Protein AF-A0A418W9F6-F1 (afdb_monomer)

Mean predicted aligned error: 15.71 Å

Solvent-accessible surface area (backbone atoms only — not comparable to full-atom values): 36818 Å² total; per-residue (Å²): 113,71,81,69,65,67,25,69,65,80,54,60,49,42,61,31,41,78,66,60,40,68,50,77,38,58,25,66,63,72,88,48,34,32,33,39,36,36,37,38,26,20,37,64,89,44,77,83,64,48,40,24,48,69,79,47,67,43,47,76,74,55,77,42,75,61,84,35,93,79,38,17,27,34,33,42,26,35,30,76,63,53,77,62,62,68,42,43,39,37,42,37,42,97,62,83,36,58,51,41,34,46,42,39,40,38,29,29,48,101,57,51,28,32,65,52,74,56,58,56,76,73,39,73,83,57,53,60,51,73,47,81,49,77,71,46,59,90,46,48,41,78,44,46,59,42,43,32,67,40,66,25,42,69,54,74,55,64,36,97,64,49,43,82,72,37,73,44,77,58,94,68,26,37,25,38,23,34,33,30,65,66,85,62,77,52,78,46,63,37,43,47,49,76,39,86,42,64,17,33,41,34,41,39,37,32,42,42,72,79,67,82,56,52,84,82,38,55,29,32,41,25,45,36,42,90,69,25,47,38,40,28,31,24,40,50,64,59,75,58,74,52,87,77,40,45,38,34,36,32,38,55,36,70,69,68,70,48,99,54,98,80,71,54,41,82,57,31,64,76,35,58,65,60,72,56,41,46,33,39,29,41,35,35,25,32,43,76,23,65,47,84,54,65,89,42,61,39,38,79,22,35,30,31,48,43,94,66,54,36,51,56,51,31,50,18,48,52,48,24,38,73,76,23,79,79,48,38,39,27,40,24,33,27,67,64,67,64,54,89,84,75,44,89,48,68,77,50,50,30,73,33,36,25,21,35,36,55,74,31,34,48,33,35,65,40,73,56,65,71,81,62,58,58,73,28,36,40,44,40,78,45,46,50,88,90,24,29,28,69,32,68,50,41,92,94,58,63,76,50,18,35,29,38,74,51,44,19,76,38,70,40,84,66,33,63,32,34,31,27,62,84,74,75,90,75,74,90,82,71,80,84,66,77,74,59,99,48,36,66,91,52,41,44,71,67,18,32,44,19,49,42,51,51,22,65,77,49,64,35,43,30,39,30,41,37,72,72,91,68,67,91,81,61,59,54,84,70,37,34,48,75,44,97,89,53,48,41,48,34,79,54,31,68,45,55,38,48,50,44,42,49,46,29,69,49,43,48,85,88,39,42,34,32,34,44,39,56,42,42,7,50,24,47,27,82,91,33,45,83,47,58,54,76,55,52,50,29,14,55,51,41,43,35,59,74,34,67,67,35,45,70,44,38,67,27,37,39,35,42,43,50,68,57,48,81,68,45,49,54,66,58,37,52,53,34,41,45,69,57,38,72,88,48,43,35,21,48,32,44,64,29,53,77,46,94,44,66,86,60,67,62,28,51,67,53,52,50,53,50,53,44,48,29,40,70,72,65,40,42,24,34,31,31,46,36,59,63,50,66,77,79,61,91,85,70,78,73,37,59,69,35,30,34,28,56,54,50,49,40,50,48,28,53,62,34,70,34,66,72,43,85,62,71,64,71,71,75,86,75,84,73,83,76,79,85,78,79,81,77,80,133

Nearest PDB structures (foldseek):
  2j88-assembly1_A  TM=3.881E-01  e=7.797E-02  Apis mellifera
  6rpb-assembly4_P  TM=4.480E-01  e=1.116E+00  Homo sapiens
  4k2s-assembly3_D  TM=3.093E-01  e=7.945E-01  Chromohalobacter israelensis DSM 3043
  2yez-assembly1_B  TM=4.882E-01  e=3.878E+00  Gallus gallus
  1rhf-assembly2_B  TM=2.330E-01  e=2.710E-01  Homo sapiens

Organism: NCBI:txid2320859

Structure (mmCIF, N/CA/C/O backbone):
data_AF-A0A418W9F6-F1
#
_entry.id   AF-A0A418W9F6-F1
#
loop_
_atom_site.group_PDB
_atom_site.id
_atom_site.type_symbol
_atom_site.label_atom_id
_atom_site.label_alt_id
_atom_site.label_comp_id
_atom_site.label_asym_id
_atom_site.label_entity_id
_atom_site.label_seq_id
_atom_site.pdbx_PDB_ins_code
_atom_site.Cartn_x
_atom_site.Cartn_y
_atom_site.Cartn_z
_atom_site.occupancy
_atom_site.B_iso_or_equiv
_atom_site.auth_seq_id
_atom_site.auth_comp_id
_atom_site.auth_asym_id
_atom_site.auth_atom_id
_atom_site.pdbx_PDB_model_num
ATOM 1 N N . MET A 1 1 ? 0.146 6.531 24.154 1.00 29.77 1 MET A N 1
ATOM 2 C CA . MET A 1 1 ? -0.838 5.823 25.013 1.00 29.77 1 MET A CA 1
ATOM 3 C C . MET A 1 1 ? -1.459 6.716 26.090 1.00 29.77 1 MET A C 1
ATOM 5 O O . MET A 1 1 ? -2.548 6.411 26.549 1.00 29.77 1 MET A O 1
ATOM 9 N N . THR A 1 2 ? -0.844 7.846 26.444 1.00 24.23 2 THR A N 1
ATOM 10 C CA . THR A 1 2 ? -1.342 8.808 27.444 1.00 24.23 2 THR A CA 1
ATOM 11 C C . THR A 1 2 ? -2.612 9.565 27.021 1.00 24.23 2 THR A C 1
ATOM 13 O O . THR A 1 2 ? -3.395 9.938 27.883 1.00 24.23 2 THR A O 1
ATOM 16 N N . ALA A 1 3 ? -2.878 9.720 25.717 1.00 23.56 3 ALA A N 1
ATOM 17 C CA . ALA A 1 3 ? -4.061 10.435 25.211 1.00 23.56 3 ALA A CA 1
ATOM 18 C C . ALA A 1 3 ? -5.397 9.668 25.355 1.00 23.56 3 ALA A C 1
ATOM 20 O O . ALA A 1 3 ? -6.455 10.287 25.354 1.00 23.56 3 ALA A O 1
ATOM 21 N N . LEU A 1 4 ? -5.363 8.337 25.518 1.00 28.97 4 LEU A N 1
ATOM 22 C CA . LEU A 1 4 ? -6.550 7.523 25.841 1.00 28.97 4 LEU A CA 1
ATOM 23 C C . LEU A 1 4 ? -6.824 7.475 27.357 1.00 28.97 4 LEU A C 1
ATOM 25 O O . LEU A 1 4 ? -7.946 7.207 27.775 1.00 28.97 4 LEU A O 1
ATOM 29 N N . ALA A 1 5 ? -5.819 7.777 28.189 1.00 25.05 5 ALA A N 1
ATOM 30 C CA . ALA A 1 5 ? -5.931 7.747 29.649 1.00 25.05 5 ALA A CA 1
ATOM 31 C C . ALA A 1 5 ? -6.609 9.000 30.239 1.00 25.05 5 ALA A C 1
ATOM 33 O O . ALA A 1 5 ? -7.058 8.980 31.382 1.00 25.05 5 ALA A O 1
ATOM 34 N N . THR A 1 6 ? -6.733 10.081 29.466 1.00 29.03 6 THR A N 1
ATOM 35 C CA . THR A 1 6 ? -7.445 11.312 29.853 1.00 29.03 6 THR A CA 1
ATOM 36 C C . THR A 1 6 ? -8.960 11.242 29.643 1.00 29.03 6 THR A C 1
ATOM 38 O O . THR A 1 6 ? -9.661 12.183 30.002 1.00 29.03 6 THR A O 1
ATOM 41 N N . ALA A 1 7 ? -9.483 10.143 29.093 1.00 35.41 7 ALA A N 1
ATOM 42 C CA . ALA A 1 7 ? -10.883 10.027 28.693 1.00 35.41 7 ALA A CA 1
ATOM 43 C C . ALA A 1 7 ? -11.835 9.526 29.790 1.00 35.41 7 ALA A C 1
ATOM 45 O O . ALA A 1 7 ? -13.023 9.424 29.521 1.00 35.41 7 ALA A O 1
ATOM 46 N N . PHE A 1 8 ? -11.369 9.206 31.001 1.00 39.75 8 PHE A N 1
ATOM 47 C CA . PHE A 1 8 ? -12.240 8.703 32.067 1.00 39.75 8 PHE A CA 1
ATOM 48 C C . PHE A 1 8 ? -12.037 9.498 33.356 1.00 39.75 8 PHE A C 1
ATOM 50 O O . PHE A 1 8 ? -11.043 9.346 34.064 1.00 39.75 8 PHE A O 1
ATOM 57 N N . GLY A 1 9 ? -12.996 10.371 33.659 1.00 42.38 9 GLY A N 1
ATOM 58 C CA . GLY A 1 9 ? -13.095 11.019 34.960 1.00 42.38 9 GLY A CA 1
ATOM 59 C C . GLY A 1 9 ? -13.783 10.090 35.956 1.00 42.38 9 GLY A C 1
ATOM 60 O O . GLY A 1 9 ? -14.790 9.465 35.635 1.00 42.38 9 GLY A O 1
ATOM 61 N N . ALA A 1 10 ? -13.248 10.008 37.169 1.00 46.94 10 ALA A N 1
ATOM 62 C CA . ALA A 1 10 ? -13.934 9.396 38.294 1.00 46.94 10 ALA A CA 1
ATOM 63 C C . ALA A 1 10 ? -14.059 10.464 39.391 1.00 46.94 10 ALA A C 1
ATOM 65 O O . ALA A 1 10 ? -13.069 11.109 39.745 1.00 46.94 10 ALA A O 1
ATOM 66 N N . ALA A 1 11 ? -15.279 10.707 39.873 1.00 51.19 11 ALA A N 1
ATOM 67 C CA . ALA A 1 11 ? -15.576 11.679 40.928 1.00 51.19 11 ALA A CA 1
ATOM 68 C C . ALA A 1 11 ? -16.114 10.969 42.163 1.00 51.19 11 ALA A C 1
ATOM 70 O O . ALA A 1 11 ? -16.946 10.071 42.043 1.00 51.19 11 ALA A O 1
ATOM 71 N N . ASN A 1 12 ? -15.705 11.445 43.339 1.00 56.31 12 ASN A N 1
ATOM 72 C CA . ASN A 1 12 ? -16.391 11.145 44.586 1.00 56.31 12 ASN A CA 1
ATOM 73 C C . ASN A 1 12 ? -17.562 12.129 44.744 1.00 56.31 12 ASN A C 1
ATOM 75 O O . ASN A 1 12 ? -17.370 13.297 45.093 1.00 56.31 12 ASN A O 1
ATOM 79 N N . LEU A 1 13 ? -18.777 11.666 44.447 1.00 51.81 13 LEU A N 1
ATOM 80 C CA . LEU A 1 13 ? -19.977 12.504 44.521 1.00 51.81 13 LEU A CA 1
ATOM 81 C C . LEU A 1 13 ? -20.339 12.913 45.956 1.00 51.81 13 LEU A C 1
ATOM 83 O O . LEU A 1 13 ? -20.900 13.992 46.137 1.00 51.81 13 LEU A O 1
ATOM 87 N N . GLY A 1 14 ? -19.988 12.103 46.960 1.00 55.16 14 GLY A N 1
ATOM 88 C CA . GLY A 1 14 ? -20.190 12.442 48.371 1.00 55.16 14 GLY A CA 1
ATOM 89 C C . GLY A 1 14 ? -19.321 13.628 48.792 1.00 55.16 14 GLY A C 1
ATOM 90 O O . GLY A 1 14 ? -19.814 14.586 49.385 1.00 55.16 14 GLY A O 1
ATOM 91 N N . ALA A 1 15 ? -18.050 13.631 48.378 1.00 57.38 15 ALA A N 1
ATOM 92 C CA . ALA A 1 15 ? -17.137 14.747 48.623 1.00 57.38 15 ALA A CA 1
ATOM 93 C C . ALA A 1 15 ? -17.581 16.040 47.911 1.00 57.38 15 ALA A C 1
ATOM 95 O O . ALA A 1 15 ? -17.565 17.116 48.509 1.00 57.38 15 ALA A O 1
ATOM 96 N N . LEU A 1 16 ? -18.024 15.941 46.651 1.00 52.84 16 LEU A N 1
ATOM 97 C CA . LEU A 1 16 ? -18.545 17.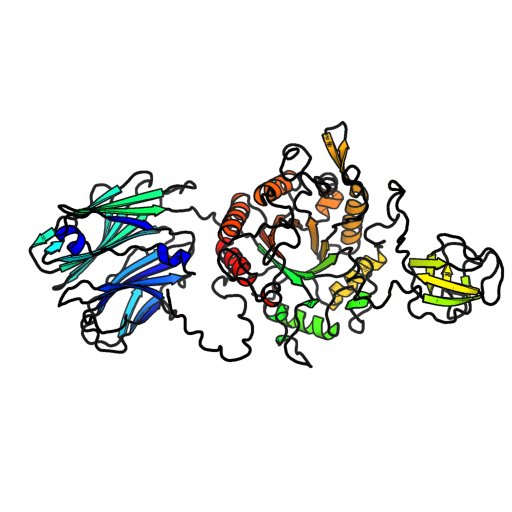092 45.901 1.00 52.84 16 LEU A CA 1
ATOM 98 C C . LEU A 1 16 ? -19.827 17.654 46.532 1.00 52.84 16 LEU A C 1
ATOM 100 O O . LEU A 1 16 ? -19.988 18.873 46.597 1.00 52.84 16 LEU A O 1
ATOM 104 N N . ALA A 1 17 ? -20.704 16.785 47.045 1.00 53.59 17 ALA A N 1
ATOM 105 C CA . ALA A 1 17 ? -21.933 17.181 47.728 1.00 53.59 17 ALA A CA 1
ATOM 106 C C . ALA A 1 17 ? -21.680 17.850 49.070 1.00 53.59 17 ALA A C 1
ATOM 108 O O . ALA A 1 17 ? -22.243 18.914 49.326 1.00 53.59 17 ALA A O 1
ATOM 109 N N . ALA A 1 18 ? -20.779 17.296 49.881 1.00 57.34 18 ALA A N 1
ATOM 110 C CA . ALA A 1 18 ? -20.352 17.924 51.126 1.00 57.34 18 ALA A CA 1
ATOM 111 C C . ALA A 1 18 ? -19.755 19.327 50.894 1.00 57.34 18 ALA A C 1
ATOM 113 O O . ALA A 1 18 ? -19.902 20.209 51.738 1.00 57.34 18 ALA A O 1
ATOM 114 N N . ALA A 1 19 ? -19.121 19.549 49.738 1.00 56.03 19 ALA A N 1
ATOM 115 C CA . ALA A 1 19 ? -18.530 20.829 49.357 1.00 56.03 19 ALA A CA 1
ATOM 116 C C . ALA A 1 19 ? -19.486 21.789 48.614 1.00 56.03 19 ALA A C 1
ATOM 118 O O . ALA A 1 19 ? -19.098 22.926 48.344 1.00 56.03 19 ALA A O 1
ATOM 119 N N . GLY A 1 20 ? -20.702 21.361 48.246 1.00 56.22 20 GLY A N 1
ATOM 120 C CA . GLY A 1 20 ? -21.621 22.150 47.409 1.00 56.22 20 GLY A CA 1
ATOM 121 C C . GLY A 1 20 ? -21.077 22.448 46.003 1.00 56.22 20 GLY A C 1
ATOM 122 O O . GLY A 1 20 ? -21.372 23.497 45.430 1.00 56.22 20 GLY A O 1
ATOM 123 N N . GLN A 1 21 ? -20.235 21.565 45.460 1.00 52.59 21 GLN A N 1
ATOM 124 C CA . GLN A 1 21 ? -19.536 21.758 44.188 1.00 52.59 21 GLN A CA 1
ATOM 125 C C . GLN A 1 21 ? -20.202 20.982 43.045 1.00 52.59 21 GLN A C 1
ATOM 127 O O . GLN A 1 21 ? -20.741 19.896 43.233 1.00 52.59 21 GLN A O 1
ATOM 132 N N . SER A 1 22 ? -20.129 21.529 41.830 1.00 52.00 22 SER A N 1
ATOM 133 C CA . SER A 1 22 ? -20.480 20.825 40.586 1.00 52.00 22 SER A CA 1
ATOM 134 C C . SER A 1 22 ? -19.210 20.504 39.803 1.00 52.00 22 SER A C 1
ATOM 136 O O . SER A 1 22 ? -18.254 21.279 39.843 1.00 52.00 22 SER A O 1
ATOM 138 N N . ALA A 1 23 ? -19.197 19.386 39.078 1.00 49.28 23 ALA A N 1
ATOM 139 C CA . ALA A 1 23 ? -18.062 18.996 38.243 1.00 49.28 23 ALA A CA 1
ATOM 140 C C . ALA A 1 23 ? -18.530 18.551 36.851 1.00 49.28 23 ALA A C 1
ATOM 142 O O . ALA A 1 23 ? -19.554 17.886 36.702 1.00 49.28 23 ALA A O 1
ATOM 143 N N . ALA A 1 24 ? -17.769 18.926 35.826 1.00 46.75 24 ALA A N 1
ATOM 144 C CA . ALA A 1 24 ? -17.961 18.457 34.461 1.00 46.75 24 ALA A CA 1
ATOM 145 C C . ALA A 1 24 ? -16.839 17.478 34.105 1.00 46.75 24 ALA A C 1
ATOM 147 O O . ALA A 1 24 ? -15.672 17.721 34.417 1.00 46.75 24 ALA A O 1
ATOM 148 N N . MET A 1 25 ? -17.199 16.372 33.466 1.00 47.66 25 MET A N 1
ATOM 149 C CA . MET A 1 25 ? -16.279 15.350 32.984 1.00 47.66 25 MET A CA 1
ATOM 150 C C . MET A 1 25 ? -16.563 15.095 31.512 1.00 47.66 25 MET A C 1
ATOM 152 O O . MET A 1 25 ? -17.717 14.927 31.126 1.00 47.66 25 MET A O 1
ATOM 156 N N . SER A 1 26 ? -15.519 15.055 30.694 1.00 41.88 26 SER A N 1
ATOM 157 C CA . SER A 1 26 ? -15.637 14.717 29.277 1.00 41.88 26 SER A CA 1
ATOM 158 C C . SER A 1 26 ? -14.932 13.396 29.011 1.00 41.88 26 SER A C 1
ATOM 160 O O . SER A 1 26 ? -13.804 13.191 29.457 1.00 41.88 26 SER A O 1
ATOM 162 N N . PHE A 1 27 ? -15.608 12.522 28.274 1.00 44.09 27 PHE A N 1
ATOM 163 C CA . PHE A 1 27 ? -15.149 11.207 27.872 1.00 44.09 27 PHE A CA 1
ATOM 164 C C . PHE A 1 27 ? -14.957 11.202 26.361 1.00 44.09 27 PHE A C 1
ATOM 166 O O . PHE A 1 27 ? -15.886 11.480 25.599 1.00 44.09 27 PHE A O 1
ATOM 173 N N . ASN A 1 28 ? -13.740 10.879 25.928 1.00 42.12 28 ASN A N 1
ATOM 174 C CA . ASN A 1 28 ? -13.439 10.694 24.519 1.00 42.12 28 ASN A CA 1
ATOM 175 C C . ASN A 1 28 ? -13.372 9.194 24.205 1.00 42.12 28 ASN A C 1
ATOM 177 O O . ASN A 1 28 ? -12.332 8.564 24.387 1.00 42.12 28 ASN A O 1
ATOM 181 N N . VAL A 1 29 ? -14.491 8.611 23.774 1.00 43.75 29 VAL A N 1
ATOM 182 C CA . VAL A 1 29 ? -14.624 7.173 23.465 1.00 43.75 29 VAL A CA 1
ATOM 183 C C . VAL A 1 29 ? -14.347 6.890 21.984 1.00 43.75 29 VAL A C 1
ATOM 185 O O . VAL A 1 29 ? -15.068 6.149 21.324 1.00 43.75 29 VAL A O 1
ATOM 188 N N . LEU A 1 30 ? -13.284 7.480 21.427 1.00 41.34 30 LEU A N 1
ATOM 189 C CA . LEU A 1 30 ? -12.899 7.248 20.031 1.00 41.34 30 LEU A CA 1
ATOM 190 C C . LEU A 1 30 ? -12.540 5.774 19.789 1.00 41.34 30 LEU A C 1
ATOM 192 O O . LEU A 1 30 ? -11.477 5.309 20.193 1.00 41.34 30 LEU A O 1
ATOM 196 N N . GLY A 1 31 ? -13.415 5.066 19.071 1.00 43.25 31 GLY A N 1
ATOM 197 C CA . GLY A 1 31 ? -13.079 3.968 18.154 1.00 43.25 31 GLY A CA 1
ATOM 198 C C . GLY A 1 31 ? -12.369 2.720 18.692 1.00 43.25 31 GLY A C 1
ATOM 199 O O . GLY A 1 31 ? -11.925 1.915 17.880 1.00 43.25 31 GLY A O 1
ATOM 200 N N . GLY A 1 32 ? -12.226 2.531 20.002 1.00 42.72 32 GLY A N 1
ATOM 201 C CA . GLY A 1 32 ? -11.612 1.327 20.563 1.00 42.72 32 GLY A CA 1
ATOM 202 C C . GLY A 1 32 ? -12.640 0.251 20.900 1.00 42.72 32 GLY A C 1
ATOM 203 O O . GLY A 1 32 ? -13.628 0.539 21.556 1.00 42.72 32 GLY A O 1
ATOM 204 N N . ASN A 1 33 ? -12.388 -1.009 20.554 1.00 51.72 33 ASN A N 1
ATOM 205 C CA . ASN A 1 33 ? -13.020 -2.112 21.276 1.00 51.72 33 ASN A CA 1
ATOM 206 C C . ASN A 1 33 ? -12.543 -2.014 22.743 1.00 51.72 33 ASN A C 1
ATOM 208 O O . ASN A 1 33 ? -11.357 -2.194 22.979 1.00 51.72 33 ASN A O 1
ATOM 212 N N . LEU A 1 34 ? -13.370 -1.643 23.722 1.00 56.84 34 LEU A N 1
ATOM 213 C CA . LEU A 1 34 ? -12.924 -1.333 25.092 1.00 56.84 34 LEU A CA 1
ATOM 214 C C . LEU A 1 34 ? -13.806 -2.035 26.119 1.00 56.84 34 LEU A C 1
ATOM 216 O O . LEU A 1 34 ? -14.977 -1.708 26.234 1.00 56.84 34 LEU A O 1
ATOM 220 N N . LEU A 1 35 ? -13.244 -2.936 26.919 1.00 65.50 35 LEU A N 1
ATOM 221 C CA . LEU A 1 35 ? -13.859 -3.394 28.163 1.00 65.50 35 LEU A CA 1
ATOM 222 C C . LEU A 1 35 ? -13.458 -2.440 29.291 1.00 65.50 35 LEU A C 1
ATOM 224 O O . LEU A 1 35 ? -12.270 -2.214 29.463 1.00 65.50 35 LEU A O 1
ATOM 228 N N . ALA A 1 36 ? -14.403 -1.933 30.078 1.00 67.44 36 ALA A N 1
ATOM 229 C CA . ALA A 1 36 ? -14.178 -1.146 31.285 1.00 67.44 36 ALA A CA 1
ATOM 230 C C . ALA A 1 36 ? -14.817 -1.833 32.502 1.00 67.44 36 ALA A C 1
ATOM 232 O O . ALA A 1 36 ? -15.965 -2.272 32.442 1.00 67.44 36 ALA A O 1
ATOM 233 N N . VAL A 1 37 ? -14.080 -1.925 33.608 1.00 70.75 37 VAL A N 1
ATOM 234 C CA . VAL A 1 37 ? -14.492 -2.598 34.844 1.00 70.75 37 VAL A CA 1
ATOM 235 C C . VAL A 1 37 ? -14.245 -1.686 36.039 1.00 70.75 37 VAL A C 1
ATOM 237 O O . VAL A 1 37 ? -13.107 -1.310 36.303 1.00 70.75 37 VAL A O 1
ATOM 240 N N . ALA A 1 38 ? -15.295 -1.352 36.786 1.00 71.94 38 ALA A N 1
ATOM 241 C CA . ALA A 1 38 ? -15.176 -0.622 38.047 1.00 71.94 38 ALA A CA 1
ATOM 242 C C . ALA A 1 38 ? -15.011 -1.602 39.218 1.00 71.94 38 ALA A C 1
ATOM 244 O O . ALA A 1 38 ? -15.832 -2.511 39.384 1.00 71.94 38 ALA A O 1
ATOM 245 N N . ILE A 1 39 ? -13.972 -1.413 40.034 1.00 72.56 39 ILE A N 1
ATOM 246 C CA . ILE A 1 39 ? -13.670 -2.263 41.194 1.00 72.56 39 ILE A CA 1
ATOM 247 C C . ILE A 1 39 ? -13.426 -1.426 42.443 1.00 72.56 39 ILE A C 1
ATOM 249 O O . ILE A 1 39 ? -12.618 -0.505 42.406 1.00 72.56 39 ILE A O 1
ATOM 253 N N . GLY A 1 40 ? -14.078 -1.786 43.548 1.00 73.06 40 GLY A N 1
ATOM 254 C CA . GLY A 1 40 ? -13.830 -1.241 44.888 1.00 73.06 40 GLY A CA 1
ATOM 255 C C . GLY A 1 40 ? -13.190 -2.271 45.823 1.00 73.06 40 GLY A C 1
ATOM 256 O O . GLY A 1 40 ? -13.464 -3.468 45.693 1.00 73.06 40 GLY A O 1
ATOM 257 N N . TRP A 1 41 ? -12.351 -1.818 46.757 1.00 75.69 41 TRP A N 1
ATOM 258 C CA . TRP A 1 41 ? -11.792 -2.626 47.844 1.00 75.69 41 TRP A CA 1
ATOM 259 C C . TRP A 1 41 ? -11.547 -1.813 49.122 1.00 75.69 41 TRP A C 1
ATOM 261 O O . TRP A 1 41 ? -11.540 -0.585 49.100 1.00 75.69 41 TRP A O 1
ATOM 271 N N . THR A 1 42 ? -11.375 -2.492 50.257 1.00 72.19 42 THR A N 1
ATOM 272 C CA . THR A 1 42 ? -11.447 -1.830 51.573 1.00 72.19 42 THR A CA 1
ATOM 273 C C . THR A 1 42 ? -10.124 -1.354 52.116 1.00 72.19 42 THR A C 1
ATOM 275 O O . THR A 1 42 ? -10.057 -0.323 52.774 1.00 72.19 42 THR A O 1
ATOM 278 N N . THR A 1 43 ? -9.061 -2.103 51.859 1.00 74.19 43 THR A N 1
ATOM 279 C CA . THR A 1 43 ? -7.751 -1.793 52.424 1.00 74.19 43 THR A CA 1
ATOM 280 C C . THR A 1 43 ? -7.066 -0.722 51.578 1.00 74.19 43 THR A C 1
ATOM 282 O O . THR A 1 43 ? -6.582 -1.028 50.488 1.00 74.19 43 THR A O 1
ATOM 285 N N . ALA A 1 44 ? -6.994 0.513 52.083 1.00 69.44 44 ALA A N 1
ATOM 286 C CA . ALA A 1 44 ? -6.363 1.628 51.370 1.00 69.44 44 ALA A CA 1
ATOM 287 C C . ALA A 1 44 ? -4.884 1.386 51.024 1.00 69.44 44 ALA A C 1
ATOM 289 O O . ALA A 1 44 ? -4.419 1.787 49.960 1.00 69.44 44 ALA A O 1
ATOM 290 N N . ASP A 1 45 ? -4.178 0.635 51.872 1.00 72.44 45 ASP A N 1
ATOM 291 C CA . ASP A 1 45 ? -2.764 0.295 51.679 1.00 72.44 45 ASP A CA 1
ATOM 292 C C . ASP A 1 45 ? -2.532 -0.884 50.714 1.00 72.44 45 ASP A C 1
ATOM 294 O O . ASP A 1 45 ? -1.388 -1.204 50.379 1.00 72.44 45 ASP A O 1
ATOM 298 N N . ALA A 1 46 ? -3.593 -1.572 50.272 1.00 71.75 46 ALA A N 1
ATOM 299 C CA . ALA A 1 46 ? -3.465 -2.686 49.340 1.00 71.75 46 ALA A CA 1
ATOM 300 C C . ALA A 1 46 ? -3.403 -2.183 47.885 1.00 71.75 46 ALA A C 1
ATOM 302 O O . ALA A 1 46 ? -4.153 -1.273 47.514 1.00 71.75 46 ALA A O 1
ATOM 303 N N . PRO A 1 47 ? -2.544 -2.777 47.031 1.00 78.69 47 PRO A N 1
ATOM 304 C CA . PRO A 1 47 ? -2.518 -2.447 45.609 1.00 78.69 47 PRO A CA 1
ATOM 305 C C . PRO A 1 47 ? -3.870 -2.768 44.948 1.00 78.69 47 PRO A C 1
ATOM 307 O O . PRO A 1 47 ? -4.644 -3.550 45.487 1.00 78.69 47 PRO A O 1
ATOM 310 N N . PRO A 1 48 ? -4.177 -2.223 43.760 1.00 80.81 48 PRO A N 1
ATOM 311 C CA . PRO A 1 48 ? -5.379 -2.623 43.040 1.00 80.81 48 PRO A CA 1
ATOM 312 C C . PRO A 1 48 ? -5.379 -4.136 42.757 1.00 80.81 48 PRO A C 1
ATOM 314 O O . PRO A 1 48 ? -4.339 -4.677 42.350 1.00 80.81 48 PRO A O 1
ATOM 317 N N . PRO A 1 49 ? -6.522 -4.827 42.918 1.00 81.62 49 PRO A N 1
ATOM 318 C CA . PRO A 1 49 ? -6.625 -6.233 42.554 1.00 81.62 49 PRO A CA 1
ATOM 319 C C . PRO A 1 49 ? -6.354 -6.413 41.056 1.00 81.62 49 PRO A C 1
ATOM 321 O O . PRO A 1 49 ? -6.727 -5.580 40.235 1.00 81.62 49 PRO A O 1
ATOM 324 N N . GLN A 1 50 ? -5.694 -7.508 40.692 1.00 84.25 50 GLN A N 1
ATOM 325 C CA . GLN A 1 50 ? -5.431 -7.855 39.299 1.00 84.25 50 GLN A CA 1
ATOM 326 C C . GLN A 1 50 ? -6.719 -8.350 38.650 1.00 84.25 50 GLN A C 1
ATOM 328 O O . GLN A 1 50 ? -7.420 -9.181 39.226 1.00 84.25 50 GLN A O 1
ATOM 333 N N . VAL A 1 51 ? -7.016 -7.873 37.445 1.00 82.94 51 VAL A N 1
ATOM 334 C CA . VAL A 1 51 ? -8.225 -8.257 36.713 1.00 82.94 51 VAL A CA 1
ATOM 335 C C . VAL A 1 51 ? -7.833 -8.755 35.341 1.00 82.94 51 VAL A C 1
ATOM 337 O O . VAL A 1 51 ? -6.999 -8.140 34.681 1.00 82.94 51 VAL A O 1
ATOM 340 N N . SER A 1 52 ? -8.441 -9.845 34.894 1.00 80.38 52 SER A N 1
ATOM 341 C CA . SER A 1 52 ? -8.295 -10.337 33.529 1.00 80.38 52 SER A CA 1
ATOM 342 C C . SER A 1 52 ? -9.633 -10.741 32.924 1.00 80.38 52 SER A C 1
ATOM 344 O O . SER A 1 52 ? -10.568 -11.095 33.637 1.00 80.38 52 SER A O 1
ATOM 346 N N . TYR A 1 53 ? -9.730 -10.686 31.600 1.00 77.12 53 TYR A N 1
ATOM 347 C CA . TYR A 1 53 ? -10.899 -11.094 30.826 1.00 77.12 53 TYR A CA 1
ATOM 348 C C . TYR A 1 53 ? -10.456 -12.054 29.726 1.00 77.12 53 TYR A C 1
ATOM 350 O O . TYR A 1 53 ? -9.593 -11.713 28.918 1.00 77.12 53 TYR A O 1
ATOM 358 N N . GLY A 1 54 ? -10.970 -13.286 29.743 1.00 72.69 54 GLY A N 1
ATOM 359 C CA . GLY A 1 54 ? -10.479 -14.339 28.841 1.00 72.69 54 GLY A CA 1
ATOM 360 C C . GLY A 1 54 ? -8.972 -14.612 28.998 1.00 72.69 54 GLY A C 1
ATOM 361 O O . GLY A 1 54 ? -8.306 -15.002 28.046 1.00 72.69 54 GLY A O 1
ATOM 362 N N . GLY A 1 55 ? -8.412 -14.344 30.185 1.00 78.81 55 GLY A N 1
ATOM 363 C CA . GLY A 1 55 ? -6.976 -14.444 30.474 1.00 78.81 55 GLY A CA 1
ATOM 364 C C . GLY A 1 55 ? -6.148 -13.194 30.140 1.00 78.81 55 GLY A C 1
ATOM 365 O O . GLY A 1 55 ? -5.019 -13.091 30.617 1.00 78.81 55 GLY A O 1
ATOM 366 N N . ALA A 1 56 ? -6.688 -12.218 29.403 1.00 73.62 56 ALA A N 1
ATOM 367 C CA . ALA A 1 56 ? -5.991 -10.967 29.098 1.00 73.62 56 ALA A CA 1
ATOM 368 C C . ALA A 1 56 ? -6.101 -9.969 30.270 1.00 73.62 56 ALA A C 1
ATOM 370 O O . ALA A 1 56 ? -7.220 -9.699 30.712 1.00 73.62 56 ALA A O 1
ATOM 371 N N . PRO A 1 57 ? -4.990 -9.416 30.794 1.00 82.81 57 PRO A N 1
ATOM 372 C CA . PRO A 1 57 ? -5.022 -8.496 31.930 1.00 82.81 57 PRO A CA 1
ATOM 373 C C . PRO A 1 57 ? -5.605 -7.124 31.554 1.00 82.81 57 PRO A C 1
ATOM 375 O O . PRO A 1 57 ? -5.310 -6.584 30.488 1.00 82.81 57 PRO A O 1
ATOM 378 N N . LEU A 1 58 ? -6.401 -6.542 32.452 1.00 81.88 58 LEU A N 1
ATOM 379 C CA . LEU A 1 58 ? -6.897 -5.170 32.350 1.00 81.88 58 LEU A CA 1
ATOM 380 C C . LEU A 1 58 ? -5.890 -4.193 32.976 1.00 81.88 58 LEU A C 1
ATOM 382 O O . LEU A 1 58 ? -5.203 -4.509 33.946 1.00 81.88 58 LEU A O 1
ATOM 386 N N . SER A 1 59 ? -5.841 -2.975 32.441 1.00 77.31 59 SER A N 1
ATOM 387 C CA . SER A 1 59 ? -5.025 -1.868 32.944 1.00 77.31 59 SER A CA 1
ATOM 388 C C . SER A 1 59 ? -5.850 -0.955 33.846 1.00 77.31 59 SER A C 1
ATOM 390 O O . SER A 1 59 ? -6.913 -0.492 33.442 1.00 77.31 59 SER A O 1
ATOM 392 N N . ALA A 1 60 ? -5.368 -0.662 35.053 1.00 75.31 60 ALA A N 1
ATOM 393 C CA . ALA A 1 60 ? -5.990 0.332 35.925 1.00 75.31 60 ALA A CA 1
ATOM 394 C C . ALA A 1 60 ? -5.748 1.750 35.383 1.00 75.31 60 ALA A C 1
ATOM 396 O O . ALA A 1 60 ? -4.621 2.091 35.028 1.00 75.31 60 ALA A O 1
ATOM 397 N N . LEU A 1 61 ? -6.791 2.578 35.336 1.00 64.94 61 LEU A N 1
ATOM 398 C CA . LEU A 1 61 ? -6.690 3.968 34.891 1.00 64.94 61 LEU A CA 1
ATOM 399 C C . LEU A 1 61 ? -6.260 4.886 36.040 1.00 64.94 61 LEU A C 1
ATOM 401 O O . LEU A 1 61 ? -5.226 5.545 35.973 1.00 64.94 61 LEU A O 1
ATOM 405 N N . ARG A 1 62 ? -7.063 4.916 37.109 1.00 68.12 62 ARG A N 1
ATOM 406 C CA . ARG A 1 62 ? -6.807 5.696 38.321 1.00 68.12 62 ARG A CA 1
ATOM 407 C C . ARG A 1 62 ? -7.557 5.088 39.494 1.00 68.12 62 ARG A C 1
ATOM 409 O O . ARG A 1 62 ? -8.757 4.842 39.393 1.00 68.12 62 ARG A O 1
ATOM 416 N N . SER A 1 63 ? -6.853 4.909 40.607 1.00 72.94 63 SER A N 1
ATOM 417 C CA . SER A 1 63 ? -7.481 4.568 41.879 1.00 72.94 63 SER A CA 1
ATOM 418 C C . SER A 1 63 ? -7.881 5.840 42.631 1.00 72.94 63 SER A C 1
ATOM 420 O O . SER A 1 63 ? -7.142 6.826 42.648 1.00 72.94 63 SER A O 1
ATOM 422 N N . LEU A 1 64 ? -9.065 5.822 43.219 1.00 69.25 64 LEU A N 1
ATOM 423 C CA . LEU A 1 64 ? -9.648 6.851 44.055 1.00 69.25 64 LEU A CA 1
ATOM 424 C C . LEU A 1 64 ? -9.704 6.334 45.485 1.00 69.25 64 LEU A C 1
ATOM 426 O O . LEU A 1 64 ? -10.252 5.260 45.710 1.00 69.25 64 LEU A O 1
ATOM 430 N N . ASP A 1 65 ? -9.192 7.124 46.419 1.00 72.38 65 ASP A N 1
ATOM 431 C CA . ASP A 1 65 ? -9.487 6.953 47.836 1.00 72.38 65 ASP A CA 1
ATOM 432 C C . ASP A 1 65 ? -10.902 7.484 48.097 1.00 72.38 65 ASP A C 1
ATOM 434 O O . ASP A 1 65 ? -11.232 8.618 47.723 1.00 72.38 65 ASP A O 1
ATOM 438 N N . LEU A 1 66 ? -11.768 6.641 48.656 1.00 66.62 66 LEU A N 1
ATOM 439 C CA . LEU A 1 66 ? -13.150 7.021 48.956 1.00 66.62 66 LEU A CA 1
ATOM 440 C C . LEU A 1 66 ? -13.305 7.584 50.375 1.00 66.62 66 LEU A C 1
ATOM 442 O O . LEU A 1 66 ? -14.375 8.112 50.684 1.00 66.62 66 LEU A O 1
ATOM 446 N N . GLY A 1 67 ? -12.256 7.514 51.203 1.00 61.50 67 GLY A N 1
ATOM 447 C CA . GLY A 1 67 ? -12.227 8.008 52.580 1.00 61.50 67 GLY A CA 1
ATOM 448 C C . GLY A 1 67 ? -13.146 7.247 53.536 1.00 61.50 67 GLY A C 1
ATOM 449 O O . GLY A 1 67 ? -13.424 7.735 54.629 1.00 61.50 67 GLY A O 1
ATOM 450 N N . ASP A 1 68 ? -13.645 6.086 53.116 1.00 63.56 68 ASP A N 1
ATOM 451 C CA . ASP A 1 68 ? -14.623 5.289 53.842 1.00 63.56 68 ASP A CA 1
ATOM 452 C C . ASP A 1 68 ? -13.924 4.128 54.563 1.00 63.56 68 ASP A C 1
ATOM 454 O O . ASP A 1 68 ? -13.138 3.390 53.965 1.00 63.56 68 ASP A O 1
ATOM 458 N N . GLN A 1 69 ? -14.207 3.973 55.858 1.00 57.69 69 GLN A N 1
ATOM 459 C CA . GLN A 1 69 ? -13.634 2.925 56.712 1.00 57.69 69 GLN A CA 1
ATOM 460 C C . GLN A 1 69 ? -13.983 1.503 56.244 1.00 57.69 69 GLN A C 1
ATOM 462 O O . GLN A 1 69 ? -13.226 0.569 56.512 1.00 57.69 69 GLN A O 1
ATOM 467 N N . ASP A 1 70 ? -15.088 1.352 55.516 1.00 53.84 70 ASP A N 1
ATOM 468 C CA . ASP A 1 70 ? -15.533 0.092 54.946 1.00 53.84 70 ASP A CA 1
ATOM 469 C C . ASP A 1 70 ? -15.092 -0.078 53.491 1.00 53.84 70 ASP A C 1
ATOM 471 O O . ASP A 1 70 ? -15.110 -1.206 53.024 1.00 53.84 70 ASP A O 1
ATOM 475 N N . PHE A 1 71 ? -14.665 0.969 52.769 1.00 60.00 71 PHE A N 1
ATOM 476 C CA . PHE A 1 71 ? -14.227 0.887 51.365 1.00 60.00 71 PHE A CA 1
ATOM 477 C C . PHE A 1 71 ? -13.145 1.931 51.042 1.00 60.00 71 PHE A C 1
ATOM 479 O O . PHE A 1 71 ? -13.417 2.932 50.389 1.00 60.00 71 PHE A O 1
ATOM 486 N N . GLY A 1 72 ? -11.904 1.693 51.478 1.00 66.69 72 GLY A N 1
ATOM 487 C CA . GLY A 1 72 ? -10.790 2.627 51.311 1.00 66.69 72 GLY A CA 1
ATOM 488 C C . GLY A 1 72 ? -10.465 3.033 49.866 1.00 66.69 72 GLY A C 1
ATOM 489 O O . GLY A 1 72 ? -10.020 4.154 49.667 1.00 66.69 72 GLY A O 1
ATOM 490 N N . MET A 1 73 ? -10.681 2.191 48.840 1.00 75.50 73 MET A N 1
ATOM 491 C CA . MET A 1 73 ? -10.256 2.496 47.459 1.00 75.50 73 MET A CA 1
ATOM 492 C C . MET A 1 73 ? -11.215 1.981 46.374 1.00 75.50 73 MET A C 1
ATOM 494 O O . MET A 1 73 ? -11.835 0.930 46.506 1.00 75.50 73 MET A O 1
ATOM 498 N N . ALA A 1 74 ? -11.274 2.670 45.232 1.00 74.12 74 ALA A N 1
ATOM 499 C CA . ALA A 1 74 ? -11.912 2.184 44.006 1.00 74.12 74 ALA A CA 1
ATOM 500 C C . ALA A 1 74 ? -11.102 2.529 42.756 1.00 74.12 74 ALA A C 1
ATOM 502 O O . ALA A 1 74 ? -10.361 3.499 42.745 1.00 74.12 74 ALA A O 1
ATOM 503 N N . THR A 1 75 ? -11.231 1.766 41.675 1.00 75.44 75 THR A N 1
ATOM 504 C CA . THR A 1 75 ? -10.527 2.008 40.410 1.00 75.44 75 THR A CA 1
ATOM 505 C C . THR A 1 75 ? -11.396 1.627 39.218 1.00 75.44 75 THR A C 1
ATOM 507 O O . THR A 1 75 ? -12.244 0.738 39.313 1.00 75.44 75 THR A O 1
ATOM 510 N N . VAL A 1 76 ? -11.175 2.289 38.084 1.00 73.56 76 VAL A N 1
ATOM 511 C CA . VAL A 1 76 ? -11.698 1.853 36.783 1.00 73.56 76 VAL A CA 1
ATOM 512 C C . VAL A 1 76 ? -10.550 1.211 36.021 1.00 73.56 76 VAL A C 1
ATOM 514 O O . VAL A 1 76 ? -9.500 1.826 35.831 1.00 73.56 76 VAL A O 1
ATOM 517 N N . MET A 1 77 ? -10.744 -0.030 35.598 1.00 77.81 77 MET A N 1
ATOM 518 C CA . MET A 1 77 ? -9.799 -0.787 34.788 1.00 77.81 77 MET A CA 1
ATOM 519 C C . MET A 1 77 ? -10.321 -0.958 33.372 1.00 77.81 77 MET A C 1
ATOM 521 O O . MET A 1 77 ? -11.531 -0.969 33.172 1.00 77.81 77 MET A O 1
ATOM 525 N N . PHE A 1 78 ? -9.433 -1.131 32.397 1.00 73.06 78 PHE A N 1
ATOM 526 C CA . PHE A 1 78 ? -9.832 -1.316 31.010 1.00 73.06 78 PHE A CA 1
ATOM 527 C C . PHE A 1 78 ? -8.988 -2.331 30.233 1.00 73.06 78 PHE A C 1
ATOM 529 O O . PHE A 1 78 ? -7.818 -2.546 30.535 1.00 73.06 78 PHE A O 1
ATOM 536 N N . LEU A 1 79 ? -9.578 -2.942 29.206 1.00 66.69 79 LEU A N 1
ATOM 537 C CA . LEU A 1 79 ? -8.910 -3.799 28.226 1.00 66.69 79 LEU A CA 1
ATOM 538 C C . LEU A 1 79 ? -9.300 -3.339 26.821 1.00 66.69 79 LEU A C 1
ATOM 540 O O . LEU A 1 79 ? -10.480 -3.305 26.484 1.00 66.69 79 LEU A O 1
ATOM 544 N N . ASN A 1 80 ? -8.299 -3.010 26.008 1.00 62.53 80 ASN A N 1
ATOM 545 C CA . ASN A 1 80 ? -8.490 -2.737 24.587 1.00 62.53 80 ASN A CA 1
ATOM 546 C C . ASN A 1 80 ? -8.618 -4.060 23.818 1.00 62.53 80 ASN A C 1
ATOM 548 O O . ASN A 1 80 ? -7.910 -5.015 24.123 1.00 62.53 80 ASN A O 1
ATOM 552 N N . ALA A 1 81 ? -9.489 -4.091 22.814 1.00 62.25 81 ALA A N 1
ATOM 553 C CA . ALA A 1 81 ? -9.840 -5.253 22.007 1.00 62.25 81 ALA A CA 1
ATOM 554 C C . ALA A 1 81 ? -10.137 -6.513 22.844 1.00 62.25 81 ALA A C 1
ATOM 556 O O . ALA A 1 81 ? -9.467 -7.533 22.676 1.00 62.25 81 ALA A O 1
ATOM 557 N N . PRO A 1 82 ? -11.120 -6.465 23.767 1.00 63.78 82 PRO A N 1
ATOM 558 C CA . PRO A 1 82 ? -11.519 -7.652 24.513 1.00 63.78 82 PRO A CA 1
ATOM 559 C C . PRO A 1 82 ? -11.943 -8.777 23.559 1.00 63.78 82 PRO A C 1
ATOM 561 O O . PRO A 1 82 ? -12.598 -8.538 22.546 1.00 63.78 82 PRO A O 1
ATOM 564 N N . ALA A 1 83 ? -11.582 -10.017 23.897 1.00 57.88 83 ALA A N 1
ATOM 565 C CA . ALA A 1 83 ? -11.948 -11.181 23.098 1.00 57.88 83 ALA A CA 1
ATOM 566 C C . ALA A 1 83 ? -13.479 -11.316 22.970 1.00 57.88 83 ALA A C 1
ATOM 568 O O . ALA A 1 83 ? -14.213 -11.199 23.955 1.00 57.88 83 ALA A O 1
ATOM 569 N N . GLY A 1 84 ? -13.962 -11.604 21.760 1.00 54.28 84 GLY A N 1
ATOM 570 C CA . GLY A 1 84 ? -15.380 -11.867 21.521 1.00 54.28 84 GLY A CA 1
ATOM 571 C C . GLY A 1 84 ? -15.889 -13.140 22.220 1.00 54.28 84 GLY A C 1
ATOM 572 O O . GLY A 1 84 ? -15.119 -13.985 22.685 1.00 54.28 84 GLY A O 1
ATOM 573 N N . GLY A 1 85 ? -17.215 -13.300 22.251 1.00 54.16 85 GLY A N 1
ATOM 574 C CA . GLY A 1 85 ? -17.889 -14.474 22.820 1.00 54.16 85 GLY A CA 1
ATOM 575 C C . GLY A 1 85 ? -18.064 -14.438 24.343 1.00 54.16 85 GLY A C 1
ATOM 576 O O . GLY A 1 85 ? -17.809 -13.428 24.991 1.00 54.16 85 GLY A O 1
ATOM 577 N N . ALA A 1 86 ? -18.561 -15.542 24.910 1.00 58.50 86 ALA A N 1
ATOM 578 C CA . ALA A 1 86 ? -18.685 -15.693 26.358 1.00 58.50 86 ALA A CA 1
ATOM 579 C C . ALA A 1 86 ? -17.294 -15.882 26.973 1.00 58.50 86 ALA A C 1
ATOM 581 O O . ALA A 1 86 ? -16.573 -16.807 26.606 1.00 58.50 86 ALA A O 1
ATOM 582 N N . GLN A 1 87 ? -16.936 -15.010 27.908 1.00 67.00 87 GLN A N 1
ATOM 583 C CA . GLN A 1 87 ? -15.642 -15.026 28.581 1.00 67.00 87 GLN A CA 1
ATOM 584 C C . GLN A 1 87 ? -15.832 -14.883 30.092 1.00 67.00 87 GLN A C 1
ATOM 586 O O . GLN A 1 87 ? -16.892 -14.481 30.585 1.00 67.00 87 GLN A O 1
ATOM 591 N N . THR A 1 88 ? -14.765 -15.193 30.822 1.00 71.44 88 THR A N 1
ATOM 592 C CA . THR A 1 88 ? -14.710 -15.060 32.277 1.00 71.44 88 THR A CA 1
ATOM 593 C C . THR A 1 88 ? -13.898 -13.832 32.650 1.00 71.44 88 THR A C 1
ATOM 595 O O . THR A 1 88 ? -12.761 -13.678 32.195 1.00 71.44 88 THR A O 1
ATOM 598 N N . LEU A 1 89 ? -14.470 -12.987 33.506 1.00 73.19 89 LEU A N 1
ATOM 599 C CA . LEU A 1 89 ? -13.726 -11.964 34.227 1.00 73.19 89 LEU A CA 1
ATOM 600 C C . LEU A 1 89 ? -13.153 -12.591 35.499 1.00 73.19 89 LEU A C 1
ATOM 602 O O . LEU A 1 89 ? -13.911 -13.095 36.327 1.00 73.19 89 LEU A O 1
ATOM 606 N N . THR A 1 90 ? -11.838 -12.551 35.662 1.00 78.19 90 THR A N 1
ATOM 607 C CA . THR A 1 90 ? -11.141 -13.075 36.838 1.00 78.19 90 THR A CA 1
ATOM 608 C C . THR A 1 90 ? -10.542 -11.921 37.617 1.00 78.19 90 THR A C 1
ATOM 610 O O . THR A 1 90 ? -9.819 -11.105 37.052 1.00 78.19 90 THR A O 1
ATOM 613 N N . VAL A 1 91 ? -10.817 -11.869 38.916 1.00 78.62 91 VAL A N 1
ATOM 614 C CA . VAL A 1 91 ? -10.220 -10.910 39.847 1.00 78.62 91 VAL A CA 1
ATOM 615 C C . VAL A 1 91 ? -9.334 -11.673 40.814 1.00 78.62 91 VAL A C 1
ATOM 617 O O . VAL A 1 91 ? -9.753 -12.687 41.366 1.00 78.62 91 VAL A O 1
ATOM 620 N N . THR A 1 92 ? -8.097 -11.225 41.000 1.00 79.69 92 THR A N 1
ATOM 621 C CA . THR A 1 92 ? -7.106 -11.863 41.871 1.00 79.69 92 THR A CA 1
ATOM 622 C C . THR A 1 92 ? -6.439 -10.821 42.757 1.00 79.69 92 THR A C 1
ATOM 624 O O . THR A 1 92 ? -6.003 -9.772 42.289 1.00 79.69 92 THR A O 1
ATOM 627 N N . ALA A 1 93 ? -6.326 -11.123 44.043 1.00 75.31 93 ALA A N 1
ATOM 628 C CA . ALA A 1 93 ? -5.697 -10.270 45.038 1.00 75.31 93 ALA A CA 1
ATOM 629 C C . ALA A 1 93 ? -4.462 -10.961 45.625 1.00 75.31 93 ALA A C 1
ATOM 631 O O . ALA A 1 93 ? -4.520 -12.112 46.053 1.00 75.31 93 ALA A O 1
ATOM 632 N N . THR A 1 94 ? -3.338 -10.246 45.669 1.00 71.25 94 THR A N 1
ATOM 633 C CA . THR A 1 94 ? -2.052 -10.751 46.190 1.00 71.25 94 THR A CA 1
ATOM 634 C C . THR A 1 94 ? -1.864 -10.516 47.693 1.00 71.25 94 THR A C 1
ATOM 636 O O . THR A 1 94 ? -0.888 -10.984 48.271 1.00 71.25 94 THR A O 1
ATOM 639 N N . ALA A 1 95 ? -2.795 -9.804 48.331 1.00 70.56 95 ALA A N 1
ATOM 640 C CA . ALA A 1 95 ? -2.784 -9.441 49.747 1.00 70.56 95 ALA A CA 1
ATOM 641 C C . ALA A 1 95 ? -4.216 -9.452 50.312 1.00 70.56 95 ALA A C 1
ATOM 643 O O . ALA A 1 95 ? -5.180 -9.680 49.579 1.00 70.56 95 ALA A O 1
ATOM 644 N N . HIS A 1 96 ? -4.389 -9.185 51.606 1.00 69.69 96 HIS A N 1
ATOM 645 C CA . HIS A 1 96 ? -5.722 -9.015 52.182 1.00 69.69 96 HIS A CA 1
ATOM 646 C C . HIS A 1 96 ? -6.309 -7.651 51.781 1.00 69.69 96 HIS A C 1
ATOM 648 O O . HIS A 1 96 ? -5.908 -6.613 52.300 1.00 69.69 96 HIS A O 1
ATOM 654 N N . HIS A 1 97 ? -7.260 -7.658 50.847 1.00 59.34 97 HIS A N 1
ATOM 655 C CA . HIS A 1 97 ? -7.946 -6.451 50.358 1.00 59.34 97 HIS A CA 1
ATOM 656 C C . HIS A 1 97 ? -9.304 -6.227 51.055 1.00 59.34 97 HIS A C 1
ATOM 658 O O . HIS A 1 97 ? -10.094 -5.406 50.594 1.00 59.34 97 HIS A O 1
ATOM 664 N N . GLY A 1 98 ? -9.584 -7.000 52.117 1.00 69.44 98 GLY A N 1
ATOM 665 C CA . GLY A 1 98 ? -10.889 -7.093 52.774 1.00 69.44 98 GLY A CA 1
ATOM 666 C C . GLY A 1 98 ? -12.002 -7.471 51.796 1.00 69.44 98 GLY A C 1
ATOM 667 O O . GLY A 1 98 ? -11.944 -8.545 51.194 1.00 69.44 98 GLY A O 1
ATOM 668 N N . TYR A 1 99 ? -13.015 -6.617 51.650 1.00 64.31 99 TYR A N 1
ATOM 669 C CA . TYR A 1 99 ? -14.103 -6.808 50.685 1.00 64.31 99 TYR A CA 1
ATOM 670 C C . TYR A 1 99 ? -13.690 -6.318 49.290 1.00 64.31 99 TYR A C 1
ATOM 672 O O . TYR A 1 99 ? -13.488 -5.125 49.102 1.00 64.31 99 TYR A O 1
ATOM 680 N N . ILE A 1 100 ? -13.627 -7.206 48.290 1.00 61.22 100 ILE A N 1
ATOM 681 C CA . ILE A 1 100 ? -13.470 -6.812 46.876 1.00 61.22 100 ILE A CA 1
ATOM 682 C C . ILE A 1 100 ? -14.840 -6.837 46.192 1.00 61.22 100 ILE A C 1
ATOM 684 O O . ILE A 1 100 ? -15.566 -7.834 46.279 1.00 61.22 100 ILE A O 1
ATOM 688 N N . ARG A 1 101 ? -15.181 -5.756 45.481 1.00 65.94 101 ARG A N 1
ATOM 689 C CA . ARG A 1 101 ? -16.437 -5.610 44.731 1.00 65.94 101 ARG A CA 1
ATOM 690 C C . ARG A 1 101 ? -16.170 -5.289 43.264 1.00 65.94 101 ARG A C 1
ATOM 692 O O . ARG A 1 101 ? -15.546 -4.277 42.963 1.00 65.94 101 ARG A O 1
ATOM 699 N N . VAL A 1 102 ? -16.706 -6.107 42.356 1.00 62.19 102 VAL A N 1
ATOM 700 C CA . VAL A 1 102 ? -16.779 -5.797 40.917 1.00 62.19 102 VAL A CA 1
ATOM 701 C C . VAL A 1 102 ? -18.138 -5.178 40.643 1.00 62.19 102 VAL A C 1
ATOM 703 O O . VAL A 1 102 ? -19.157 -5.869 40.694 1.00 62.19 102 VAL A O 1
ATOM 706 N N . ALA A 1 103 ? -18.153 -3.872 40.407 1.00 55.84 103 ALA A N 1
ATOM 707 C CA . ALA A 1 103 ? -19.369 -3.084 40.503 1.00 55.84 103 ALA A CA 1
ATOM 708 C C . ALA A 1 103 ? -20.040 -2.802 39.152 1.00 55.84 103 ALA A C 1
ATOM 710 O O . ALA A 1 103 ? -21.254 -2.645 39.099 1.00 55.84 103 ALA A O 1
ATOM 711 N N . ALA A 1 104 ? -19.281 -2.766 38.056 1.00 56.22 104 ALA A N 1
ATOM 712 C CA . ALA A 1 104 ? -19.841 -2.662 36.713 1.00 56.22 104 ALA A CA 1
ATOM 713 C C . ALA A 1 104 ? -18.824 -3.111 35.659 1.00 56.22 104 ALA A C 1
ATOM 715 O O . ALA A 1 104 ? -17.626 -2.889 35.819 1.00 56.22 104 ALA A O 1
ATOM 716 N N . VAL A 1 105 ? -19.320 -3.711 34.578 1.00 55.09 105 VAL A N 1
ATOM 717 C CA . VAL A 1 105 ? -18.545 -4.174 33.419 1.00 55.09 105 VAL A CA 1
ATOM 718 C C . VAL A 1 105 ? -19.217 -3.600 32.178 1.00 55.09 105 VAL A C 1
ATOM 720 O O . VAL A 1 105 ? -20.373 -3.928 31.952 1.00 55.09 105 VAL A O 1
ATOM 723 N N . ALA A 1 106 ? -18.550 -2.776 31.377 1.00 53.38 106 ALA A N 1
ATOM 724 C CA . ALA A 1 106 ? -19.088 -2.261 30.113 1.00 53.38 106 ALA A CA 1
ATOM 725 C C . ALA A 1 106 ? -18.130 -2.593 28.965 1.00 53.38 106 ALA A C 1
ATOM 727 O O . ALA A 1 106 ? -16.932 -2.392 29.128 1.00 53.38 106 ALA A O 1
ATOM 728 N N . LEU A 1 107 ? -18.620 -3.082 27.821 1.00 50.19 107 LEU A N 1
ATOM 729 C CA . LEU A 1 107 ? -17.809 -3.210 26.602 1.00 50.19 107 LEU A CA 1
ATOM 730 C C . LEU A 1 107 ? -18.268 -2.206 25.540 1.00 50.19 107 LEU A C 1
ATOM 732 O O . LEU A 1 107 ? -19.461 -1.998 25.352 1.00 50.19 107 LEU A O 1
ATOM 736 N N . PHE A 1 108 ? -17.314 -1.652 24.803 1.00 48.84 108 PHE A N 1
ATOM 737 C CA . PHE A 1 108 ? -17.488 -0.739 23.677 1.00 48.84 108 PHE A CA 1
ATOM 738 C C . PHE A 1 108 ? -16.831 -1.336 22.418 1.00 48.84 108 PHE A C 1
ATOM 740 O O . PHE A 1 108 ? -15.870 -2.086 22.553 1.00 48.84 108 PHE A O 1
ATOM 747 N N . GLY A 1 109 ? -17.331 -0.993 21.223 1.00 43.88 109 GLY A N 1
ATOM 748 C CA . GLY A 1 109 ? -16.690 -1.235 19.920 1.00 43.88 109 GLY A CA 1
ATOM 749 C C . GLY A 1 109 ? -17.149 -2.470 19.117 1.00 43.88 109 GLY A C 1
ATOM 750 O O . GLY A 1 109 ? -17.727 -3.427 19.639 1.00 43.88 109 GLY A O 1
ATOM 751 N N . VAL A 1 110 ? -16.939 -2.400 17.798 1.00 40.94 110 VAL A N 1
ATOM 752 C CA . VAL A 1 110 ? -17.342 -3.370 16.766 1.00 40.94 110 VAL A CA 1
ATOM 753 C C . VAL A 1 110 ? -16.560 -4.688 16.857 1.00 40.94 110 VAL A C 1
ATOM 755 O O . VAL A 1 110 ? -15.653 -4.942 16.084 1.00 40.94 110 VAL A O 1
ATOM 758 N N . SER A 1 111 ? -16.917 -5.529 17.827 1.00 36.03 111 SER A N 1
ATOM 759 C CA . SER A 1 111 ? -16.989 -6.999 17.727 1.00 36.03 111 SER A CA 1
ATOM 760 C C . SER A 1 111 ? -17.243 -7.570 19.128 1.00 36.03 111 SER A C 1
ATOM 762 O O . SER A 1 111 ? -16.321 -7.712 19.926 1.00 36.03 111 SER A O 1
ATOM 764 N N . GLY A 1 112 ? -18.489 -7.932 19.440 1.00 36.88 112 GLY A N 1
ATOM 765 C CA . GLY A 1 112 ? -18.816 -8.643 20.682 1.00 36.88 112 GLY A CA 1
ATOM 766 C C . GLY A 1 112 ? -19.012 -7.735 21.903 1.00 36.88 112 GLY A C 1
ATOM 767 O O . GLY A 1 112 ? -18.086 -7.337 22.588 1.00 36.88 112 GLY A O 1
ATOM 768 N N . ALA A 1 113 ? -20.273 -7.464 22.210 1.00 43.59 113 ALA A N 1
ATOM 769 C CA . ALA A 1 113 ? -20.722 -6.634 23.322 1.00 43.59 113 ALA A CA 1
ATOM 770 C C . ALA A 1 113 ? -20.740 -7.159 24.769 1.00 43.59 113 ALA A C 1
ATOM 772 O O . ALA A 1 113 ? -20.951 -8.319 25.078 1.00 43.59 113 ALA A O 1
ATOM 773 N N . LEU A 1 114 ? -20.846 -6.198 25.666 1.00 36.91 114 LEU A N 1
ATOM 774 C CA . LEU A 1 114 ? -21.600 -6.275 26.904 1.00 36.91 114 LEU A CA 1
ATOM 775 C C . LEU A 1 114 ? -22.296 -4.922 27.014 1.00 36.91 114 LEU A C 1
ATOM 777 O O . LEU A 1 114 ? -21.622 -3.907 27.163 1.00 36.91 114 LEU A O 1
ATOM 781 N N . GLY A 1 115 ? -23.631 -4.920 27.020 1.00 41.47 115 GLY A N 1
ATOM 782 C CA . GLY A 1 115 ? -24.309 -3.945 27.879 1.00 41.47 115 GLY A CA 1
ATOM 783 C C . GLY A 1 115 ? -23.863 -4.215 29.314 1.00 41.47 115 GLY A C 1
ATOM 784 O O . GLY A 1 115 ? -23.428 -5.333 29.608 1.00 41.47 115 GLY A O 1
ATOM 785 N N . ALA A 1 116 ? -23.910 -3.247 30.221 1.00 41.78 116 ALA A N 1
ATOM 786 C CA . ALA A 1 116 ? -23.433 -3.545 31.565 1.00 41.78 116 ALA A CA 1
ATOM 787 C C . ALA A 1 116 ? -24.374 -4.558 32.252 1.00 41.78 116 ALA A C 1
ATOM 789 O O . ALA A 1 116 ? -25.543 -4.280 32.508 1.00 41.78 116 ALA A O 1
ATOM 790 N N . ARG A 1 117 ? -23.903 -5.808 32.417 1.00 49.22 117 ARG A N 1
ATOM 791 C CA . ARG A 1 117 ? -24.775 -6.980 32.672 1.00 49.22 117 ARG A CA 1
ATOM 792 C C . ARG A 1 117 ? -24.495 -7.738 33.965 1.00 49.22 117 ARG A C 1
ATOM 794 O O . ARG A 1 117 ? -25.271 -8.633 34.284 1.00 49.22 117 ARG A O 1
ATOM 801 N N . ALA A 1 118 ? -23.439 -7.418 34.712 1.00 49.00 118 ALA A N 1
ATOM 802 C CA . ALA A 1 118 ? -23.147 -8.139 35.948 1.00 49.00 118 ALA A CA 1
ATOM 803 C C . ALA A 1 118 ? -22.548 -7.238 37.029 1.00 49.00 118 ALA A C 1
ATOM 805 O O . ALA A 1 118 ? -21.530 -6.581 36.814 1.00 49.00 118 ALA A O 1
ATOM 806 N N . VAL A 1 119 ? -23.172 -7.284 38.204 1.00 53.22 119 VAL A N 1
ATOM 807 C CA . VAL A 1 119 ? -22.572 -6.916 39.486 1.00 53.22 119 VAL A CA 1
ATOM 808 C C . VAL A 1 119 ? -22.269 -8.241 40.188 1.00 53.22 119 VAL A C 1
ATOM 810 O O . VAL A 1 119 ? -23.154 -9.090 40.309 1.00 53.22 119 VAL A O 1
ATOM 813 N N . SER A 1 120 ? -21.017 -8.470 40.582 1.00 54.53 120 SER A N 1
ATOM 814 C CA . SER A 1 120 ? -20.648 -9.685 41.325 1.00 54.53 120 SER A CA 1
ATOM 815 C C . SER A 1 120 ? -21.112 -9.584 42.780 1.00 54.53 120 SER A C 1
ATOM 817 O O . SER A 1 120 ? -21.038 -8.489 43.341 1.00 54.53 120 SER A O 1
ATOM 819 N N . PRO A 1 121 ? -21.477 -10.697 43.448 1.00 51.78 121 PRO A N 1
ATOM 820 C CA . PRO A 1 121 ? -21.527 -10.717 44.906 1.00 51.78 121 PRO A CA 1
ATOM 821 C C . PRO A 1 121 ? -20.150 -10.371 45.493 1.00 51.78 121 PRO A C 1
ATOM 823 O O . PRO A 1 121 ? -19.111 -10.657 44.887 1.00 51.78 121 PRO A O 1
ATOM 826 N N . ILE A 1 122 ? -20.163 -9.752 46.676 1.00 52.12 122 ILE A N 1
ATOM 827 C CA . ILE A 1 122 ? -18.975 -9.426 47.469 1.00 52.12 122 ILE A CA 1
ATOM 828 C C . ILE A 1 122 ? -18.114 -10.673 47.667 1.00 52.12 122 ILE A C 1
ATOM 830 O O . ILE A 1 122 ? -18.592 -11.712 48.128 1.00 52.12 122 ILE A O 1
ATOM 834 N N . ILE A 1 123 ? -16.820 -10.544 47.396 1.00 58.03 123 ILE A N 1
ATOM 835 C CA . ILE A 1 123 ? -15.851 -11.611 47.624 1.00 58.03 123 ILE A CA 1
ATOM 836 C C . ILE A 1 123 ? -15.219 -11.367 48.993 1.00 58.03 123 ILE A C 1
ATOM 838 O O . ILE A 1 123 ? -14.308 -10.550 49.128 1.00 58.03 123 ILE A O 1
ATOM 842 N N . HIS A 1 124 ? -15.727 -12.038 50.027 1.00 53.88 124 HIS A N 1
ATOM 843 C CA . HIS A 1 124 ? -15.170 -11.926 51.374 1.00 53.88 124 HIS A CA 1
ATOM 844 C C . HIS A 1 124 ? -14.063 -12.960 51.591 1.00 53.88 124 HIS A C 1
ATOM 846 O O . HIS A 1 124 ? -14.310 -14.164 51.547 1.00 53.88 124 HIS A O 1
ATOM 852 N N . GLY A 1 125 ? -12.835 -12.496 51.828 1.00 55.53 125 GLY A N 1
ATOM 853 C CA . GLY A 1 125 ? -11.713 -13.358 52.215 1.00 55.53 125 GLY A CA 1
ATOM 854 C C . GLY A 1 125 ? -11.194 -14.315 51.133 1.00 55.53 125 GLY A C 1
ATOM 855 O O . GLY A 1 125 ? -10.292 -15.098 51.424 1.00 55.53 125 GLY A O 1
ATOM 856 N N . ALA A 1 126 ? -11.710 -14.264 49.900 1.00 54.50 126 ALA A N 1
ATOM 857 C CA . ALA A 1 126 ? -11.170 -15.054 48.797 1.00 54.50 126 ALA A CA 1
ATOM 858 C C . ALA A 1 126 ? -10.050 -14.289 48.079 1.00 54.50 126 ALA A C 1
ATOM 860 O O . ALA A 1 126 ? -10.156 -13.095 47.807 1.00 54.50 126 ALA A O 1
ATOM 861 N N . THR A 1 127 ? -8.974 -14.995 47.744 1.00 59.50 127 THR A N 1
ATOM 862 C CA . THR A 1 127 ? -7.842 -14.456 46.974 1.00 59.50 127 THR A CA 1
ATOM 863 C C . THR A 1 127 ? -8.128 -14.386 45.474 1.00 59.50 127 THR A C 1
ATOM 865 O O . THR A 1 127 ? -7.386 -13.730 44.742 1.00 59.50 127 THR A O 1
ATOM 868 N N . ALA A 1 128 ? -9.203 -15.033 45.010 1.00 60.78 128 ALA A N 1
ATOM 869 C CA . ALA A 1 128 ? -9.651 -14.985 43.627 1.00 60.78 128 ALA A CA 1
ATOM 870 C C . ALA A 1 128 ? -11.171 -15.158 43.504 1.00 60.78 128 ALA A C 1
ATOM 872 O O . ALA A 1 128 ? -11.794 -15.860 44.302 1.00 60.78 128 ALA A O 1
ATOM 873 N N . ALA A 1 129 ? -11.747 -14.559 42.463 1.00 65.44 129 ALA A N 1
ATOM 874 C CA . ALA A 1 129 ? -13.124 -14.788 42.048 1.00 65.44 129 ALA A CA 1
ATOM 875 C C . ALA A 1 129 ? -13.273 -14.688 40.533 1.00 65.44 129 ALA A C 1
ATOM 877 O O . ALA A 1 129 ? -12.501 -14.001 39.860 1.00 65.44 129 ALA A O 1
ATOM 878 N N . SER A 1 130 ? -14.304 -15.348 40.014 1.00 61.53 130 SER A N 1
ATOM 879 C CA . SER A 1 130 ? -14.602 -15.388 38.590 1.00 61.53 130 SER A CA 1
ATOM 880 C C . SER A 1 130 ? -16.074 -15.085 38.343 1.00 61.53 130 SER A C 1
ATOM 882 O O . SER A 1 130 ? -16.947 -15.658 38.994 1.00 61.53 130 SER A O 1
ATOM 884 N N . VAL A 1 131 ? -16.342 -14.205 37.381 1.00 63.00 131 VAL A N 1
ATOM 885 C CA . VAL A 1 131 ? -17.691 -13.813 36.959 1.00 63.00 131 VAL A CA 1
ATOM 886 C C . VAL A 1 131 ? -17.866 -14.199 35.495 1.00 63.00 131 VAL A C 1
ATOM 888 O O . VAL A 1 131 ? -17.086 -13.780 34.639 1.00 63.00 131 VAL A O 1
ATOM 891 N N . SER A 1 132 ? -18.886 -15.008 35.205 1.00 60.50 132 SER A N 1
ATOM 892 C CA . SER A 1 132 ? -19.250 -15.362 33.829 1.00 60.50 132 SER A CA 1
ATOM 893 C C . SER A 1 132 ? -20.048 -14.229 33.192 1.00 60.50 132 SER A C 1
ATOM 895 O O . SER A 1 132 ? -21.014 -13.746 33.783 1.00 60.50 132 SER A O 1
ATOM 897 N N . LEU A 1 133 ? -19.690 -13.849 31.967 1.00 55.66 133 LEU A N 1
ATOM 898 C CA . LEU A 1 133 ? -20.333 -12.766 31.223 1.00 55.66 133 LEU A CA 1
ATOM 899 C C . LEU A 1 133 ? -20.997 -13.344 29.956 1.00 55.66 133 LEU A C 1
ATOM 901 O O . LEU A 1 133 ? -20.322 -13.544 28.944 1.00 55.66 133 LEU A O 1
ATOM 905 N N . PRO A 1 134 ? -22.297 -13.712 30.001 1.00 43.94 134 PRO A N 1
ATOM 906 C CA . PRO A 1 134 ? -22.955 -14.394 28.889 1.00 43.94 134 PRO A CA 1
ATOM 907 C C . PRO A 1 134 ? -23.361 -13.435 27.758 1.00 43.94 134 PRO A C 1
ATOM 909 O O . PRO A 1 134 ? -23.972 -12.405 28.018 1.00 43.94 134 PRO A O 1
ATOM 912 N N . GLY A 1 135 ? -23.123 -13.857 26.506 1.00 41.16 135 GLY A N 1
ATOM 913 C CA . GLY A 1 135 ? -23.827 -13.418 25.289 1.00 41.16 135 GLY A CA 1
ATOM 914 C C . GLY A 1 135 ? -23.692 -11.939 24.899 1.00 41.16 135 GLY A C 1
ATOM 915 O O . GLY A 1 135 ? -24.296 -11.054 25.500 1.00 41.16 135 GLY A O 1
ATOM 916 N N . THR A 1 136 ? -22.991 -11.678 23.798 1.00 40.03 136 THR A N 1
ATOM 917 C CA . THR A 1 136 ? -22.546 -10.340 23.411 1.00 40.03 136 THR A CA 1
ATOM 918 C C . THR A 1 136 ? -23.368 -9.784 22.210 1.00 40.03 136 THR A C 1
ATOM 920 O O . THR A 1 136 ? -23.439 -10.425 21.165 1.00 40.03 136 THR A O 1
ATOM 923 N N . ARG A 1 137 ? -24.079 -8.636 22.333 1.00 38.97 137 ARG A N 1
ATOM 924 C CA . ARG A 1 137 ? -24.924 -7.996 21.272 1.00 38.97 137 ARG A CA 1
ATOM 925 C C . ARG A 1 137 ? -24.560 -6.547 20.877 1.00 38.97 137 ARG A C 1
ATOM 927 O O . ARG A 1 137 ? -24.509 -5.665 21.718 1.00 38.97 137 ARG A O 1
ATOM 934 N N . LEU A 1 138 ? -24.467 -6.318 19.569 1.00 40.47 138 LEU A N 1
ATOM 935 C CA . LEU A 1 138 ? -23.692 -5.331 18.792 1.00 40.47 138 LEU A CA 1
ATOM 936 C C . LEU A 1 138 ? -23.790 -3.800 19.030 1.00 40.47 138 LEU A C 1
ATOM 938 O O . LEU A 1 138 ? -23.309 -3.081 18.158 1.00 40.47 138 LEU A O 1
ATOM 942 N N . THR A 1 139 ? -24.396 -3.239 20.085 1.00 43.66 139 THR A N 1
ATOM 943 C CA . THR A 1 139 ? -24.929 -1.873 19.889 1.00 43.66 139 THR A CA 1
ATOM 944 C C . THR A 1 139 ? -25.053 -0.888 21.069 1.00 43.66 139 THR A C 1
ATOM 946 O O . THR A 1 139 ? -26.036 -0.143 21.149 1.00 43.66 139 THR A O 1
ATOM 949 N N . SER A 1 140 ? -24.057 -0.782 21.951 1.00 44.88 140 SER A N 1
ATOM 950 C CA . SER A 1 140 ? -24.104 0.232 23.015 1.00 44.88 140 SER A CA 1
ATOM 951 C C . SER A 1 140 ? -22.772 0.885 23.375 1.00 44.88 140 SER A C 1
ATOM 953 O O . SER A 1 140 ? -21.697 0.390 23.037 1.00 44.88 140 SER A O 1
ATOM 955 N N . ALA A 1 141 ? -22.855 2.052 24.021 1.00 48.25 141 ALA A N 1
ATOM 956 C CA . ALA A 1 141 ? -21.695 2.828 24.442 1.00 48.25 141 ALA A CA 1
ATOM 957 C C . ALA A 1 141 ? -21.828 3.315 25.892 1.00 48.25 141 ALA A C 1
ATOM 959 O O . ALA A 1 141 ? -22.895 3.772 26.305 1.00 48.25 141 ALA A O 1
ATOM 960 N N . LEU A 1 142 ? -20.735 3.217 26.654 1.00 52.31 142 LEU A N 1
ATOM 961 C CA . LEU A 1 142 ? -20.653 3.687 28.035 1.00 52.31 142 LEU A CA 1
ATOM 962 C C . LEU A 1 142 ? -20.343 5.190 28.065 1.00 52.31 142 LEU A C 1
ATOM 964 O O . LEU A 1 142 ? -19.297 5.621 27.587 1.00 52.31 142 LEU A O 1
ATOM 968 N N . ALA A 1 143 ? -21.230 5.972 28.671 1.00 51.66 143 ALA A N 1
ATOM 969 C CA . ALA A 1 143 ? -21.131 7.422 28.770 1.00 51.66 143 ALA A CA 1
ATOM 970 C C . ALA A 1 143 ? -20.506 7.919 30.087 1.00 51.66 143 ALA A C 1
ATOM 972 O O . ALA A 1 143 ? -19.891 8.981 30.085 1.00 51.66 143 ALA A O 1
ATOM 973 N N . ALA A 1 144 ? -20.660 7.198 31.207 1.00 54.56 144 ALA A N 1
ATOM 974 C CA . ALA A 1 144 ? -20.097 7.602 32.502 1.00 54.56 144 ALA A CA 1
ATOM 975 C C . ALA A 1 144 ? -20.057 6.461 33.530 1.00 54.56 144 ALA A C 1
ATOM 977 O O . ALA A 1 144 ? -20.889 5.554 33.475 1.00 54.56 144 ALA A O 1
ATOM 978 N N . PHE A 1 145 ? -19.156 6.597 34.514 1.00 57.09 145 PHE A N 1
ATOM 979 C CA . PHE A 1 145 ? -19.233 5.936 35.819 1.00 57.09 145 PHE A CA 1
ATOM 980 C C . PHE A 1 145 ? -19.382 6.986 36.922 1.00 57.09 145 PHE A C 1
ATOM 982 O O . PHE A 1 145 ? -18.576 7.912 37.006 1.00 57.09 145 PHE A O 1
ATOM 989 N N . ALA A 1 146 ? -20.367 6.819 37.800 1.00 56.97 146 ALA A N 1
ATOM 990 C CA . ALA A 1 146 ? -20.401 7.529 39.075 1.00 56.97 146 ALA A CA 1
ATOM 991 C C . ALA A 1 146 ? -20.125 6.565 40.218 1.00 56.97 146 ALA A C 1
ATOM 993 O O . ALA A 1 146 ? -20.663 5.463 40.216 1.00 56.97 146 ALA A O 1
ATOM 994 N N . LEU A 1 147 ? -19.311 7.006 41.176 1.00 56.44 147 LEU A N 1
ATOM 995 C CA . LEU A 1 147 ? -19.018 6.294 42.411 1.00 56.44 147 LEU A CA 1
ATOM 996 C C . LEU A 1 147 ? -19.394 7.198 43.574 1.00 56.44 147 LEU A C 1
ATOM 998 O O . LEU A 1 147 ? -19.146 8.409 43.548 1.00 56.44 147 LEU A O 1
ATOM 1002 N N . SER A 1 148 ? -20.011 6.626 44.595 1.00 55.19 148 SER A N 1
ATOM 1003 C CA . SER A 1 148 ? -20.515 7.437 45.688 1.00 55.19 148 SER A CA 1
ATOM 1004 C C . SER A 1 148 ? -20.494 6.647 46.986 1.00 55.19 148 SER A C 1
ATOM 1006 O O . SER A 1 148 ? -21.189 5.638 47.059 1.00 55.19 148 SER A O 1
ATOM 1008 N N . SER A 1 149 ? -19.708 7.078 47.974 1.00 54.31 149 SER A N 1
ATOM 1009 C CA . SER A 1 149 ? -19.808 6.616 49.362 1.00 54.31 149 SER A CA 1
ATOM 1010 C C . SER A 1 149 ? -20.825 7.500 50.081 1.00 54.31 149 SER A C 1
ATOM 1012 O O . SER A 1 149 ? -20.659 8.719 50.138 1.00 54.31 149 SER A O 1
ATOM 1014 N N . TRP A 1 150 ? -21.922 6.912 50.554 1.00 53.97 150 TRP A N 1
ATOM 1015 C CA . TRP A 1 150 ? -22.909 7.625 51.361 1.00 53.97 150 TRP A CA 1
ATOM 1016 C C . TRP A 1 150 ? -23.344 6.778 52.539 1.00 53.97 150 TRP A C 1
ATOM 1018 O O . TRP A 1 150 ? -23.514 5.567 52.427 1.00 53.97 150 TRP A O 1
ATOM 1028 N N . ASP A 1 151 ? -23.744 7.465 53.599 1.00 50.44 151 ASP A N 1
ATOM 1029 C CA . ASP A 1 151 ? -24.651 6.929 54.603 1.00 50.44 151 ASP A CA 1
ATOM 1030 C C . ASP A 1 151 ? -26.111 6.845 54.071 1.00 50.44 151 ASP A C 1
ATOM 1032 O O . ASP A 1 151 ? -27.044 7.065 54.846 1.00 50.44 151 ASP A O 1
ATOM 1036 N N . ALA A 1 152 ? -26.353 6.595 52.761 1.00 47.88 152 ALA A N 1
ATOM 1037 C CA . ALA A 1 152 ? -27.709 6.503 52.156 1.00 47.88 152 ALA A CA 1
ATOM 1038 C C . ALA A 1 152 ? -28.002 5.268 51.242 1.00 47.88 152 ALA A C 1
ATOM 1040 O O . ALA A 1 152 ? -27.285 5.047 50.272 1.00 47.88 152 ALA A O 1
ATOM 1041 N N . THR A 1 153 ? -29.111 4.527 51.458 1.00 46.00 153 THR A N 1
ATOM 1042 C CA . THR A 1 153 ? -29.687 3.556 50.501 1.00 46.00 153 THR A CA 1
ATOM 1043 C C . THR A 1 153 ? -30.243 4.337 49.319 1.00 46.00 153 THR A C 1
ATOM 1045 O O . THR A 1 153 ? -31.131 5.182 49.471 1.00 46.00 153 THR A O 1
ATOM 1048 N N . VAL A 1 154 ? -29.727 4.099 48.118 1.00 46.78 154 VAL A N 1
ATOM 1049 C CA . VAL A 1 154 ? -30.086 4.920 46.960 1.00 46.78 154 VAL A CA 1
ATOM 1050 C C . VAL A 1 154 ? -31.278 4.307 46.231 1.00 46.78 154 VAL A C 1
ATOM 1052 O O . VAL A 1 154 ? -31.139 3.321 45.513 1.00 46.78 154 VAL A O 1
ATOM 1055 N N . THR A 1 155 ? -32.459 4.921 46.356 1.00 49.81 155 THR A N 1
ATOM 1056 C CA . THR A 1 155 ? -33.575 4.599 45.456 1.00 49.81 155 THR A CA 1
ATOM 1057 C C . THR A 1 155 ? -33.383 5.390 44.168 1.00 49.81 155 THR A C 1
ATOM 1059 O O . THR A 1 155 ? -33.627 6.595 44.102 1.00 49.81 155 THR A O 1
ATOM 1062 N N . MET A 1 156 ? -32.900 4.724 43.124 1.00 52.72 156 MET A N 1
ATOM 1063 C CA . MET A 1 156 ? -32.662 5.370 41.837 1.00 52.72 156 MET A CA 1
ATOM 1064 C C . MET A 1 156 ? -33.955 5.424 41.020 1.00 52.72 156 MET A C 1
ATOM 1066 O O . MET A 1 156 ? -34.402 4.411 40.490 1.00 52.72 156 MET A O 1
ATOM 1070 N N . ALA A 1 157 ? -34.550 6.612 40.905 1.00 56.03 157 ALA A N 1
ATOM 1071 C CA . ALA A 1 157 ? -35.683 6.864 40.020 1.00 56.03 157 ALA A CA 1
ATOM 1072 C C . ALA A 1 157 ? -35.179 7.542 38.732 1.00 56.03 157 ALA A C 1
ATOM 1074 O O . ALA A 1 157 ? -34.937 8.750 38.746 1.00 56.03 157 ALA A O 1
ATOM 1075 N N . PRO A 1 158 ? -34.982 6.804 37.624 1.00 59.91 158 PRO A N 1
ATOM 1076 C CA . PRO A 1 158 ? -34.561 7.416 36.372 1.00 59.91 158 PRO A CA 1
ATOM 1077 C C . PRO A 1 158 ? -35.575 8.470 35.904 1.00 59.91 158 PRO A C 1
ATOM 1079 O O . PRO A 1 158 ? -36.787 8.284 36.016 1.00 59.91 158 PRO A O 1
ATOM 1082 N N . SER A 1 159 ? -35.080 9.579 35.354 1.00 61.03 159 SER A N 1
ATOM 1083 C CA . SER A 1 159 ? -35.906 10.536 34.610 1.00 61.03 159 SER A CA 1
ATOM 1084 C C . SER A 1 159 ? -36.472 9.882 33.335 1.00 61.03 159 SER A C 1
ATOM 1086 O O . SER A 1 159 ? -36.047 8.795 32.929 1.00 61.03 159 SER A O 1
ATOM 1088 N N . SER A 1 160 ? -37.429 10.536 32.663 1.00 60.94 160 SER A N 1
ATOM 1089 C CA . SER A 1 160 ? -38.014 10.000 31.427 1.00 60.94 160 SER A CA 1
ATOM 1090 C C . SER A 1 160 ? -36.938 9.729 30.364 1.00 60.94 160 SER A C 1
ATOM 1092 O O . SER A 1 160 ? -36.249 10.654 29.938 1.00 60.94 160 SER A O 1
ATOM 1094 N N . GLY A 1 161 ? -36.832 8.476 29.912 1.00 64.81 161 GLY A N 1
ATOM 1095 C CA . GLY A 1 161 ? -35.928 8.047 28.837 1.00 64.81 161 GLY A CA 1
ATOM 1096 C C . GLY A 1 161 ? -34.789 7.122 29.277 1.00 64.81 161 GLY A C 1
ATOM 1097 O O . GLY A 1 161 ? -34.241 6.417 28.431 1.00 64.81 161 GLY A O 1
ATOM 1098 N N . TRP A 1 162 ? -34.467 7.061 30.576 1.00 69.12 162 TRP A N 1
ATOM 1099 C CA . TRP A 1 162 ? -33.511 6.092 31.126 1.00 69.12 162 TRP A CA 1
ATOM 1100 C C . TRP A 1 162 ? -34.218 4.817 31.613 1.00 69.12 162 TRP A C 1
ATOM 1102 O O . TRP A 1 162 ? -35.263 4.872 32.255 1.00 69.12 162 TRP A O 1
ATOM 1112 N N . THR A 1 163 ? -33.623 3.658 31.340 1.00 70.31 163 THR A N 1
ATOM 1113 C CA . THR A 1 163 ? -34.104 2.326 31.731 1.00 70.31 163 THR A CA 1
ATOM 1114 C C . THR A 1 163 ? -33.048 1.630 32.584 1.00 70.31 163 THR A C 1
ATOM 1116 O O . THR A 1 163 ? -31.923 1.445 32.119 1.00 70.31 163 THR A O 1
ATOM 1119 N N . LEU A 1 164 ? -33.400 1.212 33.806 1.00 71.69 164 LEU A N 1
ATOM 1120 C CA . LEU A 1 164 ? -32.554 0.354 34.646 1.00 71.69 164 LEU A CA 1
ATOM 1121 C C . LEU A 1 164 ? -32.406 -1.028 33.981 1.00 71.69 164 LEU A C 1
ATOM 1123 O O . LEU A 1 164 ? -33.404 -1.696 33.711 1.00 71.69 164 LEU A O 1
ATOM 1127 N N . ARG A 1 165 ? -31.172 -1.452 33.699 1.00 66.06 165 ARG A N 1
ATOM 1128 C CA . ARG A 1 165 ? -30.854 -2.718 33.013 1.00 66.06 165 ARG A CA 1
ATOM 1129 C C . ARG A 1 165 ? -30.377 -3.816 33.942 1.00 66.06 165 ARG A C 1
ATOM 1131 O O . ARG A 1 165 ? -30.660 -4.983 33.682 1.00 66.06 165 ARG A O 1
ATOM 1138 N N . ALA A 1 166 ? -29.665 -3.444 34.994 1.00 61.44 166 ALA A N 1
ATOM 1139 C CA . ALA A 1 166 ? -29.182 -4.358 36.012 1.00 61.44 166 ALA A CA 1
ATOM 1140 C C . ALA A 1 166 ? -29.038 -3.602 37.330 1.00 61.44 166 ALA A C 1
ATOM 1142 O O . ALA A 1 166 ? -28.640 -2.436 37.327 1.00 61.44 166 ALA A O 1
ATOM 1143 N N . SER A 1 167 ? -29.326 -4.278 38.436 1.00 64.25 167 SER A N 1
ATOM 1144 C CA . SER A 1 167 ? -28.921 -3.836 39.763 1.00 64.25 167 SER A CA 1
ATOM 1145 C C . SER A 1 167 ? -28.501 -5.030 40.614 1.00 64.25 167 SER A C 1
ATOM 1147 O O . SER A 1 167 ? -28.958 -6.154 40.390 1.00 64.25 167 SER A O 1
ATOM 1149 N N . ALA A 1 168 ? -27.628 -4.791 41.585 1.00 58.91 168 ALA A N 1
ATOM 1150 C CA . ALA A 1 168 ? -27.443 -5.690 42.713 1.00 58.91 168 ALA A CA 1
ATOM 1151 C C . ALA A 1 168 ? -27.324 -4.876 43.996 1.00 58.91 168 ALA A C 1
ATOM 1153 O O . ALA A 1 168 ? -26.611 -3.873 44.029 1.00 58.91 168 ALA A O 1
ATOM 1154 N N . ASP A 1 169 ? -28.014 -5.358 45.023 1.00 58.31 169 ASP A N 1
ATOM 1155 C CA . ASP A 1 169 ? -28.104 -4.748 46.342 1.00 58.31 169 ASP A CA 1
ATOM 1156 C C . ASP A 1 169 ? -27.642 -5.746 47.404 1.00 58.31 169 ASP A C 1
ATOM 1158 O O . ASP A 1 169 ? -28.018 -6.922 47.373 1.00 58.31 169 ASP A O 1
ATOM 1162 N N . ASP A 1 170 ? -26.864 -5.271 48.373 1.00 55.94 170 ASP A N 1
ATOM 1163 C CA . ASP A 1 170 ? -26.550 -5.995 49.601 1.00 55.94 170 ASP A CA 1
ATOM 1164 C C . ASP A 1 170 ? -26.434 -5.055 50.812 1.00 55.94 170 ASP A C 1
ATOM 1166 O O . ASP A 1 170 ? -26.616 -3.840 50.718 1.00 55.94 170 ASP A O 1
ATOM 1170 N N . THR A 1 171 ? -26.126 -5.630 51.979 1.00 54.25 171 THR A N 1
ATOM 1171 C CA . THR A 1 171 ? -25.994 -4.918 53.261 1.00 54.25 171 THR A CA 1
ATOM 1172 C C . THR A 1 171 ? -24.903 -3.843 53.298 1.00 54.25 171 THR A C 1
ATOM 1174 O O . THR A 1 171 ? -24.833 -3.134 54.292 1.00 54.25 171 THR A O 1
ATOM 1177 N N . GLY A 1 172 ? -24.057 -3.712 52.270 1.00 52.41 172 GLY A N 1
ATOM 1178 C CA . GLY A 1 172 ? -23.011 -2.686 52.198 1.00 52.41 172 GLY A CA 1
ATOM 1179 C C . GLY A 1 172 ? -22.970 -1.891 50.887 1.00 52.41 172 GLY A C 1
ATOM 1180 O O . GLY A 1 172 ? -21.997 -1.173 50.662 1.00 52.41 172 GLY A O 1
ATOM 1181 N N . GLY A 1 173 ? -23.959 -2.017 49.991 1.00 56.38 173 GLY A N 1
ATOM 1182 C CA . GLY A 1 173 ? -24.009 -1.196 48.778 1.00 56.38 173 GLY A CA 1
ATOM 1183 C C . GLY A 1 173 ? -24.972 -1.657 47.686 1.00 56.38 173 GLY A C 1
ATOM 1184 O O . GLY A 1 173 ? -25.467 -2.781 47.701 1.00 56.38 173 GLY A O 1
ATOM 1185 N N . THR A 1 174 ? -25.177 -0.764 46.721 1.00 58.78 174 THR A N 1
ATOM 1186 C CA . THR A 1 174 ? -25.948 -0.954 45.489 1.00 58.78 174 THR A CA 1
ATOM 1187 C C . THR A 1 174 ? -25.027 -0.729 44.289 1.00 58.78 174 THR A C 1
ATOM 1189 O O . THR A 1 174 ? -24.163 0.145 44.296 1.00 58.78 174 THR A O 1
ATOM 1192 N N . ALA A 1 175 ? -25.198 -1.473 43.207 1.00 61.28 175 ALA A N 1
ATOM 1193 C CA . ALA A 1 175 ? -24.652 -1.086 41.909 1.00 61.28 175 ALA A CA 1
ATOM 1194 C C . ALA A 1 175 ? -25.734 -1.218 40.849 1.00 61.28 175 ALA A C 1
ATOM 1196 O O . ALA A 1 175 ? -26.462 -2.207 40.840 1.00 61.28 175 ALA A O 1
ATOM 1197 N N . SER A 1 176 ? -25.828 -0.221 39.972 1.00 64.75 176 SER A N 1
ATOM 1198 C CA . SER A 1 176 ? -26.925 -0.055 39.025 1.00 64.75 176 SER A CA 1
ATOM 1199 C C . SER A 1 176 ? -26.419 0.358 37.645 1.00 64.75 176 SER A C 1
ATOM 1201 O O . SER A 1 176 ? -25.530 1.194 37.480 1.00 64.75 176 SER A O 1
ATOM 1203 N N . VAL A 1 177 ? -27.034 -0.203 36.614 1.00 64.44 177 VAL A N 1
ATOM 1204 C CA . VAL A 1 177 ? -26.755 0.122 35.214 1.00 64.44 177 VAL A CA 1
ATOM 1205 C C . VAL A 1 177 ? -27.999 0.734 34.602 1.00 64.44 177 VAL A C 1
ATOM 1207 O O . VAL A 1 177 ? -29.054 0.099 34.600 1.00 64.44 177 VAL A O 1
ATOM 1210 N N . PHE A 1 178 ? -27.870 1.923 34.022 1.00 66.81 178 PHE A N 1
ATOM 1211 C CA . PHE A 1 178 ? -28.943 2.587 33.289 1.00 66.81 178 PHE A CA 1
ATOM 1212 C C . PHE A 1 178 ? -28.591 2.695 31.820 1.00 66.81 178 PHE A C 1
ATOM 1214 O O . PHE A 1 178 ? -27.447 2.933 31.456 1.00 66.81 178 PHE A O 1
ATOM 1221 N N . SER A 1 179 ? -29.610 2.586 30.982 1.00 65.69 179 SER A N 1
ATOM 1222 C CA . SER A 1 179 ? -29.499 2.756 29.538 1.00 65.69 179 SER A CA 1
ATOM 1223 C C . SER A 1 179 ? -30.468 3.816 29.031 1.00 65.69 179 SER A C 1
ATOM 1225 O O . SER A 1 179 ? -31.579 3.927 29.544 1.00 65.69 179 SER A O 1
ATOM 1227 N N . TYR A 1 180 ? -30.071 4.578 28.025 1.00 62.94 180 TYR A N 1
ATOM 1228 C CA . TYR A 1 180 ? -30.873 5.580 27.344 1.00 62.94 180 TYR A CA 1
ATOM 1229 C C . TYR A 1 180 ? -31.063 5.159 25.888 1.00 62.94 180 TYR A C 1
ATOM 1231 O O . TYR A 1 180 ? -30.091 4.965 25.162 1.00 62.94 180 TYR A O 1
ATOM 1239 N N . GLY A 1 181 ? -32.318 5.012 25.464 1.00 56.88 181 GLY A N 1
ATOM 1240 C CA . GLY A 1 181 ? -32.673 4.594 24.100 1.00 56.88 181 GLY A CA 1
ATOM 1241 C C . GLY A 1 181 ? -33.072 5.736 23.157 1.00 56.88 181 GLY A C 1
ATOM 1242 O O . GLY A 1 181 ? -33.558 5.468 22.062 1.00 56.88 181 GLY A O 1
ATOM 1243 N N . GLY A 1 182 ? -32.954 7.000 23.581 1.00 58.50 182 GLY A N 1
ATOM 1244 C CA . GLY A 1 182 ? -33.349 8.164 22.776 1.00 58.50 182 GLY A CA 1
ATOM 1245 C C . GLY A 1 182 ? -32.229 8.718 21.883 1.00 58.50 182 GLY A C 1
ATOM 1246 O O . GLY A 1 182 ? -31.069 8.327 21.990 1.00 58.50 182 GLY A O 1
ATOM 1247 N N . LEU A 1 183 ? -32.566 9.682 21.017 1.00 53.34 183 LEU A N 1
ATOM 1248 C CA . LEU A 1 183 ? -31.582 10.403 20.199 1.00 53.34 183 LEU A CA 1
ATOM 1249 C C . LEU A 1 183 ? -30.658 11.255 21.089 1.00 53.34 183 LEU A C 1
ATOM 1251 O O . LEU A 1 183 ? -31.132 12.049 21.904 1.00 53.34 183 LEU A O 1
ATOM 1255 N N . LEU A 1 184 ? -29.343 11.108 20.923 1.00 49.16 184 LEU A N 1
ATOM 1256 C CA . LEU A 1 184 ? -28.332 11.934 21.579 1.00 49.16 184 LEU A CA 1
ATOM 1257 C C . LEU A 1 184 ? -28.151 13.213 20.756 1.00 49.16 184 LEU A C 1
ATOM 1259 O O . LEU A 1 184 ? -27.520 13.201 19.710 1.00 49.16 184 LEU A O 1
ATOM 1263 N N . GLY A 1 185 ? -28.758 14.309 21.199 1.00 44.12 185 GLY A N 1
ATOM 1264 C CA . GLY A 1 185 ? -28.569 15.649 20.620 1.00 44.12 185 GLY A CA 1
ATOM 1265 C C . GLY A 1 185 ? -28.765 16.780 21.636 1.00 44.12 185 GLY A C 1
ATOM 1266 O O . GLY A 1 185 ? -28.730 17.954 21.283 1.00 44.12 185 GLY A O 1
ATOM 1267 N N . SER A 1 186 ? -28.988 16.426 22.904 1.00 49.88 186 SER A N 1
ATOM 1268 C CA . SER A 1 186 ? -29.247 17.325 24.028 1.00 49.88 186 SER A CA 1
ATOM 1269 C C . SER A 1 186 ? -28.740 16.691 25.324 1.00 49.88 186 SER A C 1
ATOM 1271 O O . SER A 1 186 ? -28.629 15.468 25.402 1.00 49.88 186 SER A O 1
ATOM 1273 N N . THR A 1 187 ? -28.490 17.499 26.358 1.00 52.31 187 THR A N 1
ATOM 1274 C CA . THR A 1 187 ? -28.191 16.999 27.707 1.00 52.31 187 THR A CA 1
ATOM 1275 C C . THR A 1 187 ? -29.349 16.152 28.233 1.00 52.31 187 THR A C 1
ATOM 1277 O O . THR A 1 187 ? -30.453 16.665 28.409 1.00 52.31 187 THR A O 1
ATOM 1280 N N . VAL A 1 188 ? -29.106 14.873 28.522 1.00 53.34 188 VAL A N 1
ATOM 1281 C CA . VAL A 1 188 ? -30.086 13.986 29.163 1.00 53.34 188 VAL A CA 1
ATOM 1282 C C . VAL A 1 188 ? -29.723 13.854 30.641 1.00 53.34 188 VAL A C 1
ATOM 1284 O O . VAL A 1 188 ? -28.705 13.262 30.992 1.00 53.34 188 VAL A O 1
ATOM 1287 N N . GLY A 1 189 ? -30.527 14.438 31.528 1.00 55.03 189 GLY A N 1
ATOM 1288 C CA . GLY A 1 189 ? -30.300 14.351 32.974 1.00 55.03 189 GLY A CA 1
ATOM 1289 C C . GLY A 1 189 ? -30.806 13.029 33.556 1.00 55.03 189 GLY A C 1
ATOM 1290 O O . GLY A 1 189 ? -31.908 12.620 33.224 1.00 55.03 189 GLY A O 1
ATOM 1291 N N . LEU A 1 190 ? -30.045 12.390 34.437 1.00 55.19 190 LEU A N 1
ATOM 1292 C CA . LEU A 1 190 ? -30.433 11.334 35.366 1.00 55.19 190 LEU A CA 1
ATOM 1293 C C . LEU A 1 190 ? -30.497 11.959 36.765 1.00 55.19 190 LEU A C 1
ATOM 1295 O O . LEU A 1 190 ? -29.490 12.448 37.273 1.00 55.19 190 LEU A O 1
ATOM 1299 N N . THR A 1 191 ? -31.663 11.948 37.405 1.00 56.97 191 THR A N 1
ATOM 1300 C CA . THR A 1 191 ? -31.787 12.398 38.797 1.00 56.97 191 THR A CA 1
ATOM 1301 C C . THR A 1 191 ? -31.686 11.202 39.730 1.00 56.97 191 THR A C 1
ATOM 1303 O O . THR A 1 191 ? -32.331 10.183 39.508 1.00 56.97 191 THR A O 1
ATOM 1306 N N . VAL A 1 192 ? -30.882 11.326 40.782 1.00 52.44 192 VAL A N 1
ATOM 1307 C CA . VAL A 1 192 ? -30.713 10.282 41.796 1.00 52.44 192 VAL A CA 1
ATOM 1308 C C . VAL A 1 192 ? -31.163 10.843 43.143 1.00 52.44 192 VAL A C 1
ATOM 1310 O O . VAL A 1 192 ? -30.707 11.906 43.562 1.00 52.44 192 VAL A O 1
ATOM 1313 N N . THR A 1 193 ? -32.094 10.160 43.814 1.00 52.69 193 THR A N 1
ATOM 1314 C CA . THR A 1 193 ? -32.641 10.593 45.110 1.00 52.69 193 THR A CA 1
ATOM 1315 C C . THR A 1 193 ? -32.179 9.638 46.216 1.00 52.69 193 THR A C 1
ATOM 1317 O O . THR A 1 193 ? -32.589 8.478 46.228 1.00 52.69 193 THR A O 1
ATOM 1320 N N . PRO A 1 194 ? -31.319 10.081 47.149 1.00 47.69 194 PRO A N 1
ATOM 1321 C CA . PRO A 1 194 ? -30.894 9.240 48.266 1.00 47.69 194 PRO A CA 1
ATOM 1322 C C . PRO A 1 194 ? -32.017 9.062 49.308 1.00 47.69 194 PRO A C 1
ATOM 1324 O O . PRO A 1 194 ? -32.799 9.983 49.549 1.00 47.69 194 PRO A O 1
ATOM 1327 N N . SER A 1 195 ? -32.071 7.898 49.964 1.00 44.94 195 SER A N 1
ATOM 1328 C CA . SER A 1 195 ? -32.821 7.643 51.210 1.00 44.94 195 SER A CA 1
ATOM 1329 C C . SER A 1 195 ? -31.846 7.168 52.305 1.00 44.94 195 SER A C 1
ATOM 1331 O O . SER A 1 195 ? -30.782 6.678 51.974 1.00 44.94 195 SER A O 1
ATOM 1333 N N . ALA A 1 196 ? -32.112 7.368 53.597 1.00 39.97 196 ALA A N 1
ATOM 1334 C CA . ALA A 1 196 ? -31.099 7.199 54.663 1.00 39.97 196 ALA A CA 1
ATOM 1335 C C . ALA A 1 196 ? -30.619 5.733 54.913 1.00 39.97 196 ALA A C 1
ATOM 1337 O O . ALA A 1 196 ? -31.458 4.838 54.937 1.00 39.97 196 ALA A O 1
ATOM 1338 N N . GLY A 1 197 ? -29.309 5.512 55.176 1.00 46.56 197 GLY A N 1
ATOM 1339 C CA . GLY A 1 197 ? -28.617 4.246 55.575 1.00 46.56 197 GLY A CA 1
ATOM 1340 C C . GLY A 1 197 ? -27.294 3.949 54.811 1.00 46.56 197 GLY A C 1
ATOM 1341 O O . GLY A 1 197 ? -27.227 4.277 53.660 1.00 46.56 197 GLY A O 1
ATOM 1342 N N . THR A 1 198 ? -26.227 3.323 55.323 1.00 42.88 198 THR A N 1
ATOM 1343 C CA . THR A 1 198 ? -24.899 3.175 54.633 1.00 42.88 198 THR A CA 1
ATOM 1344 C C . THR A 1 198 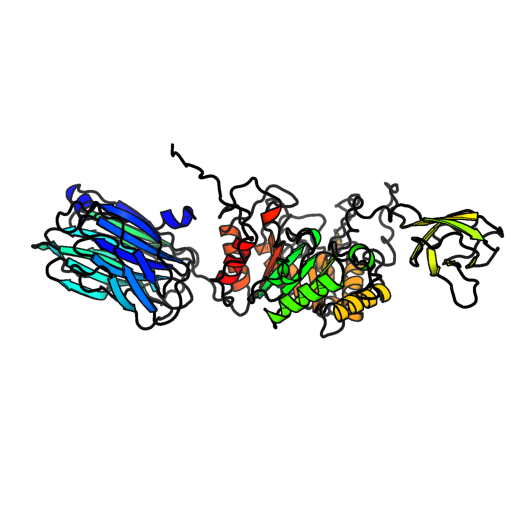? -24.851 2.368 53.319 1.00 42.88 198 THR A C 1
ATOM 1346 O O . THR A 1 198 ? -24.914 1.142 53.358 1.00 42.88 198 THR A O 1
ATOM 1349 N N . HIS A 1 199 ? -24.657 3.013 52.149 1.00 49.84 199 HIS A N 1
ATOM 1350 C CA . HIS A 1 199 ? -24.492 2.320 50.856 1.00 49.84 199 HIS A CA 1
ATOM 1351 C C . HIS A 1 199 ? -23.598 3.037 49.817 1.00 49.84 199 HIS A C 1
ATOM 1353 O O . HIS A 1 199 ? -23.588 4.259 49.661 1.00 49.84 199 HIS A O 1
ATOM 1359 N N . TYR A 1 200 ? -22.897 2.223 49.020 1.00 48.97 200 TYR A N 1
ATOM 1360 C CA . TYR A 1 200 ? -22.218 2.629 47.787 1.00 48.97 200 TYR A CA 1
ATOM 1361 C C . TYR A 1 200 ? -23.171 2.611 46.580 1.00 48.97 200 TYR A C 1
ATOM 1363 O O . TYR A 1 200 ? -24.143 1.860 46.580 1.00 48.97 200 TYR A O 1
ATOM 1371 N N . SER A 1 201 ? -22.908 3.412 45.543 1.00 52.91 201 SER A N 1
ATOM 1372 C CA . SER A 1 201 ? -23.621 3.339 44.258 1.00 52.91 201 SER A CA 1
ATOM 1373 C C . SER A 1 201 ? -22.673 3.475 43.076 1.00 52.91 201 SER A C 1
ATOM 1375 O O . SER A 1 201 ? -21.950 4.467 42.975 1.00 52.91 201 SER A O 1
ATOM 1377 N N . VAL A 1 202 ? -22.714 2.492 42.171 1.00 53.69 202 VAL A N 1
ATOM 1378 C CA . VAL A 1 202 ? -22.114 2.595 40.832 1.00 53.69 202 VAL A CA 1
ATOM 1379 C C . VAL A 1 202 ? -23.203 2.825 39.818 1.00 53.69 202 VAL A C 1
ATOM 1381 O O . VAL A 1 202 ? -24.154 2.055 39.780 1.00 53.69 202 VAL A O 1
ATOM 1384 N N . ILE A 1 203 ? -23.060 3.875 39.014 1.00 56.78 203 ILE A N 1
ATOM 1385 C CA . ILE A 1 203 ? -23.983 4.192 37.922 1.00 56.78 203 ILE A CA 1
ATOM 1386 C C . ILE A 1 203 ? -23.203 4.098 36.625 1.00 56.78 203 ILE A C 1
ATOM 1388 O O . ILE A 1 203 ? -22.329 4.929 36.384 1.00 56.78 203 ILE A O 1
ATOM 1392 N N . ALA A 1 204 ? -23.526 3.106 35.801 1.00 56.94 204 ALA A N 1
ATOM 1393 C CA . ALA A 1 204 ? -23.117 3.085 34.402 1.00 56.94 204 ALA A CA 1
ATOM 1394 C C . ALA A 1 204 ? -24.228 3.701 33.547 1.00 56.94 204 ALA A C 1
ATOM 1396 O O . ALA A 1 204 ? -25.395 3.339 33.704 1.00 56.94 204 ALA A O 1
ATOM 1397 N N . LEU A 1 205 ? -23.863 4.624 32.660 1.00 56.69 205 LEU A N 1
ATOM 1398 C CA . LEU A 1 205 ? -24.778 5.220 31.688 1.00 56.69 205 LEU A CA 1
ATOM 1399 C C . LEU A 1 205 ? -24.512 4.611 30.312 1.00 56.69 205 LEU A C 1
ATOM 1401 O O . LEU A 1 205 ? -23.420 4.767 29.781 1.00 56.69 205 LEU A O 1
ATOM 1405 N N . GLU A 1 206 ? -25.485 3.914 29.746 1.00 54.72 206 GLU A N 1
ATOM 1406 C CA . GLU A 1 206 ? -25.401 3.236 28.452 1.00 54.72 206 GLU A CA 1
ATOM 1407 C C . GLU A 1 206 ? -26.265 3.976 27.418 1.00 54.72 206 GLU A C 1
ATOM 1409 O O . GLU A 1 206 ? -27.394 4.339 27.720 1.00 54.72 206 GLU A O 1
ATOM 1414 N N . ALA A 1 207 ? -25.779 4.204 26.201 1.00 52.47 207 ALA A N 1
ATOM 1415 C CA . ALA A 1 207 ? -26.620 4.627 25.076 1.00 52.47 207 ALA A CA 1
ATOM 1416 C C . ALA A 1 207 ? -26.946 3.406 24.201 1.00 52.47 207 ALA A C 1
ATOM 1418 O O . ALA A 1 207 ? -26.024 2.738 23.733 1.00 52.47 207 ALA A O 1
ATOM 1419 N N . GLU A 1 208 ? -28.230 3.093 24.000 1.00 46.03 208 GLU A N 1
ATOM 1420 C CA . GLU A 1 208 ? -28.690 1.953 23.187 1.00 46.03 208 GLU A CA 1
ATOM 1421 C C . GLU A 1 208 ? -28.917 2.335 21.722 1.00 46.03 208 GLU A C 1
ATOM 1423 O O . GLU A 1 208 ? -29.363 3.439 21.405 1.00 46.03 208 GLU A O 1
ATOM 1428 N N . SER A 1 209 ? -28.667 1.405 20.796 1.00 41.56 209 SER A N 1
ATOM 1429 C CA . SER A 1 209 ? -28.906 1.658 19.373 1.00 41.56 209 SER A CA 1
ATOM 1430 C C . SER A 1 209 ? -30.372 1.801 18.977 1.00 41.56 209 SER A C 1
ATOM 1432 O O . SER A 1 209 ? -31.123 0.827 18.907 1.00 41.56 209 SER A O 1
ATOM 1434 N N . GLY A 1 210 ? -30.674 3.002 18.506 1.00 39.25 210 GLY A N 1
ATOM 1435 C CA . GLY A 1 210 ? -31.343 3.293 17.232 1.00 39.25 210 GLY A CA 1
ATOM 1436 C C . GLY A 1 210 ? -30.671 4.483 16.529 1.00 39.25 210 GLY A C 1
ATOM 1437 O O . GLY A 1 210 ? -31.274 5.149 15.693 1.00 39.25 210 GLY A O 1
ATOM 1438 N N . LEU A 1 211 ? -29.440 4.805 16.936 1.00 41.38 211 LEU A N 1
ATOM 1439 C CA . LEU A 1 211 ? -28.741 6.021 16.560 1.00 41.38 211 LEU A CA 1
ATOM 1440 C C . LEU A 1 211 ? -28.057 5.819 15.211 1.00 41.38 211 LEU A C 1
ATOM 1442 O O . LEU A 1 211 ? -27.000 5.198 15.125 1.00 41.38 211 LEU A O 1
ATOM 1446 N N . THR A 1 212 ? -28.616 6.420 14.166 1.00 38.56 212 THR A N 1
ATOM 1447 C CA . THR A 1 212 ? -27.790 6.941 13.077 1.00 38.56 212 THR A CA 1
ATOM 1448 C C . THR A 1 212 ? -26.894 8.004 13.711 1.00 38.56 212 THR A C 1
ATOM 1450 O O . THR A 1 212 ? -27.298 9.156 13.861 1.00 38.56 212 THR A O 1
ATOM 1453 N N . LEU A 1 213 ? -25.729 7.598 14.216 1.00 40.69 213 LEU A N 1
ATOM 1454 C CA . LEU A 1 213 ? -24.729 8.521 14.733 1.00 40.69 213 LEU A CA 1
ATOM 1455 C C . LEU A 1 213 ? -24.272 9.365 13.543 1.00 40.69 213 LEU A C 1
ATOM 1457 O O . LEU A 1 213 ? -23.543 8.894 12.677 1.00 40.69 213 LEU A O 1
ATOM 1461 N N . LEU A 1 214 ? -24.788 10.587 13.447 1.00 40.69 214 LEU A N 1
ATOM 1462 C CA . LEU A 1 214 ? -24.263 11.560 12.503 1.00 40.69 214 LEU A CA 1
ATOM 1463 C C . LEU A 1 214 ? -22.846 11.942 12.978 1.00 40.69 214 LEU A C 1
ATOM 1465 O O . LEU A 1 214 ? -22.626 12.051 14.189 1.00 40.69 214 LEU A O 1
ATOM 1469 N N . PRO A 1 215 ? -21.877 12.141 12.070 1.00 42.81 215 PRO A N 1
ATOM 1470 C CA . PRO A 1 215 ? -20.553 12.632 12.437 1.00 42.81 215 PRO A CA 1
ATOM 1471 C C . PRO A 1 215 ? -20.651 13.900 13.302 1.00 42.81 215 PRO A C 1
ATOM 1473 O O . PRO A 1 215 ? -21.421 14.807 12.986 1.00 42.81 215 PRO A O 1
ATOM 1476 N N . GLY A 1 216 ? -19.882 13.971 14.394 1.00 43.22 216 GLY A N 1
ATOM 1477 C CA . GLY A 1 216 ? -19.830 15.155 15.265 1.00 43.22 216 GLY A CA 1
ATOM 1478 C C . GLY A 1 216 ? -20.933 15.263 16.326 1.00 43.22 216 GLY A C 1
ATOM 1479 O O . GLY A 1 216 ? -21.095 16.325 16.928 1.00 43.22 216 GLY A O 1
ATOM 1480 N N . VAL A 1 217 ? -21.691 14.194 16.588 1.00 40.50 217 VAL A N 1
ATOM 1481 C CA . VAL A 1 217 ? -22.686 14.185 17.669 1.00 40.50 217 VAL A CA 1
ATOM 1482 C C . VAL A 1 217 ? -22.012 13.979 19.030 1.00 40.50 217 VAL A C 1
ATOM 1484 O O . VAL A 1 217 ? -21.521 12.902 19.370 1.00 40.50 217 VAL A O 1
ATOM 1487 N N . THR A 1 218 ? -22.045 15.030 19.846 1.00 46.44 218 THR A N 1
ATOM 1488 C CA . THR A 1 218 ? -21.667 14.987 21.261 1.00 46.44 218 THR A CA 1
ATOM 1489 C C . THR A 1 218 ? -22.905 14.693 22.110 1.00 46.44 218 THR A C 1
ATOM 1491 O O . THR A 1 218 ? -23.876 15.448 22.073 1.00 46.44 218 THR A O 1
ATOM 1494 N N . GLY A 1 219 ? -22.888 13.607 22.885 1.00 43.78 219 GLY A N 1
ATOM 1495 C CA . GLY A 1 219 ? -23.942 13.281 23.844 1.00 43.78 219 GLY A CA 1
ATOM 1496 C C . GLY A 1 219 ? -23.538 13.685 25.260 1.00 43.78 219 GLY A C 1
ATOM 1497 O O . GLY A 1 219 ? -22.555 13.180 25.789 1.00 43.78 219 GLY A O 1
ATOM 1498 N N . THR A 1 220 ? -24.299 14.557 25.920 1.00 47.44 220 THR A N 1
ATOM 1499 C CA . THR A 1 220 ? -24.083 14.863 27.344 1.00 47.44 220 THR A CA 1
ATOM 1500 C C . THR A 1 220 ? -25.122 14.144 28.196 1.00 47.44 220 THR A C 1
ATOM 1502 O O . THR A 1 220 ? -26.322 14.309 27.994 1.00 47.44 220 THR A O 1
ATOM 1505 N N . ALA A 1 221 ? -24.676 13.372 29.179 1.00 48.62 221 ALA A N 1
ATOM 1506 C CA . ALA A 1 221 ? -25.501 12.832 30.244 1.00 48.62 221 ALA A CA 1
ATOM 1507 C C . ALA A 1 221 ? -25.154 13.531 31.565 1.00 48.62 221 ALA A C 1
ATOM 1509 O O . ALA A 1 221 ? -23.995 13.586 31.957 1.00 48.62 221 ALA A O 1
ATOM 1510 N N . ALA A 1 222 ? -26.132 14.093 32.268 1.00 51.22 222 ALA A N 1
ATOM 1511 C CA . ALA A 1 222 ? -25.886 14.734 33.562 1.00 51.22 222 ALA A CA 1
ATOM 1512 C C . ALA A 1 222 ? -26.441 13.870 34.693 1.00 51.22 222 ALA A C 1
ATOM 1514 O O . ALA A 1 222 ? -27.559 13.400 34.583 1.00 51.22 222 ALA A O 1
ATOM 1515 N N . ILE A 1 223 ? -25.706 13.671 35.782 1.00 51.28 223 ILE A N 1
ATOM 1516 C CA . ILE A 1 223 ? -26.216 13.076 37.018 1.00 51.28 223 ILE A CA 1
ATOM 1517 C C . ILE A 1 223 ? -26.489 14.218 37.997 1.00 51.28 223 ILE A C 1
ATOM 1519 O O . ILE A 1 223 ? -25.569 14.929 38.399 1.00 51.28 223 ILE A O 1
ATOM 1523 N N . THR A 1 224 ? -27.748 14.407 38.384 1.00 50.69 224 THR A N 1
ATOM 1524 C CA . THR A 1 224 ? -28.155 15.429 39.358 1.00 50.69 224 THR A CA 1
ATOM 1525 C C . THR A 1 224 ? -28.532 14.771 40.683 1.00 50.69 224 THR A C 1
ATOM 1527 O O . THR A 1 224 ? -29.435 13.936 40.742 1.00 50.69 224 THR A O 1
ATOM 1530 N N . LEU A 1 225 ? -27.849 15.184 41.747 1.00 51.31 225 LEU A N 1
ATOM 1531 C CA . LEU A 1 225 ? -28.120 14.859 43.148 1.00 51.31 225 LEU A CA 1
ATOM 1532 C C . LEU A 1 225 ? -28.630 16.120 43.877 1.00 51.31 225 LEU A C 1
ATOM 1534 O O . LEU A 1 225 ? -28.416 17.234 43.387 1.00 51.31 225 LEU A O 1
ATOM 1538 N N . PRO A 1 226 ? -29.269 16.009 45.058 1.00 48.47 226 PRO A N 1
ATOM 1539 C CA . PRO A 1 226 ? -29.604 17.181 45.869 1.00 48.47 226 PRO A CA 1
ATOM 1540 C C . PRO A 1 226 ? -28.348 18.020 46.177 1.00 48.47 226 PRO A C 1
ATOM 1542 O O . PRO A 1 226 ? -27.476 17.586 46.922 1.00 48.47 226 PRO A O 1
ATOM 1545 N N . GLY A 1 227 ? -28.239 19.211 45.578 1.00 48.84 227 GLY A N 1
ATOM 1546 C CA . GLY A 1 227 ? -27.108 20.134 45.770 1.00 48.84 227 GLY A CA 1
ATOM 1547 C C . GLY A 1 227 ? -25.888 19.932 44.854 1.00 48.84 227 GLY A C 1
ATOM 1548 O O . GLY A 1 227 ? -24.968 20.741 44.930 1.00 48.84 227 GLY A O 1
ATOM 1549 N N . VAL A 1 228 ? -25.872 18.923 43.966 1.00 47.12 228 VAL A N 1
ATOM 1550 C CA . VAL A 1 228 ? -24.753 18.649 43.033 1.00 47.12 228 VAL A CA 1
ATOM 1551 C C . VAL A 1 228 ? -25.263 18.276 41.650 1.00 47.12 228 VAL A C 1
ATOM 1553 O O . VAL A 1 228 ? -26.142 17.431 41.511 1.00 47.12 228 VAL A O 1
ATOM 1556 N N . THR A 1 229 ? -24.659 18.839 40.602 1.00 53.25 229 THR A N 1
ATOM 1557 C CA . THR A 1 229 ? -24.808 18.326 39.233 1.00 53.25 229 THR A CA 1
ATOM 1558 C C . THR A 1 229 ? -23.447 17.899 38.698 1.00 53.25 229 THR A C 1
ATOM 1560 O O . THR A 1 229 ? -22.509 18.696 38.659 1.00 53.25 229 THR A O 1
ATOM 1563 N N . LEU A 1 230 ? -23.342 16.638 38.281 1.00 51.91 230 LEU A N 1
ATOM 1564 C CA . LEU A 1 230 ? -22.218 16.121 37.513 1.00 51.91 230 LEU A CA 1
ATOM 1565 C C . LEU A 1 230 ? -22.625 16.065 36.038 1.00 51.91 230 LEU A C 1
ATOM 1567 O O . LEU A 1 230 ? -23.556 15.345 35.701 1.00 51.91 230 LEU A O 1
ATOM 1571 N N . ALA A 1 231 ? -21.953 16.789 35.147 1.00 52.28 231 ALA A N 1
ATOM 1572 C CA . ALA A 1 231 ? -22.201 16.673 33.707 1.00 52.28 231 ALA A CA 1
ATOM 1573 C C . ALA A 1 231 ? -21.133 15.773 33.073 1.00 52.28 231 ALA A C 1
ATOM 1575 O O . ALA A 1 231 ? -19.968 16.155 33.024 1.00 52.28 231 ALA A O 1
ATOM 1576 N N . ALA A 1 232 ? -21.516 14.589 32.599 1.00 48.75 232 ALA A N 1
ATOM 1577 C CA . ALA A 1 232 ? -20.672 13.677 31.837 1.00 48.75 232 ALA A CA 1
ATOM 1578 C C . ALA A 1 232 ? -20.944 13.847 30.335 1.00 48.75 232 ALA A C 1
ATOM 1580 O O . ALA A 1 232 ? -22.043 13.580 29.864 1.00 48.75 232 ALA A O 1
ATOM 1581 N N . THR A 1 233 ? -19.967 14.296 29.556 1.00 47.31 233 THR A N 1
ATOM 1582 C CA . THR A 1 233 ? -20.110 14.428 28.099 1.00 47.31 233 THR A CA 1
ATOM 1583 C C . THR A 1 233 ? -19.349 13.319 27.398 1.00 47.31 233 THR A C 1
ATOM 1585 O O . THR A 1 233 ? -18.133 13.278 27.508 1.00 47.31 233 THR A O 1
ATOM 1588 N N . ALA A 1 234 ? -20.041 12.436 26.682 1.00 44.38 234 ALA A N 1
ATOM 1589 C CA . ALA A 1 234 ? -19.441 11.416 25.834 1.00 44.38 234 ALA A CA 1
ATOM 1590 C C . ALA A 1 234 ? -19.611 11.803 24.357 1.00 44.38 234 ALA A C 1
ATOM 1592 O O . ALA A 1 234 ? -20.727 11.976 23.861 1.00 44.38 234 ALA A O 1
ATOM 1593 N N . SER A 1 235 ? -18.496 11.954 23.647 1.00 45.38 235 SER A N 1
ATOM 1594 C CA . SER A 1 235 ? -18.515 12.166 22.197 1.00 45.38 235 SER A CA 1
ATOM 1595 C C . SER A 1 235 ? -18.437 10.820 21.491 1.00 45.38 235 SER A C 1
ATOM 1597 O O . SER A 1 235 ? -17.508 10.051 21.737 1.00 45.38 235 SER A O 1
ATOM 1599 N N . PHE A 1 236 ? -19.405 10.538 20.619 1.00 45.91 236 PHE A N 1
ATOM 1600 C CA . PHE A 1 236 ? -19.450 9.297 19.851 1.00 45.91 236 PHE A CA 1
ATOM 1601 C C . PHE A 1 236 ? -19.125 9.601 18.392 1.00 45.91 236 PHE A C 1
ATOM 1603 O O . PHE A 1 236 ? -19.733 10.478 17.783 1.00 45.91 236 PHE A O 1
ATOM 1610 N N . GLU A 1 237 ? -18.190 8.852 17.818 1.00 47.94 237 GLU A N 1
ATOM 1611 C CA . GLU A 1 237 ? -17.945 8.870 16.380 1.00 47.94 237 GLU A CA 1
ATOM 1612 C C . GLU A 1 237 ? -18.501 7.575 15.786 1.00 47.94 237 GLU A C 1
ATOM 1614 O O . GLU A 1 237 ? -18.152 6.478 16.232 1.00 47.94 237 GLU A O 1
ATOM 1619 N N . SER A 1 238 ? -19.396 7.686 14.801 1.00 48.00 238 SER A N 1
ATOM 1620 C CA . SER A 1 238 ? -19.808 6.532 14.004 1.00 48.00 238 SER A CA 1
ATOM 1621 C C . SER A 1 238 ? -18.584 5.973 13.290 1.00 48.00 238 SER A C 1
ATOM 1623 O O . SER A 1 238 ? -17.987 6.676 12.476 1.00 48.00 238 SER A O 1
ATOM 1625 N N . VAL A 1 239 ? -18.228 4.718 13.556 1.00 57.31 239 VAL A N 1
ATOM 1626 C CA . VAL A 1 239 ? -17.221 4.024 12.752 1.00 57.31 239 VAL A CA 1
ATOM 1627 C C . VAL A 1 239 ? -17.939 3.418 11.546 1.00 57.31 239 VAL A C 1
ATOM 1629 O O . VAL A 1 239 ? -18.851 2.609 11.742 1.00 57.31 239 VAL A O 1
ATOM 1632 N N . PRO A 1 240 ? -17.589 3.816 10.313 1.00 65.38 240 PRO A N 1
ATOM 1633 C CA . PRO A 1 240 ? -18.131 3.198 9.109 1.00 65.38 240 PRO A CA 1
ATOM 1634 C C . PRO A 1 240 ? -17.879 1.684 9.125 1.00 65.38 240 PRO A C 1
ATOM 1636 O O . PRO A 1 240 ? -16.816 1.244 9.555 1.00 65.38 240 PRO A O 1
ATOM 1639 N N . THR A 1 241 ? -18.845 0.878 8.680 1.00 71.81 241 THR A N 1
ATOM 1640 C CA . THR A 1 241 ? -18.690 -0.584 8.637 1.00 71.81 241 THR A CA 1
ATOM 1641 C C . THR A 1 241 ? -17.897 -1.000 7.394 1.00 71.81 241 THR A C 1
ATOM 1643 O O . THR A 1 241 ? -18.351 -0.699 6.287 1.00 71.81 241 THR A O 1
ATOM 1646 N N . PRO A 1 242 ? -16.759 -1.701 7.542 1.00 81.00 242 PRO A N 1
ATOM 1647 C CA . PRO A 1 242 ? -15.996 -2.225 6.413 1.00 81.00 242 PRO A CA 1
ATOM 1648 C C . PRO A 1 242 ? -16.802 -3.219 5.572 1.00 81.00 242 PRO A C 1
ATOM 1650 O O . PRO A 1 242 ? -17.660 -3.946 6.069 1.00 81.00 242 PRO A O 1
ATOM 1653 N N . SER A 1 243 ? -16.509 -3.259 4.278 1.00 82.88 243 SER A N 1
ATOM 1654 C CA . SER A 1 243 ? -17.184 -4.070 3.262 1.00 82.88 243 SER A CA 1
ATOM 1655 C C . SER A 1 243 ? -16.213 -4.952 2.466 1.00 82.88 243 SER A C 1
ATOM 1657 O O . SER A 1 243 ? -16.477 -5.295 1.315 1.00 82.88 243 SER A O 1
ATOM 1659 N N . GLY A 1 244 ? -15.101 -5.354 3.090 1.00 89.56 244 GLY A N 1
ATOM 1660 C CA . GLY A 1 244 ? -14.081 -6.212 2.477 1.00 89.56 244 GLY A CA 1
ATOM 1661 C C . GLY A 1 244 ? -12.826 -5.473 2.018 1.00 89.56 244 GLY A C 1
ATOM 1662 O O . GLY A 1 244 ? -12.097 -6.003 1.180 1.00 89.56 244 GLY A O 1
ATOM 1663 N N . GLN A 1 245 ? -12.578 -4.275 2.561 1.00 96.06 245 GLN A N 1
ATOM 1664 C CA . GLN A 1 245 ? -11.336 -3.536 2.354 1.00 96.06 245 GLN A CA 1
ATOM 1665 C C . GLN A 1 245 ? -10.108 -4.369 2.728 1.00 96.06 245 GLN A C 1
ATOM 1667 O O . GLN A 1 245 ? -10.176 -5.284 3.547 1.00 96.06 245 GLN A O 1
ATOM 1672 N N . LYS A 1 246 ? -8.971 -4.023 2.129 1.00 96.44 246 LYS A N 1
ATOM 1673 C CA . LYS A 1 246 ? -7.734 -4.802 2.185 1.00 96.44 246 LYS A CA 1
ATOM 1674 C C . LYS A 1 246 ? -6.552 -3.959 2.649 1.00 96.44 246 LYS A C 1
ATOM 1676 O O . LYS A 1 246 ? -6.569 -2.732 2.551 1.00 96.44 246 LYS A O 1
ATOM 1681 N N . LEU A 1 247 ? -5.520 -4.633 3.152 1.00 96.81 247 LEU A N 1
ATOM 1682 C CA . LEU A 1 247 ? -4.259 -4.012 3.546 1.00 96.81 247 LEU A CA 1
ATOM 1683 C C . LEU A 1 247 ? -3.111 -4.586 2.721 1.00 96.81 247 LEU A C 1
ATOM 1685 O O . LEU A 1 247 ? -2.872 -5.797 2.734 1.00 96.81 247 LEU A O 1
ATOM 1689 N N . HIS A 1 248 ? -2.388 -3.694 2.053 1.00 97.94 248 HIS A N 1
ATOM 1690 C CA . HIS A 1 248 ? -1.148 -3.992 1.350 1.00 97.94 248 HIS A CA 1
ATOM 1691 C C . HIS A 1 248 ? 0.050 -3.363 2.075 1.00 97.94 248 HIS A C 1
ATOM 1693 O O . HIS A 1 248 ? -0.087 -2.340 2.746 1.00 97.94 248 HIS A O 1
ATOM 1699 N N . LEU A 1 249 ? 1.238 -3.944 1.940 1.00 96.50 249 LEU A N 1
ATOM 1700 C CA . LEU A 1 249 ? 2.465 -3.418 2.545 1.00 96.50 249 LEU A CA 1
ATOM 1701 C C . LEU A 1 249 ? 3.573 -3.294 1.508 1.00 96.50 249 LEU A C 1
ATOM 1703 O O . LEU A 1 249 ? 3.789 -4.221 0.735 1.00 96.50 249 LEU A O 1
ATOM 1707 N N . TYR A 1 250 ? 4.328 -2.205 1.561 1.00 96.69 250 TYR A N 1
ATOM 1708 C CA . TYR A 1 250 ? 5.621 -2.118 0.892 1.00 96.69 250 TYR A CA 1
ATOM 1709 C C . TYR A 1 250 ? 6.722 -2.646 1.797 1.00 96.69 250 TYR A C 1
ATOM 1711 O O . TYR A 1 250 ? 6.733 -2.393 3.009 1.00 96.69 250 TYR A O 1
ATOM 1719 N N . TRP A 1 251 ? 7.643 -3.371 1.177 1.00 95.81 251 TRP A N 1
ATOM 1720 C CA . TRP A 1 251 ? 8.768 -4.023 1.814 1.00 95.81 251 TRP A CA 1
ATOM 1721 C C . TRP A 1 251 ? 10.070 -3.629 1.114 1.00 95.81 251 TRP A C 1
ATOM 1723 O O . TRP A 1 251 ? 10.442 -4.192 0.085 1.00 95.81 251 TRP A O 1
ATOM 1733 N N . GLU A 1 252 ? 10.771 -2.661 1.692 1.00 92.75 252 GLU A N 1
ATOM 1734 C CA . GLU A 1 252 ? 12.078 -2.168 1.261 1.00 92.75 252 GLU A CA 1
ATOM 1735 C C . GLU A 1 252 ? 13.133 -3.268 1.443 1.00 92.75 252 GLU A C 1
ATOM 1737 O O . GLU A 1 252 ? 13.638 -3.515 2.543 1.00 92.75 252 GLU A O 1
ATOM 1742 N N . SER A 1 253 ? 13.480 -3.975 0.365 1.00 92.81 253 SER A N 1
ATOM 1743 C CA . SER A 1 253 ? 14.310 -5.187 0.429 1.00 92.81 253 SER A CA 1
ATOM 1744 C C . SER A 1 253 ? 15.698 -4.943 1.032 1.00 92.81 253 SER A C 1
ATOM 1746 O O . SER A 1 253 ? 16.305 -5.860 1.583 1.00 92.81 253 SER A O 1
ATOM 1748 N N . TRP A 1 254 ? 16.199 -3.708 0.952 1.00 90.38 254 TRP A N 1
ATOM 1749 C CA . TRP A 1 254 ? 17.510 -3.306 1.468 1.00 90.38 254 TRP A CA 1
ATOM 1750 C C . TRP A 1 254 ? 17.560 -3.131 2.989 1.00 90.38 254 TRP A C 1
ATOM 1752 O O . TRP A 1 254 ? 18.664 -3.069 3.552 1.00 90.38 254 TRP A O 1
ATOM 1762 N N . MET A 1 255 ? 16.393 -3.063 3.643 1.00 88.88 255 MET A N 1
ATOM 1763 C CA . MET A 1 255 ? 16.251 -2.879 5.089 1.00 88.88 255 MET A CA 1
ATOM 1764 C C . MET A 1 255 ? 16.020 -4.186 5.860 1.00 88.88 255 MET A C 1
ATOM 1766 O O . MET A 1 255 ? 16.221 -4.213 7.074 1.00 88.88 255 MET A O 1
ATOM 1770 N N . ASP A 1 256 ? 15.630 -5.286 5.203 1.00 89.62 256 ASP A N 1
ATOM 1771 C CA . ASP A 1 256 ? 15.418 -6.575 5.884 1.00 89.62 256 ASP A CA 1
ATOM 1772 C C . ASP A 1 256 ? 16.741 -7.318 6.105 1.00 89.62 256 ASP A C 1
ATOM 1774 O O . ASP A 1 256 ? 17.097 -8.266 5.405 1.00 89.62 256 ASP A O 1
ATOM 1778 N N . VAL A 1 257 ? 17.509 -6.827 7.078 1.00 87.81 257 VAL A N 1
ATOM 1779 C CA . VAL A 1 257 ? 18.822 -7.366 7.435 1.00 87.81 257 VAL A CA 1
ATOM 1780 C C . VAL A 1 257 ? 18.728 -8.096 8.779 1.00 87.81 257 VAL A C 1
ATOM 1782 O O . VAL A 1 257 ? 18.664 -7.449 9.832 1.00 87.81 257 VAL A O 1
ATOM 1785 N N . PRO A 1 258 ? 18.727 -9.439 8.790 1.00 86.31 258 PRO A N 1
ATOM 1786 C CA . PRO A 1 258 ? 18.735 -10.209 10.024 1.00 86.31 258 PRO A CA 1
ATOM 1787 C C . PRO A 1 258 ? 20.052 -10.003 10.793 1.00 86.31 258 PRO A C 1
ATOM 1789 O O . PRO A 1 258 ? 21.115 -9.826 10.196 1.00 86.31 258 PRO A O 1
ATOM 1792 N N . PRO A 1 259 ? 20.037 -10.051 12.138 1.00 82.62 259 PRO A N 1
ATOM 1793 C CA . PRO A 1 259 ? 21.209 -9.760 12.967 1.00 82.62 259 PRO A CA 1
ATOM 1794 C C . PRO A 1 259 ? 22.217 -10.926 13.046 1.00 82.62 259 PRO A C 1
ATOM 1796 O O . PRO A 1 259 ? 22.946 -11.026 14.036 1.00 82.62 259 PRO A O 1
ATOM 1799 N N . VAL A 1 260 ? 22.254 -11.813 12.045 1.00 80.00 260 VAL A N 1
ATOM 1800 C CA . VAL A 1 260 ? 23.092 -13.021 12.000 1.00 80.00 260 VAL A CA 1
ATOM 1801 C C . VAL A 1 260 ? 23.862 -13.119 10.671 1.00 80.00 260 VAL A C 1
ATOM 1803 O O . VAL A 1 260 ? 23.342 -12.717 9.633 1.00 80.00 260 VAL A O 1
ATOM 1806 N N . PRO A 1 261 ? 25.102 -13.647 10.672 1.00 78.69 261 PRO A N 1
ATOM 1807 C CA . PRO A 1 261 ? 25.952 -13.696 9.476 1.00 78.69 261 PRO A CA 1
ATOM 1808 C C . PRO A 1 261 ? 25.514 -14.733 8.430 1.00 78.69 261 PRO A C 1
ATOM 1810 O O . PRO A 1 261 ? 25.830 -14.571 7.256 1.00 78.69 261 PRO A O 1
ATOM 1813 N N . TYR A 1 262 ? 24.786 -15.775 8.841 1.00 86.31 262 TYR A N 1
ATOM 1814 C CA . TYR A 1 262 ? 24.249 -16.820 7.963 1.00 86.31 262 TYR A CA 1
ATOM 1815 C C . TYR A 1 262 ? 22.754 -16.982 8.241 1.00 86.31 262 TYR A C 1
ATOM 1817 O O . TYR A 1 262 ? 22.376 -17.866 9.012 1.00 86.31 262 TYR A O 1
ATOM 1825 N N . PRO A 1 263 ? 21.915 -16.081 7.713 1.00 92.12 263 PRO A N 1
ATOM 1826 C CA . PRO A 1 263 ? 20.503 -16.103 8.035 1.00 92.12 263 PRO A CA 1
ATOM 1827 C C . PRO A 1 263 ? 19.784 -17.278 7.388 1.00 92.12 263 PRO A C 1
ATOM 1829 O O . PRO A 1 263 ? 20.043 -17.648 6.243 1.00 92.12 263 PRO A O 1
ATOM 1832 N N . LEU A 1 264 ? 18.850 -17.836 8.142 1.00 95.25 264 LEU A N 1
ATOM 1833 C CA . LEU A 1 264 ? 17.830 -18.750 7.666 1.00 95.25 264 LEU A CA 1
ATOM 1834 C C . LEU A 1 264 ? 16.586 -17.954 7.238 1.00 95.25 264 LEU A C 1
ATOM 1836 O O . LEU A 1 264 ? 16.397 -16.824 7.691 1.00 95.25 264 LEU A O 1
ATOM 1840 N N . PRO A 1 265 ? 15.687 -18.545 6.432 1.00 96.19 265 PRO A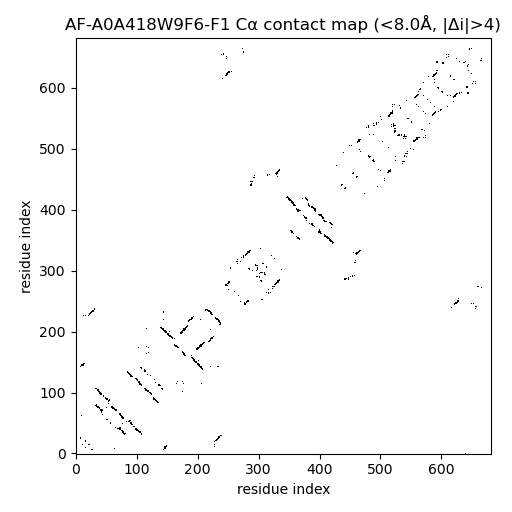 N 1
A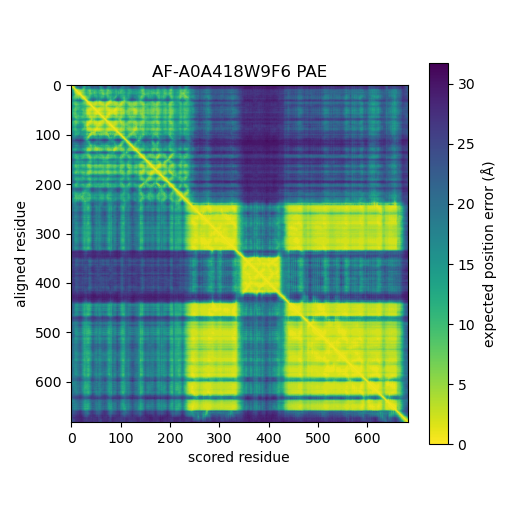TOM 1841 C CA . PRO A 1 265 ? 14.425 -17.914 6.036 1.00 96.19 265 PRO A CA 1
ATOM 1842 C C . PRO A 1 265 ? 13.624 -17.292 7.191 1.00 96.19 265 PRO A C 1
ATOM 1844 O O . PRO A 1 265 ? 13.051 -16.216 7.051 1.00 96.19 265 PRO A O 1
ATOM 1847 N N . ASP A 1 266 ? 13.608 -17.944 8.357 1.00 94.75 266 ASP A N 1
ATOM 1848 C CA . ASP A 1 266 ? 12.852 -17.474 9.524 1.00 94.75 266 ASP A CA 1
ATOM 1849 C C . ASP A 1 266 ? 13.514 -16.304 10.271 1.00 94.75 266 ASP A C 1
ATOM 1851 O O . ASP A 1 266 ? 12.878 -15.661 11.109 1.00 94.75 266 ASP A O 1
ATOM 1855 N N . ASP A 1 267 ? 14.781 -15.995 9.985 1.00 92.12 267 ASP A N 1
ATOM 1856 C CA . ASP A 1 267 ? 15.478 -14.859 10.599 1.00 92.12 267 ASP A CA 1
ATOM 1857 C C . ASP A 1 267 ? 15.019 -13.517 10.009 1.00 92.12 267 ASP A C 1
ATOM 1859 O O . ASP A 1 267 ? 15.142 -12.478 10.663 1.00 92.12 267 ASP A O 1
ATOM 1863 N N . PHE A 1 268 ? 14.459 -13.539 8.796 1.00 93.31 268 PHE A N 1
ATOM 1864 C CA . PHE A 1 268 ? 13.943 -12.365 8.099 1.00 93.31 268 PHE A CA 1
ATOM 1865 C C . PHE A 1 268 ? 12.563 -11.971 8.605 1.00 93.31 268 PHE A C 1
ATOM 1867 O O . PHE A 1 268 ? 11.684 -12.818 8.812 1.00 93.31 268 PHE A O 1
ATOM 1874 N N . ARG A 1 269 ? 12.333 -10.662 8.741 1.00 92.12 269 ARG A N 1
ATOM 1875 C CA . ARG A 1 269 ? 11.028 -10.144 9.175 1.00 92.12 269 ARG A CA 1
ATOM 1876 C C . ARG A 1 269 ? 9.974 -10.325 8.087 1.00 92.12 269 ARG A C 1
ATOM 1878 O O . ARG A 1 269 ? 8.803 -10.494 8.423 1.00 92.12 269 ARG A O 1
ATOM 1885 N N . LEU A 1 270 ? 10.395 -10.378 6.820 1.00 95.38 270 LEU A N 1
ATOM 1886 C CA . LEU A 1 270 ? 9.538 -10.663 5.672 1.00 95.38 270 LEU A CA 1
ATOM 1887 C C . LEU A 1 270 ? 8.748 -11.962 5.858 1.00 95.38 270 LEU A C 1
ATOM 1889 O O . LEU A 1 270 ? 7.557 -12.007 5.576 1.00 95.38 270 LEU A O 1
ATOM 1893 N N . SER A 1 271 ? 9.368 -13.001 6.429 1.00 95.62 271 SER A N 1
ATOM 1894 C CA . SER A 1 271 ? 8.711 -14.294 6.684 1.00 95.62 271 SER A CA 1
ATOM 1895 C C . SER A 1 271 ? 7.646 -14.263 7.792 1.00 95.62 271 SER A C 1
ATOM 1897 O O . SER A 1 271 ? 6.999 -15.280 8.059 1.00 95.62 271 SER A O 1
ATOM 1899 N N . ARG A 1 272 ? 7.489 -13.127 8.482 1.00 92.12 272 ARG A N 1
ATOM 1900 C CA . ARG A 1 272 ? 6.639 -12.950 9.671 1.00 92.12 272 ARG A CA 1
ATOM 1901 C C . ARG A 1 272 ? 5.557 -11.890 9.475 1.00 92.12 272 ARG A C 1
ATOM 1903 O O . ARG A 1 272 ? 4.974 -11.423 10.455 1.00 92.12 272 ARG A O 1
ATOM 1910 N N . ILE A 1 273 ? 5.303 -11.496 8.230 1.00 91.88 273 ILE A N 1
ATOM 1911 C CA . ILE A 1 273 ? 4.183 -10.614 7.903 1.00 91.88 273 ILE A CA 1
ATOM 1912 C C . ILE A 1 273 ? 2.870 -11.297 8.354 1.00 91.88 273 ILE A C 1
ATOM 1914 O O . ILE A 1 273 ? 2.745 -12.508 8.186 1.00 91.88 273 ILE A O 1
ATOM 1918 N N . PRO A 1 274 ? 1.913 -10.585 8.973 1.00 88.31 274 PRO A N 1
ATOM 1919 C CA . PRO A 1 274 ? 0.673 -11.169 9.483 1.00 88.31 274 PRO A CA 1
ATOM 1920 C C . PRO A 1 274 ? -0.272 -11.652 8.384 1.00 88.31 274 PRO A C 1
ATOM 1922 O O . PRO A 1 274 ? -0.301 -11.093 7.289 1.00 88.31 274 PRO A O 1
ATOM 1925 N N . ALA A 1 275 ? -1.124 -12.620 8.724 1.00 89.19 275 ALA A N 1
ATOM 1926 C CA . ALA A 1 275 ? -2.088 -13.220 7.802 1.00 89.19 275 ALA A CA 1
ATOM 1927 C C . ALA A 1 275 ? -3.166 -12.250 7.288 1.00 89.19 275 ALA A C 1
ATOM 1929 O O . ALA A 1 275 ? -3.755 -12.498 6.238 1.00 89.19 275 ALA A O 1
ATOM 1930 N N . TYR A 1 276 ? -3.426 -11.149 8.002 1.00 88.44 276 TYR A N 1
ATOM 1931 C CA . TYR A 1 276 ? -4.379 -10.125 7.566 1.00 88.44 276 TYR A CA 1
ATOM 1932 C C . TYR A 1 276 ? -3.867 -9.238 6.427 1.00 88.44 276 TYR A C 1
ATOM 1934 O O . TYR A 1 276 ? -4.645 -8.490 5.836 1.00 88.44 276 TYR A O 1
ATOM 1942 N N . VAL A 1 277 ? -2.568 -9.286 6.131 1.00 94.44 277 VAL A N 1
ATOM 1943 C CA . VAL A 1 277 ? -1.989 -8.581 4.988 1.00 94.44 277 VAL A CA 1
ATOM 1944 C C . VAL A 1 277 ? -2.282 -9.396 3.736 1.00 94.44 277 VAL A C 1
ATOM 1946 O O . VAL A 1 277 ? -1.840 -10.536 3.608 1.00 94.44 277 VAL A O 1
ATOM 1949 N N . GLU A 1 278 ? -3.026 -8.808 2.803 1.00 96.69 278 GLU A N 1
ATOM 1950 C CA . GLU A 1 278 ? -3.374 -9.483 1.552 1.00 96.69 278 GLU A CA 1
ATOM 1951 C C . GLU A 1 278 ? -2.200 -9.477 0.574 1.00 96.69 278 GLU A C 1
ATOM 1953 O O . GLU A 1 278 ? -1.949 -10.484 -0.089 1.00 96.69 278 GLU A O 1
ATOM 1958 N N . GLN A 1 279 ? -1.467 -8.362 0.504 1.00 98.19 279 GLN A N 1
ATOM 1959 C CA . GLN A 1 279 ? -0.405 -8.158 -0.473 1.00 98.19 279 GLN A CA 1
ATOM 1960 C C . GLN A 1 279 ? 0.849 -7.540 0.146 1.00 98.19 279 GLN A C 1
ATOM 1962 O O . GLN A 1 279 ? 0.767 -6.633 0.973 1.00 98.19 279 GLN A O 1
ATOM 1967 N N . VAL A 1 280 ? 2.016 -7.987 -0.311 1.00 98.12 280 VAL A N 1
ATOM 1968 C CA . VAL A 1 280 ? 3.328 -7.422 0.024 1.00 98.12 280 VAL A CA 1
ATOM 1969 C C . VAL A 1 280 ? 4.056 -7.077 -1.264 1.00 98.12 280 VAL A C 1
ATOM 1971 O O . VAL A 1 280 ? 4.185 -7.930 -2.136 1.00 98.12 280 VAL A O 1
ATOM 1974 N N . VAL A 1 281 ? 4.537 -5.846 -1.382 1.00 98.50 281 VAL A N 1
ATOM 1975 C CA . VAL A 1 281 ? 5.287 -5.339 -2.533 1.00 98.50 281 VAL A CA 1
ATOM 1976 C C . VAL A 1 281 ? 6.768 -5.311 -2.175 1.00 98.50 281 VAL A C 1
ATOM 1978 O O . VAL A 1 281 ? 7.173 -4.592 -1.268 1.00 98.50 281 VAL A O 1
ATOM 1981 N N . LEU A 1 282 ? 7.574 -6.122 -2.857 1.00 98.00 282 LEU A N 1
ATOM 1982 C CA . LEU A 1 282 ? 9.027 -6.129 -2.722 1.00 98.00 282 LEU A CA 1
ATOM 1983 C C . LEU A 1 282 ? 9.601 -4.936 -3.488 1.00 98.00 282 LEU A C 1
ATOM 1985 O O . LEU A 1 282 ? 9.501 -4.880 -4.714 1.00 98.00 282 LEU A O 1
ATOM 1989 N N . SER A 1 283 ? 10.209 -4.011 -2.760 1.00 94.31 283 SER A N 1
ATOM 1990 C CA . SER A 1 283 ? 10.732 -2.753 -3.283 1.00 94.31 283 SER A CA 1
ATOM 1991 C C . SER A 1 283 ? 12.259 -2.782 -3.341 1.00 94.31 283 SER A C 1
ATOM 1993 O O . SER A 1 283 ? 12.892 -3.083 -2.329 1.00 94.31 283 SER A O 1
ATOM 1995 N N . PHE A 1 284 ? 12.910 -2.476 -4.467 1.00 92.25 284 PHE A N 1
ATOM 1996 C CA . PHE A 1 284 ? 12.357 -2.324 -5.824 1.00 92.25 284 PHE A CA 1
ATOM 1997 C C . PHE A 1 284 ? 13.225 -3.060 -6.839 1.00 92.25 284 PHE A C 1
ATOM 1999 O O . PHE A 1 284 ? 14.440 -3.091 -6.690 1.00 92.25 284 PHE A O 1
ATOM 2006 N N . GLY A 1 285 ? 12.609 -3.629 -7.873 1.00 92.69 285 GLY A N 1
ATOM 2007 C CA . GLY A 1 285 ? 13.284 -4.008 -9.112 1.00 92.69 285 GLY A CA 1
ATOM 2008 C C . GLY A 1 285 ? 13.396 -2.832 -10.091 1.00 92.69 285 GLY A C 1
ATOM 2009 O O . GLY A 1 285 ? 12.786 -1.784 -9.890 1.00 92.69 285 GLY A O 1
ATOM 2010 N N . VAL A 1 286 ? 14.148 -3.030 -11.175 1.00 89.69 286 VAL A N 1
ATOM 2011 C CA . VAL A 1 286 ? 14.336 -2.061 -12.266 1.00 89.69 286 VAL A CA 1
ATOM 2012 C C . VAL A 1 286 ? 13.631 -2.499 -13.553 1.00 89.69 286 VAL A C 1
ATOM 2014 O O . VAL A 1 286 ? 13.411 -3.696 -13.759 1.00 89.69 286 VAL A O 1
ATOM 2017 N N . PRO A 1 287 ? 13.347 -1.575 -14.492 1.00 88.25 287 PRO A N 1
ATOM 2018 C CA . PRO A 1 287 ? 12.664 -1.907 -15.741 1.00 88.25 287 PRO A CA 1
ATOM 2019 C C . PRO A 1 287 ? 13.489 -2.792 -16.682 1.00 88.25 287 PRO A C 1
ATOM 2021 O O . PRO A 1 287 ? 12.935 -3.522 -17.501 1.00 88.25 287 PRO A O 1
ATOM 2024 N N . LEU A 1 288 ? 14.820 -2.728 -16.584 1.00 87.81 288 LEU A N 1
ATOM 2025 C CA . LEU A 1 288 ? 15.770 -3.434 -17.450 1.00 87.81 288 LEU A CA 1
ATOM 2026 C C . LEU A 1 288 ? 16.193 -4.780 -16.849 1.00 87.81 288 LEU A C 1
ATOM 2028 O O . LEU A 1 288 ? 17.376 -5.054 -16.657 1.00 87.81 288 LEU A O 1
ATOM 2032 N N . CYS A 1 289 ? 15.204 -5.609 -16.520 1.00 90.44 289 CYS A N 1
ATOM 2033 C CA . CYS A 1 289 ? 15.421 -6.944 -15.970 1.00 90.44 289 CYS A CA 1
ATOM 2034 C C . CYS A 1 289 ? 16.240 -7.822 -16.936 1.00 90.44 289 CYS A C 1
ATOM 2036 O O . CYS A 1 289 ? 15.914 -7.922 -18.121 1.00 90.44 289 CYS A O 1
ATOM 2038 N N . THR A 1 290 ? 17.256 -8.511 -16.407 1.00 93.25 290 THR A N 1
ATOM 2039 C CA . THR A 1 290 ? 18.097 -9.495 -17.121 1.00 93.25 290 THR A CA 1
ATOM 2040 C C . THR A 1 290 ? 18.212 -10.866 -16.430 1.00 93.25 290 THR A C 1
ATOM 2042 O O . THR A 1 290 ? 18.912 -11.737 -16.940 1.00 93.25 290 THR A O 1
ATOM 2045 N N . TYR A 1 291 ? 17.495 -11.079 -15.323 1.00 96.00 291 TYR A N 1
ATOM 2046 C CA . TYR A 1 291 ? 17.349 -12.342 -14.588 1.00 96.00 291 TYR A CA 1
ATOM 2047 C C . TYR A 1 291 ? 17.105 -13.579 -15.472 1.00 96.00 291 TYR A C 1
ATOM 2049 O O . TYR A 1 291 ? 16.218 -13.596 -16.326 1.00 96.00 291 TYR A O 1
ATOM 2057 N N . GLN A 1 292 ? 17.883 -14.629 -15.213 1.00 95.25 292 GLN A N 1
ATOM 2058 C CA . GLN A 1 292 ? 17.874 -15.932 -15.880 1.00 95.25 292 GLN A CA 1
ATOM 2059 C C . GLN A 1 292 ? 17.593 -17.100 -14.919 1.00 95.25 292 GLN A C 1
ATOM 2061 O O . GLN A 1 292 ? 17.377 -18.220 -15.384 1.00 95.25 292 GLN A O 1
ATOM 2066 N N . GLY A 1 293 ? 17.600 -16.880 -13.597 1.00 95.56 293 GLY A N 1
ATOM 2067 C CA . GLY A 1 293 ? 17.217 -17.900 -12.617 1.00 95.56 293 GLY A CA 1
ATOM 2068 C C . GLY A 1 293 ? 17.837 -17.728 -11.228 1.00 95.56 293 GLY A C 1
ATOM 2069 O O . GLY A 1 293 ? 18.566 -16.783 -10.944 1.00 95.56 293 GLY A O 1
ATOM 2070 N N . LEU A 1 294 ? 17.565 -18.674 -10.322 1.00 96.50 294 LEU A N 1
ATOM 2071 C CA . LEU A 1 294 ? 17.944 -18.600 -8.895 1.00 96.50 294 LEU A CA 1
ATOM 2072 C C . LEU A 1 294 ? 19.462 -18.587 -8.613 1.00 96.50 294 LEU A C 1
ATOM 2074 O O . LEU A 1 294 ? 19.870 -18.392 -7.466 1.00 96.50 294 LEU A O 1
ATOM 2078 N N . GLY A 1 295 ? 20.295 -18.807 -9.633 1.00 93.94 295 GLY A N 1
ATOM 2079 C CA . GLY A 1 295 ? 21.748 -18.650 -9.547 1.00 93.94 295 GLY A CA 1
ATOM 2080 C C . GLY A 1 295 ? 22.230 -17.204 -9.703 1.00 93.94 295 GLY A C 1
ATOM 2081 O O . GLY A 1 295 ? 23.400 -16.936 -9.436 1.00 93.94 295 GLY A O 1
ATOM 2082 N N . ASP A 1 296 ? 21.353 -16.292 -10.121 1.00 90.81 296 ASP A N 1
ATOM 2083 C CA . ASP A 1 296 ? 21.718 -14.920 -10.443 1.00 90.81 296 ASP A CA 1
ATOM 2084 C C . ASP A 1 296 ? 21.887 -14.036 -9.208 1.00 90.81 296 ASP A C 1
ATOM 2086 O O . ASP A 1 296 ? 21.285 -14.231 -8.146 1.00 90.81 296 ASP A O 1
ATOM 2090 N N . ASP A 1 297 ? 22.666 -12.976 -9.400 1.00 88.81 297 ASP A N 1
ATOM 2091 C CA . ASP A 1 297 ? 22.679 -11.831 -8.508 1.00 88.81 297 ASP A CA 1
ATOM 2092 C C . ASP A 1 297 ? 21.454 -10.950 -8.787 1.00 88.81 297 ASP A C 1
ATOM 2094 O O . ASP A 1 297 ? 21.440 -10.132 -9.713 1.00 88.81 297 ASP A O 1
ATOM 2098 N N . ILE A 1 298 ? 20.397 -11.130 -7.995 1.00 93.75 298 ILE A N 1
ATOM 2099 C CA . ILE A 1 298 ? 19.128 -10.411 -8.175 1.00 93.75 298 ILE A CA 1
ATOM 2100 C C . ILE A 1 298 ? 19.246 -8.901 -7.946 1.00 93.75 298 ILE A C 1
ATOM 2102 O O . ILE A 1 298 ? 18.448 -8.156 -8.518 1.00 93.75 298 ILE A O 1
ATOM 2106 N N . LYS A 1 299 ? 20.268 -8.422 -7.218 1.00 88.12 299 LYS A N 1
ATOM 2107 C CA . LYS A 1 299 ? 20.518 -6.979 -7.089 1.00 88.12 299 LYS A CA 1
ATOM 2108 C C . LYS A 1 299 ? 20.857 -6.359 -8.437 1.00 88.12 299 LYS A C 1
ATOM 2110 O O . LYS A 1 299 ? 20.353 -5.287 -8.749 1.00 88.12 299 LYS A O 1
ATOM 2115 N N . HIS A 1 300 ? 21.657 -7.038 -9.252 1.00 84.94 300 HIS A N 1
ATOM 2116 C CA . HIS A 1 300 ? 22.073 -6.521 -10.558 1.00 84.94 300 HIS A CA 1
ATOM 2117 C C . HIS A 1 300 ? 21.144 -6.945 -11.699 1.00 84.94 300 HIS A C 1
ATOM 2119 O O . HIS A 1 300 ? 20.964 -6.192 -12.650 1.00 84.94 300 HIS A O 1
ATOM 2125 N N . THR A 1 301 ? 20.548 -8.135 -11.614 1.00 89.19 301 THR A N 1
ATOM 2126 C CA . THR A 1 301 ? 19.733 -8.697 -12.705 1.00 89.19 301 THR A CA 1
ATOM 2127 C C . THR A 1 301 ? 18.256 -8.322 -12.620 1.00 89.19 301 THR A C 1
ATOM 2129 O O . THR A 1 301 ? 17.605 -8.186 -13.653 1.00 89.19 301 THR A O 1
ATOM 2132 N N . VAL A 1 302 ? 17.718 -8.125 -11.414 1.00 93.00 302 VAL A N 1
ATOM 2133 C CA . VAL A 1 302 ? 16.331 -7.679 -11.184 1.00 93.00 302 VAL A CA 1
ATOM 2134 C C . VAL A 1 302 ? 16.299 -6.228 -10.714 1.00 93.00 302 VAL A C 1
ATOM 2136 O O . VAL A 1 302 ? 15.295 -5.558 -10.913 1.00 93.00 302 VAL A O 1
ATOM 2139 N N . GLY A 1 303 ? 17.374 -5.732 -10.093 1.00 89.31 303 GLY A N 1
ATOM 2140 C CA . GLY A 1 303 ? 17.421 -4.420 -9.435 1.00 89.31 303 GLY A CA 1
ATOM 2141 C C . GLY A 1 303 ? 17.051 -4.461 -7.953 1.00 89.31 303 GLY A C 1
ATOM 2142 O O . GLY A 1 303 ? 17.284 -3.491 -7.239 1.00 89.31 303 GLY A O 1
ATOM 2143 N N . LEU A 1 304 ? 16.521 -5.595 -7.479 1.00 92.94 304 LEU A N 1
ATOM 2144 C CA . LEU A 1 304 ? 16.067 -5.763 -6.105 1.00 92.94 304 LEU A CA 1
ATOM 2145 C C . LEU A 1 304 ? 17.263 -5.740 -5.158 1.00 92.94 304 LEU A C 1
ATOM 2147 O O . LEU A 1 304 ? 18.027 -6.701 -5.125 1.00 92.94 304 LEU A O 1
ATOM 2151 N N . ASN A 1 305 ? 17.415 -4.664 -4.376 1.00 90.06 305 ASN A N 1
ATOM 2152 C CA . ASN A 1 305 ? 18.535 -4.445 -3.449 1.00 90.06 305 ASN A CA 1
ATOM 2153 C C . ASN A 1 305 ? 18.460 -5.365 -2.211 1.00 90.06 305 ASN A C 1
ATOM 2155 O O . ASN A 1 305 ? 18.448 -4.927 -1.062 1.00 90.06 305 ASN A O 1
ATOM 2159 N N . TRP A 1 306 ? 18.335 -6.663 -2.453 1.00 91.62 306 TRP A N 1
ATOM 2160 C CA . TRP A 1 306 ? 18.384 -7.750 -1.498 1.00 91.62 306 TRP A CA 1
ATOM 2161 C C . TRP A 1 306 ? 19.837 -8.203 -1.344 1.00 91.62 306 TRP A C 1
ATOM 2163 O O . TRP A 1 306 ? 20.547 -8.406 -2.325 1.00 91.62 306 TRP A O 1
ATOM 2173 N N . ARG A 1 307 ? 20.303 -8.350 -0.101 1.00 88.38 307 ARG A N 1
ATOM 2174 C CA . ARG A 1 307 ? 21.736 -8.550 0.198 1.00 88.38 307 ARG A CA 1
ATOM 2175 C C . ARG A 1 307 ? 22.213 -10.000 0.098 1.00 88.38 307 ARG A C 1
ATOM 2177 O O . ARG A 1 307 ? 23.397 -10.258 0.299 1.00 88.38 307 ARG A O 1
ATOM 2184 N N . TYR A 1 308 ? 21.304 -10.940 -0.139 1.00 92.62 308 TYR A N 1
ATOM 2185 C CA . TYR A 1 308 ? 21.585 -12.373 -0.084 1.00 92.62 308 TYR A CA 1
ATOM 2186 C C . TYR A 1 308 ? 21.263 -13.056 -1.418 1.00 92.62 308 TYR A C 1
ATOM 2188 O O . TYR A 1 308 ? 20.874 -12.407 -2.384 1.00 92.62 308 TYR A O 1
ATOM 2196 N N . SER A 1 309 ? 21.445 -14.375 -1.495 1.00 94.06 309 SER A N 1
ATOM 2197 C CA . SER A 1 309 ? 21.169 -15.114 -2.728 1.00 94.06 309 SER A CA 1
ATOM 2198 C C . SER A 1 309 ? 19.683 -15.087 -3.100 1.00 94.06 309 SER A C 1
ATOM 2200 O O . SER A 1 309 ? 18.804 -15.000 -2.235 1.00 94.06 309 SER A O 1
ATOM 2202 N N . ALA A 1 310 ? 19.408 -15.243 -4.397 1.00 96.00 310 ALA A N 1
ATOM 2203 C CA . ALA A 1 310 ? 18.056 -15.407 -4.919 1.00 96.00 310 ALA A CA 1
ATOM 2204 C C . ALA A 1 310 ? 17.349 -16.620 -4.287 1.00 96.00 310 ALA A C 1
ATOM 2206 O O . ALA A 1 310 ? 16.185 -16.531 -3.907 1.00 96.00 310 ALA A O 1
ATOM 2207 N N . GLN A 1 311 ? 18.077 -17.726 -4.087 1.00 97.38 311 GLN A N 1
ATOM 2208 C CA . GLN A 1 311 ? 17.550 -18.904 -3.394 1.00 97.38 311 GLN A CA 1
ATOM 2209 C C . GLN A 1 311 ? 17.102 -18.588 -1.960 1.00 97.38 311 GLN A C 1
ATOM 2211 O O . GLN A 1 311 ? 16.025 -19.012 -1.557 1.00 97.38 311 GLN A O 1
ATOM 2216 N N . LEU A 1 312 ? 17.878 -17.811 -1.194 1.00 96.50 312 LEU A N 1
ATOM 2217 C CA . LEU A 1 312 ? 17.485 -17.469 0.174 1.00 96.50 312 LEU A CA 1
ATOM 2218 C C . LEU A 1 312 ? 16.259 -16.546 0.206 1.00 96.50 312 LEU A C 1
ATOM 2220 O O . LEU A 1 312 ? 15.407 -16.695 1.085 1.00 96.50 312 LEU A O 1
ATOM 2224 N N . LEU A 1 313 ? 16.142 -15.620 -0.756 1.00 97.94 313 LEU A N 1
ATOM 2225 C CA . LEU A 1 313 ? 14.914 -14.839 -0.920 1.00 97.94 313 LEU A CA 1
ATOM 2226 C C . LEU A 1 313 ? 13.734 -15.778 -1.179 1.00 97.94 313 LEU A C 1
ATOM 2228 O O . LEU A 1 313 ? 12.756 -15.728 -0.438 1.00 97.94 313 LEU A O 1
ATOM 2232 N N . LYS A 1 314 ? 13.852 -16.677 -2.162 1.00 98.50 314 LYS A N 1
ATOM 2233 C CA . LYS A 1 314 ? 12.815 -17.660 -2.488 1.00 98.50 314 LYS A CA 1
ATOM 2234 C C . 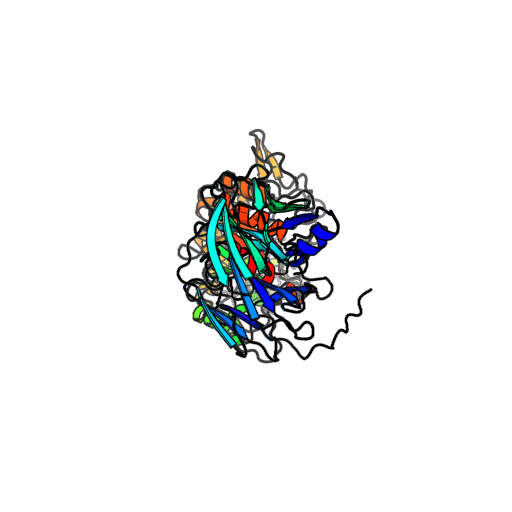LYS A 1 314 ? 12.369 -18.453 -1.260 1.00 98.50 314 LYS A C 1
ATOM 2236 O O . LYS A 1 314 ? 11.175 -18.503 -0.981 1.00 98.50 314 LYS A O 1
ATOM 2241 N N . ASP A 1 315 ? 13.310 -19.010 -0.505 1.00 98.44 315 ASP A N 1
ATOM 2242 C CA . ASP A 1 315 ? 13.008 -19.808 0.685 1.00 98.44 315 ASP A CA 1
ATOM 2243 C C . ASP A 1 315 ? 12.283 -18.971 1.762 1.00 98.44 315 ASP A C 1
ATOM 2245 O O . ASP A 1 315 ? 11.382 -19.460 2.447 1.00 98.44 315 ASP A O 1
ATOM 2249 N N . THR A 1 316 ? 12.626 -17.683 1.884 1.00 98.31 316 THR A N 1
ATOM 2250 C CA . THR A 1 316 ? 11.950 -16.718 2.773 1.00 98.31 316 THR A CA 1
ATOM 2251 C C . THR A 1 316 ? 10.511 -16.449 2.330 1.00 98.31 316 THR A C 1
ATOM 2253 O O . THR A 1 316 ? 9.597 -16.446 3.161 1.00 98.31 316 THR A O 1
ATOM 2256 N N . LEU A 1 317 ? 10.285 -16.272 1.026 1.00 98.50 317 LEU A N 1
ATOM 2257 C CA . LEU A 1 317 ? 8.953 -16.084 0.445 1.00 98.50 317 LEU A CA 1
ATOM 2258 C C . LEU A 1 317 ? 8.098 -17.359 0.544 1.00 98.50 317 LEU A C 1
ATOM 2260 O O . LEU A 1 317 ? 6.899 -17.282 0.817 1.00 98.50 317 LEU A O 1
ATOM 2264 N N . ASP A 1 318 ? 8.702 -18.535 0.363 1.00 98.44 318 ASP A N 1
ATOM 2265 C CA . ASP A 1 318 ? 8.047 -19.833 0.544 1.00 98.44 318 ASP A CA 1
ATOM 2266 C C . ASP A 1 318 ? 7.613 -20.024 2.009 1.00 98.44 318 ASP A C 1
ATOM 2268 O O . ASP A 1 318 ? 6.472 -20.420 2.270 1.00 98.44 318 ASP A O 1
ATOM 2272 N N . LEU A 1 319 ? 8.465 -19.660 2.977 1.00 98.06 319 LEU A N 1
ATOM 2273 C CA . LEU A 1 319 ? 8.105 -19.671 4.398 1.00 98.06 319 LEU A CA 1
ATOM 2274 C C . LEU A 1 319 ? 6.955 -18.699 4.703 1.00 98.06 319 LEU A C 1
ATOM 2276 O O . LEU A 1 319 ? 6.007 -19.086 5.393 1.00 98.06 319 LEU A O 1
ATOM 2280 N N . LEU A 1 320 ? 6.991 -17.478 4.158 1.00 97.31 320 LEU A N 1
ATOM 2281 C CA . LEU A 1 320 ? 5.901 -16.507 4.290 1.00 97.31 320 LEU A CA 1
ATOM 2282 C C . LEU A 1 320 ? 4.573 -17.086 3.781 1.00 97.31 320 LEU A C 1
ATOM 2284 O O . LEU A 1 320 ? 3.572 -17.063 4.497 1.00 97.31 320 LEU A O 1
ATOM 2288 N N . ARG A 1 321 ? 4.562 -17.667 2.577 1.00 97.88 321 ARG A N 1
ATOM 2289 C CA . ARG A 1 321 ? 3.359 -18.299 2.008 1.00 97.88 321 ARG A CA 1
ATOM 2290 C C . ARG A 1 321 ? 2.889 -19.508 2.810 1.00 97.88 321 ARG A C 1
ATOM 2292 O O . ARG A 1 321 ? 1.688 -19.721 2.927 1.00 97.88 321 ARG A O 1
ATOM 2299 N N . SER A 1 322 ? 3.799 -20.287 3.397 1.00 97.19 322 SER A N 1
ATOM 2300 C CA . SER A 1 322 ? 3.416 -21.422 4.252 1.00 97.19 322 SER A CA 1
ATOM 2301 C C . SER A 1 322 ? 2.660 -20.981 5.513 1.00 97.19 322 SER A C 1
ATOM 2303 O O . SER A 1 322 ? 1.775 -21.693 5.986 1.00 97.19 322 SER A O 1
ATOM 2305 N N . ARG A 1 323 ? 2.983 -19.789 6.030 1.00 93.75 323 ARG A N 1
ATOM 2306 C CA . ARG A 1 323 ? 2.309 -19.163 7.174 1.00 93.75 323 ARG A CA 1
ATOM 2307 C C . ARG A 1 323 ? 1.025 -18.454 6.756 1.00 93.75 323 ARG A C 1
ATOM 2309 O O . ARG A 1 323 ? 0.039 -18.527 7.481 1.00 93.75 323 ARG A O 1
ATOM 2316 N N . ASN A 1 324 ? 1.026 -17.850 5.566 1.00 95.38 324 ASN A N 1
ATOM 2317 C CA . ASN A 1 324 ? -0.087 -17.083 5.015 1.00 95.38 324 ASN A CA 1
ATOM 2318 C C . ASN A 1 324 ? -0.438 -17.565 3.594 1.00 95.38 324 ASN A C 1
ATOM 2320 O O . ASN A 1 324 ? -0.068 -16.910 2.617 1.00 95.38 324 ASN A O 1
ATOM 2324 N N . PRO A 1 325 ? -1.178 -18.676 3.426 1.00 94.62 325 PRO A N 1
ATOM 2325 C CA . PRO A 1 325 ? -1.427 -19.262 2.102 1.00 94.62 325 PRO A CA 1
ATOM 2326 C C . PRO A 1 325 ? -2.151 -18.346 1.101 1.00 94.62 325 PRO A C 1
ATOM 2328 O O . PRO A 1 325 ? -2.105 -18.593 -0.102 1.00 94.62 325 PRO A O 1
ATOM 2331 N N . GLY A 1 326 ? -2.839 -17.307 1.586 1.00 93.44 326 GLY A N 1
ATOM 2332 C CA . GLY A 1 326 ? -3.554 -16.333 0.758 1.00 93.44 326 GLY A CA 1
ATOM 2333 C C . GLY A 1 326 ? -2.724 -15.132 0.298 1.00 93.44 326 GLY A C 1
ATOM 2334 O O . GLY A 1 326 ? -3.192 -14.401 -0.574 1.00 93.44 326 GLY A O 1
ATOM 2335 N N . ILE A 1 327 ? -1.524 -14.923 0.854 1.00 97.25 327 ILE A N 1
ATOM 2336 C CA . ILE A 1 327 ? -0.748 -13.700 0.620 1.00 97.25 327 ILE A CA 1
ATOM 2337 C C . ILE A 1 327 ? -0.271 -13.599 -0.831 1.00 97.25 327 ILE A C 1
ATOM 2339 O O . ILE A 1 327 ? 0.193 -14.575 -1.432 1.00 97.25 327 ILE A O 1
ATOM 2343 N N . LYS A 1 328 ? -0.373 -12.400 -1.401 1.00 98.50 328 LYS A N 1
ATOM 2344 C CA . LYS A 1 328 ? 0.155 -12.052 -2.720 1.00 98.50 328 LYS A CA 1
ATOM 2345 C C . LYS A 1 328 ? 1.468 -11.311 -2.544 1.00 98.50 328 LYS A C 1
ATOM 2347 O O . LYS A 1 328 ? 1.526 -10.275 -1.897 1.00 98.50 328 LYS A O 1
ATOM 2352 N N . ILE A 1 329 ? 2.534 -11.848 -3.112 1.00 98.62 329 ILE A N 1
ATOM 2353 C CA . ILE A 1 329 ? 3.840 -11.189 -3.112 1.00 98.62 329 ILE A CA 1
ATOM 2354 C C . ILE A 1 329 ? 3.985 -10.542 -4.481 1.00 98.62 329 ILE A C 1
ATOM 2356 O O . ILE A 1 329 ? 3.748 -11.210 -5.477 1.00 98.62 329 ILE A O 1
ATOM 2360 N N . MET A 1 330 ? 4.337 -9.269 -4.541 1.00 98.62 330 MET A N 1
ATOM 2361 C CA . MET A 1 330 ? 4.459 -8.483 -5.767 1.00 98.62 330 MET A CA 1
ATOM 2362 C C . MET A 1 330 ? 5.882 -7.952 -5.892 1.00 98.62 330 MET A C 1
ATOM 2364 O O . MET A 1 330 ? 6.548 -7.750 -4.880 1.00 98.62 330 MET A O 1
ATOM 2368 N N . LEU A 1 331 ? 6.338 -7.687 -7.112 1.00 98.38 331 LEU A N 1
ATOM 2369 C CA . LEU A 1 331 ? 7.576 -6.948 -7.361 1.00 98.38 331 LEU A CA 1
ATOM 2370 C C . LEU A 1 331 ? 7.235 -5.495 -7.708 1.00 98.38 331 LEU A C 1
ATOM 2372 O O . LEU A 1 331 ? 6.613 -5.245 -8.737 1.00 98.38 331 LEU A O 1
ATOM 2376 N N . GLY A 1 332 ? 7.640 -4.542 -6.872 1.00 97.44 332 GLY A N 1
ATOM 2377 C CA . GLY A 1 332 ? 7.600 -3.125 -7.232 1.00 97.44 332 GLY A CA 1
ATOM 2378 C C . GLY A 1 332 ? 8.718 -2.830 -8.227 1.00 97.44 332 GLY A C 1
ATOM 2379 O O . GLY A 1 332 ? 9.872 -3.137 -7.935 1.00 97.44 332 GLY A O 1
ATOM 2380 N N . ILE A 1 333 ? 8.400 -2.274 -9.393 1.00 94.69 333 ILE A N 1
ATOM 2381 C CA . ILE A 1 333 ? 9.382 -1.871 -10.403 1.00 94.69 333 ILE A CA 1
ATOM 2382 C C . ILE A 1 333 ? 9.447 -0.350 -10.454 1.00 94.69 333 ILE A C 1
ATOM 2384 O O . ILE A 1 333 ? 8.474 0.293 -10.832 1.00 94.69 333 ILE A O 1
ATOM 2388 N N . ASN A 1 334 ? 10.591 0.216 -10.086 1.00 89.12 334 ASN A N 1
ATOM 2389 C CA . ASN A 1 334 ? 10.818 1.657 -10.110 1.00 89.12 334 ASN A CA 1
ATOM 2390 C C . ASN A 1 334 ? 11.845 1.982 -11.201 1.00 89.12 334 ASN A C 1
ATOM 2392 O O . ASN A 1 334 ? 12.804 1.246 -11.422 1.00 89.12 334 ASN A O 1
ATOM 2396 N N . GLN A 1 335 ? 11.635 3.084 -11.913 1.00 74.50 335 GLN A N 1
ATOM 2397 C CA . GLN A 1 335 ? 12.543 3.579 -12.956 1.00 74.50 335 GLN A CA 1
ATOM 2398 C C . GLN A 1 335 ? 13.932 4.011 -12.446 1.00 74.50 335 GLN A C 1
ATOM 2400 O O . GLN A 1 335 ? 14.850 4.182 -13.250 1.00 74.50 335 GLN A O 1
ATOM 2405 N N . THR A 1 336 ? 14.074 4.286 -11.146 1.00 60.66 336 THR A N 1
ATOM 2406 C CA . THR A 1 336 ? 15.331 4.715 -10.546 1.00 60.66 336 THR A CA 1
ATOM 2407 C C . THR A 1 336 ? 16.294 3.547 -10.619 1.00 60.66 336 THR A C 1
ATOM 2409 O O . THR A 1 336 ? 16.041 2.446 -10.132 1.00 60.66 336 THR A O 1
ATOM 2412 N N . THR A 1 337 ? 17.423 3.762 -11.285 1.00 50.03 337 THR A N 1
ATOM 2413 C CA . THR A 1 337 ? 18.531 2.830 -11.135 1.00 50.03 337 THR A CA 1
ATOM 2414 C C . THR A 1 337 ? 18.900 2.781 -9.657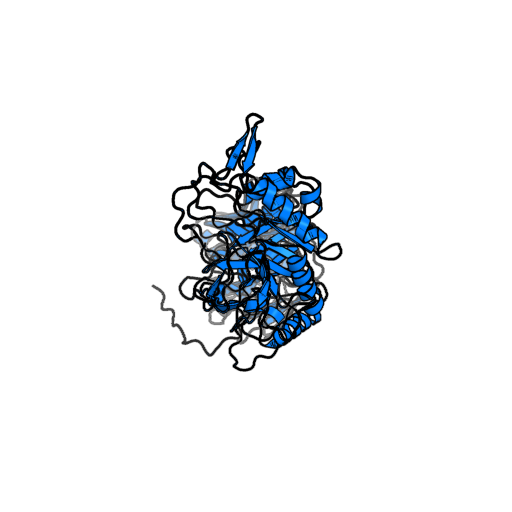 1.00 50.03 337 THR A C 1
ATOM 2416 O O . THR A 1 337 ? 18.965 3.865 -9.066 1.00 50.03 337 THR A O 1
ATOM 2419 N N . PRO A 1 338 ? 19.155 1.589 -9.073 1.00 46.25 338 PRO A N 1
ATOM 2420 C CA . PRO A 1 338 ? 19.656 1.466 -7.713 1.00 46.25 338 PRO A CA 1
ATOM 2421 C C . PRO A 1 338 ? 20.730 2.522 -7.522 1.00 46.25 338 PRO A C 1
ATOM 2423 O O . PRO A 1 338 ? 21.559 2.654 -8.425 1.00 46.25 338 PRO A O 1
ATOM 2426 N N . ASP A 1 339 ? 20.615 3.305 -6.443 1.00 43.69 339 ASP A N 1
ATOM 2427 C CA . ASP A 1 339 ? 21.442 4.466 -6.108 1.00 43.69 339 ASP A CA 1
ATOM 2428 C C . ASP A 1 339 ? 22.703 4.552 -6.968 1.00 43.69 339 ASP A C 1
ATOM 2430 O O . ASP A 1 339 ? 23.541 3.651 -6.928 1.00 43.69 339 ASP A O 1
ATOM 2434 N N . ALA A 1 340 ? 22.890 5.639 -7.718 1.00 38.34 340 ALA A N 1
ATOM 2435 C CA . ALA A 1 340 ? 24.064 5.830 -8.581 1.00 38.34 340 ALA A CA 1
ATOM 2436 C C . ALA A 1 340 ? 25.424 5.668 -7.850 1.00 38.34 340 ALA A C 1
ATOM 2438 O O . ALA A 1 340 ? 26.472 5.615 -8.492 1.00 38.34 340 ALA A O 1
ATOM 2439 N N . ASN A 1 341 ? 25.398 5.578 -6.516 1.00 39.28 341 ASN A N 1
ATOM 2440 C CA . ASN A 1 341 ? 26.526 5.321 -5.628 1.00 39.28 341 ASN A CA 1
ATOM 2441 C C . ASN A 1 341 ? 26.743 3.832 -5.267 1.00 39.28 341 ASN A C 1
ATOM 2443 O O . ASN A 1 341 ? 27.822 3.491 -4.790 1.00 39.28 341 ASN A O 1
ATOM 2447 N N . ASP A 1 342 ? 25.754 2.961 -5.475 1.00 40.75 342 ASP A N 1
ATOM 2448 C CA . ASP A 1 342 ? 25.672 1.600 -4.918 1.00 40.75 342 ASP A CA 1
ATOM 2449 C C . ASP A 1 342 ? 25.558 0.495 -5.986 1.00 40.75 342 ASP A C 1
ATOM 2451 O O . ASP A 1 342 ? 25.647 -0.697 -5.674 1.00 40.75 342 ASP A O 1
ATOM 2455 N N . ILE A 1 343 ? 25.428 0.886 -7.258 1.00 41.88 343 ILE A N 1
ATOM 2456 C CA . ILE A 1 343 ? 25.927 0.098 -8.386 1.00 41.88 343 ILE A CA 1
ATOM 2457 C C . ILE A 1 343 ? 27.384 0.525 -8.570 1.00 41.88 343 ILE A C 1
ATOM 2459 O O . ILE A 1 343 ? 27.619 1.673 -8.956 1.00 41.88 343 ILE A O 1
ATOM 2463 N N . PRO A 1 344 ? 28.383 -0.343 -8.340 1.00 37.69 344 PRO A N 1
ATOM 2464 C CA . PRO A 1 344 ? 29.736 -0.093 -8.804 1.00 37.69 344 PRO A CA 1
ATOM 2465 C C . PRO A 1 344 ? 29.700 0.067 -10.329 1.00 37.69 344 PRO A C 1
ATOM 2467 O O . PRO A 1 344 ? 29.758 -0.894 -11.082 1.00 37.69 344 PRO A O 1
ATOM 2470 N N . ALA A 1 345 ? 29.550 1.305 -10.782 1.00 40.00 345 ALA A N 1
ATOM 2471 C CA . ALA A 1 345 ? 29.840 1.746 -12.125 1.00 40.00 345 ALA A CA 1
ATOM 2472 C C . ALA A 1 345 ? 29.184 0.944 -13.278 1.00 40.00 345 ALA A C 1
ATOM 2474 O O . ALA A 1 345 ? 29.876 0.525 -14.198 1.00 40.00 345 ALA A O 1
ATOM 2475 N N . LEU A 1 346 ? 27.846 0.883 -13.354 1.00 42.97 346 LEU A N 1
ATOM 2476 C CA . LEU A 1 346 ? 27.201 0.855 -14.690 1.00 42.97 346 LEU A CA 1
ATOM 2477 C C . LEU A 1 346 ? 27.380 2.196 -15.439 1.00 42.97 346 LEU A C 1
ATOM 2479 O O . LEU A 1 346 ? 27.088 2.305 -16.627 1.00 42.97 346 LEU A O 1
ATOM 2483 N N . SER A 1 347 ? 27.911 3.210 -14.747 1.00 44.59 347 SER A N 1
ATOM 2484 C CA . SER A 1 347 ? 28.474 4.437 -15.314 1.00 44.59 347 SER A CA 1
ATOM 2485 C C . SER A 1 347 ? 29.931 4.296 -15.783 1.00 44.59 347 SER A C 1
ATOM 2487 O O . SER A 1 347 ? 30.423 5.191 -16.475 1.00 44.59 347 SER A O 1
ATOM 2489 N N . ALA A 1 348 ? 30.638 3.201 -15.460 1.00 50.41 348 ALA A N 1
ATOM 2490 C CA . ALA A 1 348 ? 31.907 2.915 -16.118 1.00 50.41 348 ALA A CA 1
ATOM 2491 C C . ALA A 1 348 ? 31.576 2.342 -17.485 1.00 50.41 348 ALA A C 1
ATOM 2493 O O . ALA A 1 348 ? 31.169 1.191 -17.618 1.00 50.41 348 ALA A O 1
ATOM 2494 N N . TRP A 1 349 ? 31.766 3.167 -18.507 1.00 67.31 349 TRP A N 1
ATOM 2495 C CA . TRP A 1 349 ? 31.862 2.686 -19.869 1.00 67.31 349 TRP A CA 1
ATOM 2496 C C . TRP A 1 349 ? 32.833 1.498 -19.899 1.00 67.31 349 TRP A C 1
ATOM 2498 O O . TRP A 1 349 ? 34.021 1.653 -19.594 1.00 67.31 349 TRP A O 1
ATOM 2508 N N . ALA A 1 350 ? 32.327 0.313 -20.240 1.00 81.88 350 ALA A N 1
ATOM 2509 C CA . ALA A 1 350 ? 33.146 -0.851 -20.511 1.00 81.88 350 ALA A CA 1
ATOM 2510 C C . ALA A 1 350 ? 34.109 -0.462 -21.631 1.00 81.88 350 ALA A C 1
ATOM 2512 O O . ALA A 1 350 ? 33.684 -0.172 -22.747 1.00 81.88 350 ALA A O 1
ATOM 2513 N N . SER A 1 351 ? 35.395 -0.386 -21.301 1.00 89.56 351 SER A N 1
ATOM 2514 C CA . SER A 1 351 ? 36.448 -0.031 -22.247 1.00 89.56 351 SER A CA 1
ATOM 2515 C C . SER A 1 351 ? 37.100 -1.311 -22.745 1.00 89.56 351 SER A C 1
ATOM 2517 O O . SER A 1 351 ? 37.600 -2.114 -21.955 1.00 89.56 351 SER A O 1
ATOM 2519 N N . PHE A 1 352 ? 37.094 -1.511 -24.053 1.00 95.06 352 PHE A N 1
ATOM 2520 C CA . PHE A 1 352 ? 37.661 -2.684 -24.708 1.00 95.06 352 PHE A CA 1
ATOM 2521 C C . PHE A 1 352 ? 38.220 -2.292 -26.073 1.00 95.06 352 PHE A C 1
ATOM 2523 O O . PHE A 1 352 ? 38.117 -1.147 -26.505 1.00 95.06 352 PHE A O 1
ATOM 2530 N N . THR A 1 353 ? 38.846 -3.235 -26.765 1.00 97.44 353 THR A N 1
ATOM 2531 C CA . THR A 1 353 ? 39.182 -3.079 -28.178 1.00 97.44 353 THR A CA 1
ATOM 2532 C C . THR A 1 353 ? 38.391 -4.058 -29.019 1.00 97.44 353 THR A C 1
ATOM 2534 O O . THR A 1 353 ? 38.087 -5.144 -28.537 1.00 97.44 353 THR A O 1
ATOM 2537 N N . GLY A 1 354 ? 38.112 -3.714 -30.271 1.00 97.38 354 GLY A N 1
ATOM 2538 C CA . GLY A 1 354 ? 37.528 -4.634 -31.246 1.00 97.38 354 GLY A CA 1
ATOM 2539 C C . GLY A 1 354 ? 37.996 -4.332 -32.666 1.00 97.38 354 GLY A C 1
ATOM 2540 O O . GLY A 1 354 ? 38.481 -3.235 -32.947 1.00 97.38 354 GLY A O 1
ATOM 2541 N N . ALA A 1 355 ? 37.871 -5.307 -33.558 1.00 97.81 355 ALA A N 1
ATOM 2542 C CA . ALA A 1 355 ? 38.091 -5.155 -34.987 1.00 97.81 355 ALA A CA 1
ATOM 2543 C C . ALA A 1 355 ? 36.795 -4.685 -35.659 1.00 97.81 355 ALA A C 1
ATOM 2545 O O . ALA A 1 355 ? 35.740 -5.292 -35.489 1.00 97.81 355 ALA A O 1
ATOM 2546 N N . VAL A 1 356 ? 36.880 -3.616 -36.445 1.00 97.94 356 VAL A N 1
ATOM 2547 C CA . VAL A 1 356 ? 35.762 -3.054 -37.215 1.00 97.94 356 VAL A CA 1
ATOM 2548 C C . VAL A 1 356 ? 36.072 -3.155 -38.705 1.00 97.94 356 VAL A C 1
ATOM 2550 O O . VAL A 1 356 ? 37.216 -2.973 -39.117 1.00 97.94 356 VAL A O 1
ATOM 2553 N N . THR A 1 357 ? 35.065 -3.439 -39.529 1.00 98.12 357 THR A N 1
ATOM 2554 C CA . THR A 1 357 ? 35.206 -3.524 -40.993 1.00 98.12 357 THR A CA 1
ATOM 2555 C C . THR A 1 357 ? 34.250 -2.544 -41.657 1.00 98.12 357 THR A C 1
ATOM 2557 O O . THR A 1 357 ? 33.071 -2.520 -41.314 1.00 98.12 357 THR A O 1
ATOM 2560 N N . LEU A 1 358 ? 34.736 -1.755 -42.622 1.00 97.69 358 LEU A N 1
ATOM 2561 C CA . LEU A 1 358 ? 33.928 -0.792 -43.374 1.00 97.69 358 LEU A CA 1
ATOM 2562 C C . LEU A 1 358 ? 32.659 -1.456 -43.929 1.00 97.69 358 LEU A C 1
ATOM 2564 O O . LEU A 1 358 ? 32.741 -2.430 -44.676 1.00 97.69 358 LEU A O 1
ATOM 2568 N N . GLY A 1 359 ? 31.496 -0.902 -43.585 1.00 96.69 359 GLY A N 1
ATOM 2569 C CA . GLY A 1 359 ? 30.194 -1.404 -44.028 1.00 96.69 359 GLY A CA 1
ATOM 2570 C C . GLY A 1 359 ? 29.675 -2.624 -43.257 1.00 96.69 359 GLY A C 1
ATOM 2571 O O . GLY A 1 359 ? 28.561 -3.065 -43.529 1.00 96.69 359 GLY A O 1
ATOM 2572 N N . SER A 1 360 ? 30.424 -3.146 -42.281 1.00 97.38 360 SER A N 1
ATOM 2573 C CA . SER A 1 360 ? 29.969 -4.208 -41.377 1.00 97.38 360 SER A CA 1
ATOM 2574 C C . SER A 1 360 ? 29.319 -3.626 -40.125 1.00 97.38 360 SER A C 1
ATOM 2576 O O . SER A 1 360 ? 29.842 -2.689 -39.526 1.00 97.38 360 SER A O 1
ATOM 2578 N N . ALA A 1 361 ? 28.207 -4.221 -39.697 1.00 97.81 361 ALA A N 1
ATOM 2579 C CA . ALA A 1 361 ? 27.598 -3.967 -38.392 1.00 97.81 361 ALA A CA 1
ATOM 2580 C C . ALA A 1 361 ? 28.166 -4.872 -37.287 1.00 97.81 361 ALA A C 1
ATOM 2582 O O . ALA A 1 361 ? 27.685 -4.825 -36.164 1.00 97.81 361 ALA A O 1
ATOM 2583 N N . VAL A 1 362 ? 29.155 -5.714 -37.586 1.00 97.75 362 VAL A N 1
ATOM 2584 C CA . VAL A 1 362 ? 29.772 -6.606 -36.601 1.00 97.75 362 VAL A CA 1
ATOM 2585 C C . VAL A 1 362 ? 31.130 -6.053 -36.185 1.00 97.75 362 VAL A C 1
ATOM 2587 O O . VAL A 1 362 ? 31.987 -5.805 -37.037 1.00 97.75 362 VAL A O 1
ATOM 2590 N N . VAL A 1 363 ? 31.322 -5.887 -34.876 1.00 97.75 363 VAL A N 1
ATOM 2591 C CA . VAL A 1 363 ? 32.642 -5.738 -34.254 1.00 97.75 363 VAL A CA 1
ATOM 2592 C C . VAL A 1 363 ? 33.123 -7.124 -33.867 1.00 97.75 363 VAL A C 1
ATOM 2594 O O . VAL A 1 363 ? 32.443 -7.805 -33.110 1.00 97.75 363 VAL A O 1
ATOM 2597 N N . GLU A 1 364 ? 34.280 -7.539 -34.360 1.00 98.00 364 GLU A N 1
ATOM 2598 C CA . GLU A 1 364 ? 34.872 -8.845 -34.051 1.00 98.00 364 GLU A CA 1
ATOM 2599 C C . GLU A 1 364 ? 36.026 -8.699 -33.055 1.00 98.00 364 GLU A C 1
ATOM 2601 O O . GLU A 1 364 ? 36.533 -7.600 -32.832 1.00 98.00 364 GLU A O 1
ATOM 2606 N N . ASN A 1 365 ? 36.505 -9.813 -32.498 1.00 96.56 365 ASN A N 1
ATOM 2607 C CA . ASN A 1 365 ? 37.697 -9.854 -31.642 1.00 96.56 365 ASN A CA 1
ATOM 2608 C C . ASN A 1 365 ? 37.631 -8.871 -30.458 1.00 96.56 365 ASN A C 1
ATOM 2610 O O . ASN A 1 365 ? 38.618 -8.197 -30.143 1.00 96.56 365 ASN A O 1
ATOM 2614 N N . VAL A 1 366 ? 36.467 -8.769 -29.812 1.00 97.00 366 VAL A N 1
ATOM 2615 C CA . VAL A 1 366 ? 36.288 -7.904 -28.648 1.00 97.00 366 VAL A CA 1
ATOM 2616 C C . VAL A 1 366 ? 37.139 -8.409 -27.488 1.00 97.00 366 VAL A C 1
ATOM 2618 O O . VAL A 1 366 ? 37.014 -9.549 -27.047 1.00 97.00 366 VAL A O 1
ATOM 2621 N N . SER A 1 367 ? 38.034 -7.555 -26.989 1.00 95.94 367 SER A N 1
ATOM 2622 C CA . SER A 1 367 ? 39.055 -7.943 -26.006 1.00 95.94 367 SER A CA 1
ATOM 2623 C C . SER A 1 367 ? 38.498 -8.260 -24.617 1.00 95.94 367 SER A C 1
ATOM 2625 O O . SER A 1 367 ? 39.192 -8.872 -23.811 1.00 95.94 367 SER A O 1
ATOM 2627 N N . SER A 1 368 ? 37.285 -7.798 -24.309 1.00 93.12 368 SER A N 1
ATOM 2628 C CA . SER A 1 368 ? 36.577 -8.075 -23.061 1.00 93.12 368 SER A CA 1
ATOM 2629 C C . SER A 1 368 ? 35.080 -7.880 -23.264 1.00 93.12 368 SER A C 1
ATOM 2631 O O . SER A 1 368 ? 34.649 -6.792 -23.633 1.00 93.12 368 SER A O 1
ATOM 2633 N N . MET A 1 369 ? 34.298 -8.913 -22.958 1.00 88.69 369 MET A N 1
ATOM 2634 C CA . MET A 1 369 ? 32.830 -8.857 -22.935 1.00 88.69 369 MET A CA 1
ATOM 2635 C C . MET A 1 369 ? 32.282 -8.523 -21.537 1.00 88.69 369 MET A C 1
ATOM 2637 O O . MET A 1 369 ? 31.075 -8.410 -21.343 1.00 88.69 369 MET A O 1
ATOM 2641 N N . THR A 1 370 ? 33.162 -8.356 -20.544 1.00 82.50 370 THR A N 1
ATOM 2642 C CA . THR A 1 370 ? 32.787 -7.967 -19.181 1.00 82.50 370 THR A CA 1
ATOM 2643 C C . THR A 1 370 ? 32.049 -6.631 -19.200 1.00 82.50 370 THR A C 1
ATOM 2645 O O . THR A 1 370 ? 32.589 -5.639 -19.690 1.00 82.50 370 THR A O 1
ATOM 2648 N N . ASN A 1 371 ? 30.838 -6.607 -18.640 1.00 73.62 371 ASN A N 1
ATOM 2649 C CA . ASN A 1 371 ? 29.941 -5.444 -18.591 1.00 73.62 371 ASN A CA 1
ATOM 2650 C C . ASN A 1 371 ? 29.493 -4.918 -19.968 1.00 73.62 371 ASN A C 1
ATOM 2652 O O . ASN A 1 371 ? 29.099 -3.759 -20.084 1.00 73.62 371 ASN A O 1
ATOM 2656 N N . VAL A 1 372 ? 29.528 -5.759 -21.007 1.00 81.25 372 VAL A N 1
ATOM 2657 C CA . VAL A 1 372 ? 28.977 -5.453 -22.332 1.00 81.25 372 VAL A CA 1
ATOM 2658 C C . VAL A 1 372 ? 27.689 -6.251 -22.526 1.00 81.25 372 VAL A C 1
ATOM 2660 O O . VAL A 1 372 ? 27.695 -7.471 -22.406 1.00 81.25 372 VAL A O 1
ATOM 2663 N N . PHE A 1 373 ? 26.581 -5.579 -22.833 1.00 78.44 373 PHE A N 1
ATOM 2664 C CA . PHE A 1 373 ? 25.281 -6.208 -23.082 1.00 78.44 373 PHE A CA 1
ATOM 2665 C C . PHE A 1 373 ? 24.524 -5.511 -24.215 1.00 78.44 373 PHE A C 1
ATOM 2667 O O . PHE A 1 373 ? 24.820 -4.370 -24.580 1.00 78.44 373 PHE A O 1
ATOM 2674 N N . ALA A 1 374 ? 23.561 -6.222 -24.806 1.00 74.81 374 ALA A N 1
ATOM 2675 C CA . ALA A 1 374 ? 22.663 -5.643 -25.799 1.00 74.81 374 ALA A CA 1
ATOM 2676 C C . ALA A 1 374 ? 21.872 -4.474 -25.184 1.00 74.81 374 ALA A C 1
ATOM 2678 O O . ALA A 1 374 ? 21.493 -4.510 -24.017 1.00 74.81 374 ALA A O 1
ATOM 2679 N N . GLY A 1 375 ? 21.648 -3.424 -25.968 1.00 66.44 375 GLY A N 1
ATOM 2680 C CA . GLY A 1 375 ? 21.022 -2.173 -25.546 1.00 66.44 375 GLY A CA 1
ATOM 2681 C C . GLY A 1 375 ? 22.011 -1.073 -25.154 1.00 66.44 375 GLY A C 1
ATOM 2682 O O . GLY A 1 375 ? 21.640 0.099 -25.201 1.00 66.44 375 GLY A O 1
ATOM 2683 N N . LEU A 1 376 ? 23.272 -1.399 -24.842 1.00 79.88 376 LEU A N 1
ATOM 2684 C CA . LEU A 1 376 ? 24.282 -0.381 -24.547 1.00 79.88 376 LEU A CA 1
ATOM 2685 C C . LEU A 1 376 ? 24.551 0.505 -25.761 1.00 79.88 376 LEU A C 1
ATOM 2687 O O . LEU A 1 376 ? 24.667 0.016 -26.888 1.00 79.88 376 LEU A O 1
ATOM 2691 N N . ALA A 1 377 ? 24.736 1.802 -25.521 1.00 85.06 377 ALA A N 1
ATOM 2692 C CA . ALA A 1 377 ? 25.364 2.650 -26.516 1.00 85.06 377 ALA A CA 1
ATOM 2693 C C . ALA A 1 377 ? 26.841 2.288 -26.617 1.00 85.06 377 ALA A C 1
ATOM 2695 O O . ALA A 1 377 ? 27.491 2.022 -25.605 1.00 85.06 377 ALA A O 1
ATOM 2696 N N . ILE A 1 378 ? 27.373 2.312 -27.831 1.00 93.19 378 ILE A N 1
ATOM 2697 C CA . ILE A 1 378 ? 28.783 2.059 -28.095 1.00 93.19 378 ILE A CA 1
ATOM 2698 C C . ILE A 1 378 ? 29.371 3.234 -28.864 1.00 93.19 378 ILE A C 1
ATOM 2700 O O . ILE A 1 378 ? 28.766 3.771 -29.789 1.00 93.19 378 ILE A O 1
ATOM 2704 N N . THR A 1 379 ? 30.563 3.648 -28.458 1.00 94.44 379 THR A N 1
ATOM 2705 C CA . THR A 1 379 ? 31.313 4.738 -29.079 1.00 94.44 379 THR A CA 1
ATOM 2706 C C . THR A 1 379 ? 32.756 4.312 -29.297 1.00 94.44 379 THR A C 1
ATOM 2708 O O . THR A 1 379 ? 33.264 3.400 -28.643 1.00 94.44 379 THR A O 1
ATOM 2711 N N . GLY A 1 380 ? 33.421 4.968 -30.239 1.00 94.69 380 GLY A N 1
ATOM 2712 C CA . GLY A 1 380 ? 34.827 4.744 -30.547 1.00 94.69 380 GLY A CA 1
ATOM 2713 C C . GLY A 1 380 ? 35.130 5.044 -32.012 1.00 94.69 380 GLY A C 1
ATOM 2714 O O . GLY A 1 380 ? 34.218 5.349 -32.786 1.00 94.69 380 GLY A O 1
ATOM 2715 N N . PRO A 1 381 ? 36.407 4.991 -32.424 1.00 97.12 381 PRO A N 1
ATOM 2716 C CA . PRO A 1 381 ? 36.790 5.243 -33.802 1.00 97.12 381 PRO A CA 1
ATOM 2717 C C . PRO A 1 381 ? 36.001 4.364 -34.773 1.00 97.12 381 PRO A C 1
ATOM 2719 O O . PRO A 1 381 ? 35.920 3.148 -34.611 1.00 97.12 381 PRO A O 1
ATOM 2722 N N . HIS A 1 382 ? 35.452 5.008 -35.802 1.00 97.19 382 HIS A N 1
ATOM 2723 C CA . HIS A 1 382 ? 34.697 4.386 -36.895 1.00 97.19 382 HIS A CA 1
ATOM 2724 C C . HIS A 1 382 ? 33.317 3.832 -36.528 1.00 97.19 382 HIS A C 1
ATOM 2726 O O . HIS A 1 382 ? 32.641 3.301 -37.409 1.00 97.19 382 HIS A O 1
ATOM 2732 N N . ILE A 1 383 ? 32.864 4.011 -35.288 1.00 97.31 383 ILE A N 1
ATOM 2733 C CA . ILE A 1 383 ? 31.487 3.732 -34.883 1.00 97.31 383 ILE A CA 1
ATOM 2734 C C . ILE A 1 383 ? 30.655 5.011 -35.068 1.00 97.31 383 ILE A C 1
ATOM 2736 O O . ILE A 1 383 ? 31.036 6.041 -34.511 1.00 97.31 383 ILE A O 1
ATOM 2740 N N . PRO A 1 384 ? 29.565 4.999 -35.859 1.00 95.19 384 PRO A N 1
ATOM 2741 C CA . PRO A 1 384 ? 28.682 6.157 -35.991 1.00 95.19 384 PRO A CA 1
ATOM 2742 C C . PRO A 1 384 ? 28.106 6.625 -34.649 1.00 95.19 384 PRO A C 1
ATOM 2744 O O . PRO A 1 384 ? 27.828 5.812 -33.763 1.00 95.19 384 PRO A O 1
ATOM 2747 N N . ASP A 1 385 ? 27.850 7.925 -34.517 1.00 88.06 385 ASP A N 1
ATOM 2748 C CA . ASP A 1 385 ? 27.187 8.472 -33.333 1.00 88.06 385 ASP A CA 1
ATOM 2749 C C . ASP A 1 385 ? 25.781 7.869 -33.151 1.00 88.06 385 ASP A C 1
ATOM 2751 O O . ASP A 1 385 ? 25.044 7.628 -34.112 1.00 88.06 385 ASP A O 1
ATOM 2755 N N . GLY A 1 386 ? 25.408 7.608 -31.895 1.00 79.88 386 GLY A N 1
ATOM 2756 C CA . GLY A 1 386 ? 24.125 6.986 -31.547 1.00 79.88 386 GLY A CA 1
ATOM 2757 C C . GLY A 1 386 ? 24.038 5.483 -31.846 1.00 79.88 386 GLY A C 1
ATOM 2758 O O . GLY A 1 386 ? 22.946 4.920 -31.797 1.00 79.88 386 GLY A O 1
ATOM 2759 N N . THR A 1 387 ? 25.154 4.820 -32.164 1.00 89.69 387 THR A N 1
ATOM 2760 C CA . THR A 1 387 ? 25.181 3.362 -32.348 1.00 89.69 387 THR A CA 1
ATOM 2761 C C . THR A 1 387 ? 24.967 2.628 -31.023 1.00 89.69 387 THR A C 1
ATOM 2763 O O . THR A 1 387 ? 25.487 3.013 -29.975 1.00 89.69 387 THR A O 1
ATOM 2766 N N . THR A 1 388 ? 24.215 1.532 -31.080 1.00 86.81 388 THR A N 1
ATOM 2767 C CA . THR A 1 388 ? 23.896 0.652 -29.950 1.00 86.81 388 THR A CA 1
ATOM 2768 C C . THR A 1 388 ? 24.256 -0.794 -30.267 1.00 86.81 388 THR A C 1
ATOM 2770 O O . THR A 1 388 ? 24.307 -1.190 -31.433 1.00 86.81 388 THR A O 1
ATOM 2773 N N . ILE A 1 389 ? 24.506 -1.589 -29.229 1.00 91.31 389 ILE A N 1
ATOM 2774 C CA . ILE A 1 389 ? 24.755 -3.029 -29.339 1.00 91.31 389 ILE A CA 1
ATOM 2775 C C . ILE A 1 389 ? 23.407 -3.744 -29.444 1.00 91.31 389 ILE A C 1
ATOM 2777 O O . ILE A 1 389 ? 22.575 -3.641 -28.551 1.00 91.31 389 ILE A O 1
ATOM 2781 N N . LEU A 1 390 ? 23.176 -4.472 -30.531 1.00 79.81 390 LEU A N 1
ATOM 2782 C CA . LEU A 1 390 ? 21.966 -5.261 -30.759 1.00 79.81 390 LEU A CA 1
ATOM 2783 C C . LEU A 1 390 ? 22.076 -6.682 -30.202 1.00 79.81 390 LEU A C 1
ATOM 2785 O O . LEU A 1 390 ? 21.085 -7.226 -29.724 1.00 79.81 390 LEU A O 1
ATOM 2789 N N . ALA A 1 391 ? 23.258 -7.293 -30.284 1.00 83.12 391 ALA A N 1
ATOM 2790 C CA . ALA A 1 391 ? 23.493 -8.656 -29.813 1.00 83.12 391 ALA A CA 1
ATOM 2791 C C . ALA A 1 391 ? 24.970 -8.886 -29.475 1.00 83.12 391 ALA A C 1
ATOM 2793 O O . ALA A 1 391 ? 25.854 -8.265 -30.068 1.00 83.12 391 ALA A O 1
ATOM 2794 N N . LEU A 1 392 ? 25.214 -9.818 -28.554 1.00 92.56 392 LEU A N 1
ATOM 2795 C CA . LEU A 1 392 ? 26.524 -10.407 -28.280 1.00 92.56 392 LEU A CA 1
ATOM 2796 C C . LEU A 1 392 ? 26.606 -11.744 -29.026 1.00 92.56 392 LEU A C 1
ATOM 2798 O O . LEU A 1 392 ? 25.612 -12.469 -29.070 1.00 92.56 392 LEU A O 1
ATOM 2802 N N . ASP A 1 393 ? 27.762 -12.053 -29.604 1.00 94.50 393 ASP A 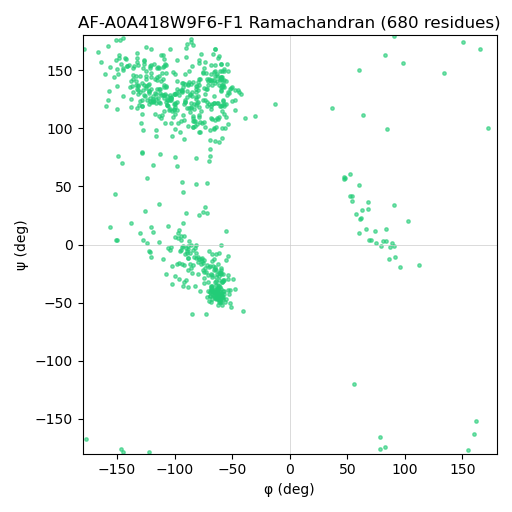N 1
ATOM 2803 C CA . ASP A 1 393 ? 28.035 -13.287 -30.349 1.00 94.50 393 ASP A CA 1
ATOM 2804 C C . ASP A 1 393 ? 26.934 -13.652 -31.363 1.00 94.50 393 ASP A C 1
ATOM 2806 O O . ASP A 1 393 ? 26.347 -14.739 -31.300 1.00 94.50 393 ASP A O 1
ATOM 2810 N N . PRO A 1 394 ? 26.609 -12.742 -32.307 1.00 92.12 394 PRO A N 1
ATOM 2811 C CA . PRO A 1 394 ? 25.555 -12.986 -33.279 1.00 92.12 394 PRO A CA 1
ATOM 2812 C C . PRO A 1 394 ? 25.842 -14.254 -34.110 1.00 92.12 394 PRO A C 1
ATOM 2814 O O . PRO A 1 394 ? 26.999 -14.527 -34.455 1.00 92.12 394 PRO A O 1
ATOM 2817 N N . PRO A 1 395 ? 24.806 -15.034 -34.481 1.00 90.50 395 PRO A N 1
ATOM 2818 C CA . PRO A 1 395 ? 24.984 -16.258 -35.255 1.00 90.50 395 PRO A CA 1
ATOM 2819 C C . PRO A 1 395 ? 25.771 -16.025 -36.549 1.00 90.50 395 PRO A C 1
ATOM 2821 O O . PRO A 1 395 ? 25.413 -15.174 -37.361 1.00 90.50 395 PRO A O 1
ATOM 2824 N N . GLY A 1 396 ? 26.817 -16.825 -36.763 1.00 93.56 396 GLY A N 1
ATOM 2825 C CA . GLY A 1 396 ? 27.675 -16.733 -37.949 1.00 93.56 396 GLY A CA 1
ATOM 2826 C C . GLY A 1 396 ? 28.882 -15.800 -37.805 1.00 93.56 396 GLY A C 1
ATOM 2827 O O . GLY A 1 396 ? 29.684 -15.736 -38.735 1.00 93.56 396 GLY A O 1
ATOM 2828 N N . SER A 1 397 ? 29.053 -15.134 -36.661 1.00 94.38 397 SER A N 1
ATOM 2829 C CA . SER A 1 397 ? 30.260 -14.369 -36.329 1.00 94.38 397 SER A CA 1
ATOM 2830 C C . SER A 1 397 ? 31.227 -15.169 -35.439 1.00 94.38 397 SER A C 1
ATOM 2832 O O . SER A 1 397 ? 30.814 -16.131 -34.784 1.00 94.38 397 SER A O 1
ATOM 2834 N N . PRO A 1 398 ? 32.523 -14.806 -35.398 1.00 95.19 398 PRO A N 1
ATOM 2835 C CA . PRO A 1 398 ? 33.466 -15.365 -34.430 1.00 95.19 398 PRO A CA 1
ATOM 2836 C C . PRO A 1 398 ? 33.039 -15.079 -32.974 1.00 95.19 398 PRO A C 1
ATOM 2838 O O . PRO A 1 398 ? 32.364 -14.076 -32.737 1.00 95.19 398 PRO A O 1
ATOM 2841 N N . PRO A 1 399 ? 33.462 -15.888 -31.983 1.00 93.25 399 PRO A N 1
ATOM 2842 C CA . PRO A 1 399 ? 33.248 -15.577 -30.567 1.00 93.25 399 PRO A CA 1
ATOM 2843 C C . PRO A 1 399 ? 33.850 -14.225 -30.159 1.00 93.25 399 PRO A C 1
ATOM 2845 O O . PRO A 1 399 ? 34.884 -13.817 -30.696 1.00 93.25 399 PRO A O 1
ATOM 2848 N N . ASN A 1 400 ? 33.248 -13.581 -29.161 1.00 95.44 400 ASN A N 1
ATOM 2849 C CA . ASN A 1 400 ? 33.512 -12.206 -28.736 1.00 95.44 400 ASN A CA 1
ATOM 2850 C C . ASN A 1 400 ? 33.244 -11.192 -29.855 1.00 95.44 400 ASN A C 1
ATOM 2852 O O . ASN A 1 400 ? 34.101 -10.364 -30.180 1.00 95.44 400 ASN A O 1
ATOM 2856 N N . SER A 1 401 ? 32.056 -11.276 -30.454 1.00 97.56 401 SER A N 1
ATOM 2857 C CA . SER A 1 401 ? 31.591 -10.307 -31.449 1.00 97.56 401 SER A CA 1
ATOM 2858 C C . SER A 1 401 ? 30.376 -9.521 -30.961 1.00 97.56 401 SER A C 1
ATOM 2860 O O . SER A 1 401 ? 29.568 -10.015 -30.178 1.00 97.56 401 SER A O 1
ATOM 2862 N N . LEU A 1 402 ? 30.218 -8.293 -31.450 1.00 96.75 402 LEU A N 1
ATOM 2863 C CA . LEU A 1 402 ? 29.073 -7.424 -31.168 1.00 96.75 402 LEU A CA 1
ATOM 2864 C C . LEU A 1 402 ? 28.355 -7.102 -32.470 1.00 96.75 402 LEU A C 1
ATOM 2866 O O . LEU A 1 402 ? 28.983 -6.604 -33.402 1.00 96.75 402 LEU A O 1
ATOM 2870 N N . LEU A 1 403 ? 27.045 -7.325 -32.525 1.00 96.56 403 LEU A N 1
ATOM 2871 C CA . LEU A 1 403 ? 26.201 -6.771 -33.582 1.00 96.56 403 LEU A CA 1
ATOM 2872 C C . LEU A 1 403 ? 25.789 -5.353 -33.197 1.00 96.56 403 LEU A C 1
ATOM 2874 O O . LEU A 1 403 ? 25.300 -5.138 -32.092 1.00 96.56 403 LEU A O 1
ATOM 2878 N N . LEU A 1 404 ? 25.943 -4.403 -34.108 1.00 97.31 404 LEU A N 1
ATOM 2879 C CA . LEU A 1 404 ? 25.653 -2.988 -33.917 1.00 97.31 404 LEU A CA 1
ATOM 2880 C C . LEU A 1 404 ? 24.406 -2.554 -34.693 1.00 97.31 404 LEU A C 1
ATOM 2882 O O . LEU A 1 404 ? 24.064 -3.138 -35.721 1.00 97.31 404 LEU A O 1
ATOM 2886 N N . SER A 1 405 ? 23.749 -1.487 -34.239 1.00 93.88 405 SER A N 1
ATOM 2887 C CA . SER A 1 405 ? 22.604 -0.885 -34.941 1.00 93.88 405 SER A CA 1
ATOM 2888 C C . SER A 1 405 ? 22.988 -0.072 -36.178 1.00 93.88 405 SER A C 1
ATOM 2890 O O . SER A 1 405 ? 22.133 0.197 -37.022 1.00 93.88 405 SER A O 1
ATOM 2892 N N . GLN A 1 406 ? 24.264 0.291 -36.318 1.00 95.88 406 GLN A N 1
ATOM 2893 C CA . GLN A 1 406 ? 24.809 0.971 -37.488 1.00 95.88 406 GLN A CA 1
ATOM 2894 C C . GLN A 1 406 ? 26.150 0.344 -37.885 1.00 95.88 406 GLN A C 1
ATOM 2896 O O . GLN A 1 406 ? 26.916 -0.111 -37.035 1.00 95.88 406 GLN A O 1
ATOM 2901 N N . ALA A 1 407 ? 26.431 0.315 -39.187 1.00 97.81 407 ALA A N 1
ATOM 2902 C CA . ALA A 1 407 ? 27.672 -0.237 -39.716 1.00 97.81 407 ALA A CA 1
ATOM 2903 C C . ALA A 1 407 ? 28.870 0.701 -39.493 1.00 97.81 407 ALA A C 1
ATOM 2905 O O . ALA A 1 407 ? 28.738 1.924 -39.553 1.00 97.81 407 ALA A O 1
ATOM 2906 N N . ALA A 1 408 ? 30.055 0.124 -39.296 1.00 97.06 408 ALA A N 1
ATOM 2907 C CA . ALA A 1 408 ? 31.290 0.876 -39.130 1.00 97.06 408 ALA A CA 1
ATOM 2908 C C . ALA A 1 408 ? 31.673 1.652 -40.405 1.00 97.06 408 ALA A C 1
ATOM 2910 O O . ALA A 1 408 ? 31.487 1.188 -41.535 1.00 97.06 408 ALA A O 1
ATOM 2911 N N . THR A 1 409 ? 32.260 2.835 -40.222 1.00 97.50 409 THR A N 1
ATOM 2912 C CA . THR A 1 409 ? 32.597 3.783 -41.304 1.00 97.50 409 THR A CA 1
ATOM 2913 C C . THR A 1 409 ? 34.018 3.637 -41.847 1.00 97.50 409 THR A C 1
ATOM 2915 O O . THR A 1 409 ? 34.390 4.339 -42.785 1.00 97.50 409 THR A O 1
ATOM 2918 N N . ALA A 1 410 ? 34.817 2.725 -41.292 1.00 95.62 410 ALA A N 1
ATOM 2919 C CA . ALA A 1 410 ? 36.126 2.343 -41.812 1.00 95.62 410 ALA A CA 1
ATOM 2920 C C . ALA A 1 410 ? 36.529 0.949 -41.309 1.00 95.62 410 ALA A C 1
ATOM 2922 O O . ALA A 1 410 ? 35.884 0.383 -40.426 1.00 95.62 410 ALA A O 1
ATOM 2923 N N . THR A 1 411 ? 37.614 0.413 -41.870 1.00 97.56 411 THR A N 1
ATOM 2924 C CA . THR A 1 411 ? 38.214 -0.853 -41.438 1.00 97.56 411 THR A CA 1
ATOM 2925 C C . THR A 1 411 ? 39.411 -0.593 -40.531 1.00 97.56 411 THR A C 1
ATOM 2927 O O . THR A 1 411 ? 40.320 0.147 -40.905 1.00 97.56 411 THR A O 1
ATOM 2930 N N . SER A 1 412 ? 39.449 -1.247 -39.373 1.00 97.44 412 SER A N 1
ATOM 2931 C CA . SER A 1 412 ? 40.602 -1.281 -38.476 1.00 97.44 412 SER A CA 1
ATOM 2932 C C . SER A 1 412 ? 40.630 -2.597 -37.701 1.00 97.44 412 SER A C 1
ATOM 2934 O O . SER A 1 412 ? 39.610 -3.048 -37.186 1.00 97.44 412 SER A O 1
ATOM 2936 N N . ALA A 1 413 ? 41.812 -3.206 -37.593 1.00 96.25 413 ALA A N 1
ATOM 2937 C CA . ALA A 1 413 ? 41.994 -4.486 -36.908 1.00 96.25 413 ALA A CA 1
ATOM 2938 C C . ALA A 1 413 ? 41.873 -4.385 -35.375 1.00 96.25 413 ALA A C 1
ATOM 2940 O O . ALA A 1 413 ? 41.706 -5.401 -34.709 1.00 96.25 413 ALA A O 1
ATOM 2941 N N . SER A 1 414 ? 41.992 -3.179 -34.814 1.00 96.75 414 SER A N 1
ATOM 2942 C CA . SER A 1 414 ? 41.809 -2.917 -33.387 1.00 96.75 414 SER A CA 1
ATOM 2943 C C . SER A 1 414 ? 41.523 -1.433 -33.172 1.00 96.75 414 SER A C 1
ATOM 2945 O O . SER A 1 414 ? 42.333 -0.573 -33.525 1.00 96.75 414 SER A O 1
ATOM 2947 N N . VAL A 1 415 ? 40.356 -1.121 -32.618 1.00 96.38 415 VAL A N 1
ATOM 2948 C CA . VAL A 1 415 ? 39.971 0.226 -32.182 1.00 96.38 415 VAL A CA 1
ATOM 2949 C C . VAL A 1 415 ? 39.561 0.192 -30.725 1.00 96.38 415 VAL A C 1
ATOM 2951 O O . VAL A 1 415 ? 38.939 -0.771 -30.290 1.00 96.38 415 VAL A O 1
ATOM 2954 N N . ALA A 1 416 ? 39.913 1.238 -29.977 1.00 96.50 416 ALA A N 1
ATOM 2955 C CA . ALA A 1 416 ? 39.423 1.431 -28.619 1.00 96.50 416 ALA A CA 1
ATOM 2956 C C . ALA A 1 416 ? 37.933 1.784 -28.667 1.00 96.50 416 ALA A C 1
ATOM 2958 O O . ALA A 1 416 ? 37.544 2.769 -29.293 1.00 96.50 416 ALA A O 1
ATOM 2959 N N . LEU A 1 417 ? 37.119 0.964 -28.023 1.00 95.69 417 LEU A N 1
ATOM 2960 C CA . LEU A 1 417 ? 35.676 1.085 -27.959 1.00 95.69 417 LEU A CA 1
ATOM 2961 C C . LEU A 1 417 ? 35.261 1.233 -26.504 1.00 95.69 417 LEU A C 1
ATOM 2963 O O . LEU A 1 417 ? 35.868 0.658 -25.598 1.00 95.69 417 LEU A O 1
ATOM 2967 N N . SER A 1 418 ? 34.193 1.985 -26.313 1.00 92.81 418 SER A N 1
ATOM 2968 C CA . SER A 1 418 ? 33.570 2.190 -25.022 1.00 92.81 418 SER A CA 1
ATOM 2969 C C . SER A 1 418 ? 32.088 1.890 -25.171 1.00 92.81 418 SER A C 1
ATOM 2971 O O . SER A 1 418 ? 31.428 2.512 -26.006 1.00 92.81 418 SER A O 1
ATOM 2973 N N . ALA A 1 419 ? 31.550 0.979 -24.361 1.00 89.38 419 ALA A N 1
ATOM 2974 C CA . ALA A 1 419 ? 30.112 0.730 -24.278 1.00 89.38 419 ALA A CA 1
ATOM 2975 C C . ALA A 1 419 ? 29.580 1.106 -22.895 1.00 89.38 419 ALA A C 1
ATOM 2977 O O . ALA A 1 419 ? 30.181 0.755 -21.886 1.00 89.38 419 ALA A O 1
ATOM 2978 N N . GLY A 1 420 ? 28.468 1.824 -22.826 1.00 84.12 420 GLY A N 1
ATOM 2979 C CA . GLY A 1 420 ? 27.928 2.286 -21.554 1.00 84.12 420 GLY A CA 1
ATOM 2980 C C . GLY A 1 420 ? 26.505 2.797 -21.680 1.00 84.12 420 GLY A C 1
ATOM 2981 O O . GLY A 1 420 ? 25.994 3.034 -22.778 1.00 84.12 420 GLY A O 1
ATOM 2982 N N . VAL A 1 421 ? 25.848 2.952 -20.535 1.00 66.94 421 VAL A N 1
ATOM 2983 C CA . VAL A 1 421 ? 24.570 3.658 -20.468 1.00 66.94 421 VAL A CA 1
ATOM 2984 C C . VAL A 1 421 ? 24.879 5.139 -20.675 1.00 66.94 421 VAL A C 1
ATOM 2986 O O . VAL A 1 421 ? 25.635 5.729 -19.901 1.00 66.94 421 VAL A O 1
ATOM 2989 N N . ILE A 1 422 ? 24.333 5.752 -21.730 1.00 53.72 422 ILE A N 1
ATOM 2990 C CA . ILE A 1 422 ? 24.437 7.204 -21.907 1.00 53.72 422 ILE A CA 1
ATOM 2991 C C . ILE A 1 422 ? 23.578 7.857 -20.824 1.00 53.72 422 ILE A C 1
ATOM 2993 O O . ILE A 1 422 ? 22.404 8.146 -21.030 1.00 53.72 422 ILE A O 1
ATOM 2997 N N . TYR A 1 423 ? 24.178 8.136 -19.671 1.00 44.28 423 TYR A N 1
ATOM 2998 C CA . TYR A 1 423 ? 23.728 9.228 -18.824 1.00 44.28 423 TYR A CA 1
ATOM 2999 C C . TYR A 1 423 ? 24.287 10.503 -19.441 1.00 44.28 423 TYR A C 1
ATOM 3001 O O . TYR A 1 423 ? 25.458 10.838 -19.258 1.00 44.28 423 TYR A O 1
ATOM 3009 N N . SER A 1 424 ? 23.490 11.200 -20.247 1.00 39.59 424 SER A N 1
ATOM 3010 C CA . SER A 1 424 ? 23.901 12.481 -20.818 1.00 39.59 424 SER A CA 1
ATOM 3011 C C . SER A 1 424 ? 23.969 13.543 -19.714 1.00 39.59 424 SER A C 1
ATOM 3013 O O . SER A 1 424 ? 23.051 14.342 -19.553 1.00 39.59 424 SER A O 1
ATOM 3015 N N . ALA A 1 425 ? 25.067 13.589 -18.962 1.00 35.53 425 ALA A N 1
ATOM 3016 C CA . ALA A 1 425 ? 25.312 14.548 -17.881 1.00 35.53 425 ALA A CA 1
ATOM 3017 C C . ALA A 1 425 ? 25.595 15.993 -18.371 1.00 35.53 425 ALA A C 1
ATOM 3019 O O . ALA A 1 425 ? 26.302 16.748 -17.708 1.00 35.53 425 ALA A O 1
ATOM 3020 N N . GLY A 1 426 ? 25.085 16.406 -19.541 1.00 35.69 426 GLY A N 1
ATOM 3021 C CA . GLY A 1 426 ? 25.524 17.650 -20.191 1.00 35.69 426 GLY A CA 1
ATOM 3022 C C . GLY A 1 426 ? 24.526 18.411 -21.066 1.00 35.69 426 GLY A C 1
ATOM 3023 O O . GLY A 1 426 ? 24.910 19.430 -21.632 1.00 35.69 426 GLY A O 1
ATOM 3024 N N . TYR A 1 427 ? 23.262 18.000 -21.186 1.00 34.59 427 TYR A N 1
ATOM 3025 C CA . TYR A 1 427 ? 22.314 18.644 -22.111 1.00 34.59 427 TYR A CA 1
ATOM 3026 C C . TYR A 1 427 ? 21.392 19.671 -21.417 1.00 34.59 427 TYR A C 1
ATOM 3028 O O . TYR A 1 427 ? 20.182 19.504 -21.345 1.00 34.59 427 TYR A O 1
ATOM 3036 N N . ARG A 1 428 ? 21.953 20.790 -20.932 1.00 31.92 428 ARG A N 1
ATOM 3037 C CA . ARG A 1 428 ? 21.209 21.897 -20.271 1.00 31.92 428 ARG A CA 1
ATOM 3038 C C . ARG A 1 428 ? 20.415 22.822 -21.221 1.00 31.92 428 ARG A C 1
ATOM 3040 O O . ARG A 1 428 ? 20.252 24.003 -20.926 1.00 31.92 428 ARG A O 1
ATOM 3047 N N . GLY A 1 429 ? 19.954 22.358 -22.383 1.00 32.91 429 GLY A N 1
ATOM 3048 C CA . GLY A 1 429 ? 19.421 23.291 -23.391 1.00 32.91 429 GLY A CA 1
ATOM 3049 C C . GLY A 1 429 ? 18.435 22.762 -24.423 1.00 32.91 429 GLY A C 1
ATOM 3050 O O . GLY A 1 429 ? 18.213 23.451 -25.415 1.00 32.91 429 GLY A O 1
ATOM 3051 N N . TYR A 1 430 ? 17.834 21.588 -24.236 1.00 29.25 430 TYR A N 1
ATOM 3052 C CA . TYR A 1 430 ? 16.912 21.029 -25.229 1.00 29.25 430 TYR A CA 1
ATOM 3053 C C . TYR A 1 430 ? 15.517 20.802 -24.634 1.00 29.25 430 TYR A C 1
ATOM 3055 O O . TYR A 1 430 ? 15.362 20.101 -23.640 1.00 29.25 430 TYR A O 1
ATOM 3063 N N . ARG A 1 431 ? 14.501 21.416 -25.255 1.00 34.44 431 ARG A N 1
ATOM 3064 C CA . ARG A 1 431 ? 13.080 21.066 -25.075 1.00 34.44 431 ARG A CA 1
ATOM 3065 C C . ARG A 1 431 ? 12.852 19.642 -25.610 1.00 34.44 431 ARG A C 1
ATOM 3067 O O . ARG A 1 431 ? 13.550 19.270 -26.550 1.00 34.44 431 ARG A O 1
ATOM 3074 N N . PRO A 1 432 ? 11.913 18.848 -25.068 1.00 37.88 432 PRO A N 1
ATOM 3075 C CA . PRO A 1 432 ? 11.904 17.402 -25.262 1.00 37.88 432 PRO A CA 1
ATOM 3076 C C . PRO A 1 432 ? 11.656 17.030 -26.731 1.00 37.88 432 PRO A C 1
ATOM 3078 O O . PRO A 1 432 ? 10.539 17.108 -27.235 1.00 37.88 432 PRO A O 1
ATOM 3081 N N . GLN A 1 433 ? 12.702 16.565 -27.417 1.00 36.16 433 GLN A N 1
ATOM 3082 C CA . GLN A 1 433 ? 12.520 15.373 -28.240 1.00 36.16 433 GLN A CA 1
ATOM 3083 C C . GLN A 1 433 ? 12.122 14.252 -27.281 1.00 36.16 433 GLN A C 1
ATOM 3085 O O . GLN A 1 433 ? 12.686 14.181 -26.189 1.00 36.16 433 GLN A O 1
ATOM 3090 N N . ALA A 1 434 ? 11.133 13.444 -27.674 1.00 39.12 434 ALA A N 1
ATOM 3091 C CA . ALA A 1 434 ? 10.626 12.313 -26.904 1.00 39.12 434 ALA A CA 1
ATOM 3092 C C . ALA A 1 434 ? 11.786 11.576 -26.216 1.00 39.12 434 ALA A C 1
ATOM 3094 O O . ALA A 1 434 ? 12.645 10.988 -26.876 1.00 39.12 434 ALA A O 1
ATOM 3095 N N . TYR A 1 435 ? 11.854 11.720 -24.894 1.00 48.28 435 TYR A N 1
ATOM 3096 C CA . TYR A 1 435 ? 12.873 11.106 -24.062 1.00 48.28 435 TYR A CA 1
ATOM 3097 C C . TYR A 1 435 ? 12.778 9.591 -24.259 1.00 48.28 435 TYR A C 1
ATOM 3099 O O . TYR A 1 435 ? 11.705 9.042 -24.063 1.00 48.28 435 TYR A O 1
ATOM 3107 N N . PHE A 1 436 ? 13.872 8.983 -24.737 1.00 48.09 436 PHE A N 1
ATOM 3108 C CA . PHE A 1 436 ? 14.014 7.608 -25.239 1.00 48.09 436 PHE A CA 1
ATOM 3109 C C . PHE A 1 436 ? 12.805 7.057 -26.028 1.00 48.09 436 PHE A C 1
ATOM 3111 O O . PHE A 1 436 ? 11.776 6.756 -25.432 1.00 48.09 436 PHE A O 1
ATOM 3118 N N . PRO A 1 437 ? 12.937 6.719 -27.329 1.00 46.03 437 PRO A N 1
ATOM 3119 C CA . PRO A 1 437 ? 11.851 6.080 -28.088 1.00 46.03 437 PRO A CA 1
ATOM 3120 C C . PRO A 1 437 ? 11.372 4.727 -27.515 1.00 46.03 437 PRO A C 1
ATOM 3122 O O . PRO A 1 437 ? 10.471 4.119 -28.083 1.00 46.03 437 PRO A O 1
ATOM 3125 N N . LEU A 1 438 ? 11.968 4.249 -26.416 1.00 44.69 438 LEU A N 1
ATOM 3126 C CA . LEU A 1 438 ? 11.657 2.988 -25.761 1.00 44.69 438 LEU A CA 1
ATOM 3127 C C . LEU A 1 438 ? 10.967 3.111 -24.379 1.00 44.69 438 LEU A C 1
ATOM 3129 O O . LEU A 1 438 ? 10.447 2.094 -23.947 1.00 44.69 438 LEU A O 1
ATOM 3133 N N . GLY A 1 439 ? 10.903 4.286 -23.718 1.00 53.81 439 GLY A N 1
ATOM 3134 C CA . GLY A 1 439 ? 10.137 4.523 -22.464 1.00 53.81 439 GLY A CA 1
ATOM 3135 C C . GLY A 1 439 ? 10.510 3.676 -21.219 1.00 53.81 439 GLY A C 1
ATOM 3136 O O . GLY A 1 439 ? 10.985 2.552 -21.331 1.00 53.81 439 GLY A O 1
ATOM 3137 N N . PHE A 1 440 ? 10.339 4.204 -20.000 1.00 72.19 440 PHE A N 1
ATOM 3138 C CA . PHE A 1 440 ? 10.606 3.556 -18.697 1.00 72.19 440 PHE A CA 1
ATOM 3139 C C . PHE A 1 440 ? 11.977 2.864 -18.637 1.00 72.19 440 PHE A C 1
ATOM 3141 O O . PHE A 1 440 ? 12.090 1.652 -18.477 1.00 72.19 440 PHE A O 1
ATOM 3148 N N . GLY A 1 441 ? 13.038 3.636 -18.888 1.00 67.56 441 GLY A N 1
ATOM 3149 C CA . GLY A 1 441 ? 14.411 3.125 -18.993 1.00 67.56 441 GLY A CA 1
ATOM 3150 C C . GLY A 1 441 ? 14.724 2.372 -20.293 1.00 67.56 441 GLY A C 1
ATOM 3151 O O . GLY A 1 441 ? 15.843 1.908 -20.467 1.00 67.56 441 GLY A O 1
ATOM 3152 N N . GLY A 1 442 ? 13.774 2.266 -21.223 1.00 76.19 442 GLY A N 1
ATOM 3153 C CA . GLY A 1 442 ? 13.884 1.467 -22.441 1.00 76.19 442 GLY A CA 1
ATOM 3154 C C . GLY A 1 442 ? 13.368 0.039 -22.271 1.00 76.19 442 GLY A C 1
ATOM 3155 O O . GLY A 1 442 ? 13.925 -0.903 -22.840 1.00 76.19 442 GLY A O 1
ATOM 3156 N N . MET A 1 443 ? 12.332 -0.137 -21.450 1.00 85.06 443 MET A N 1
ATOM 3157 C CA . MET A 1 443 ? 11.737 -1.439 -21.182 1.00 85.06 443 MET A CA 1
ATOM 3158 C C . MET A 1 443 ? 11.206 -2.074 -22.477 1.00 85.06 443 MET A C 1
ATOM 3160 O O . MET A 1 443 ? 10.556 -1.432 -23.296 1.00 85.06 443 MET A O 1
ATOM 3164 N N . THR A 1 444 ? 11.476 -3.364 -22.669 1.00 87.88 444 THR A N 1
ATOM 3165 C CA . THR A 1 444 ? 11.058 -4.117 -23.858 1.00 87.88 444 THR A CA 1
ATOM 3166 C C . THR A 1 444 ? 10.266 -5.349 -23.443 1.00 87.88 444 THR A C 1
ATOM 3168 O O . THR A 1 444 ? 10.266 -5.737 -22.273 1.00 87.88 444 THR A O 1
ATOM 3171 N N . ALA A 1 445 ? 9.644 -6.029 -24.407 1.00 92.12 445 ALA A N 1
ATOM 3172 C CA . ALA A 1 445 ? 8.986 -7.310 -24.153 1.00 92.12 445 ALA A CA 1
ATOM 3173 C C . ALA A 1 445 ? 9.945 -8.366 -23.567 1.00 92.12 445 ALA A C 1
ATOM 3175 O O . ALA A 1 445 ? 9.514 -9.192 -22.769 1.00 92.12 445 ALA A O 1
ATOM 3176 N N . ALA A 1 446 ? 11.241 -8.321 -23.909 1.00 90.50 446 ALA A N 1
ATOM 3177 C CA . ALA A 1 446 ? 12.242 -9.218 -23.332 1.00 90.50 446 ALA A CA 1
ATOM 3178 C C . ALA A 1 446 ? 12.480 -8.927 -21.840 1.00 90.50 446 ALA A C 1
ATOM 3180 O O . ALA A 1 446 ? 12.578 -9.857 -21.044 1.00 90.50 446 ALA A O 1
ATOM 3181 N N . HIS A 1 447 ? 12.492 -7.652 -21.442 1.00 94.31 447 HIS A N 1
ATOM 3182 C CA . HIS A 1 447 ? 12.607 -7.275 -20.032 1.00 94.31 447 HIS A CA 1
ATOM 3183 C C . HIS A 1 447 ? 11.361 -7.680 -19.229 1.00 94.31 447 HIS A C 1
ATOM 3185 O O . HIS A 1 447 ? 11.487 -8.200 -18.125 1.00 94.31 447 HIS A O 1
ATOM 3191 N N . VAL A 1 448 ? 10.154 -7.539 -19.791 1.00 96.44 448 VAL A N 1
ATOM 3192 C CA . VAL A 1 448 ? 8.934 -8.029 -19.119 1.00 96.44 448 VAL A CA 1
ATOM 3193 C C . VAL A 1 448 ? 8.909 -9.561 -19.052 1.00 96.44 448 VAL A C 1
ATOM 3195 O O . VAL A 1 448 ? 8.506 -10.124 -18.038 1.00 96.44 448 VAL A O 1
ATOM 3198 N N . ALA A 1 449 ? 9.397 -10.260 -20.083 1.00 96.94 449 ALA A N 1
ATOM 3199 C CA . ALA A 1 449 ? 9.563 -11.714 -20.037 1.00 96.94 449 ALA A CA 1
ATOM 3200 C C . ALA A 1 449 ? 10.558 -12.143 -18.943 1.00 96.94 449 ALA A C 1
ATOM 3202 O O . ALA A 1 449 ? 10.318 -13.128 -18.251 1.00 96.94 449 ALA A O 1
ATOM 3203 N N . CYS A 1 450 ? 11.623 -11.370 -18.731 1.00 96.75 450 CYS A N 1
ATOM 3204 C CA . CYS A 1 450 ? 12.531 -11.553 -17.604 1.00 96.75 450 CYS A CA 1
ATOM 3205 C C . CYS A 1 450 ? 11.834 -11.361 -16.247 1.00 96.75 450 CYS A C 1
ATOM 3207 O O . CYS A 1 450 ? 11.965 -12.204 -15.361 1.00 96.75 450 CYS A O 1
ATOM 3209 N N . MET A 1 451 ? 11.037 -10.297 -16.084 1.00 97.69 451 MET A N 1
ATOM 3210 C CA . MET A 1 451 ? 10.262 -10.081 -14.853 1.00 97.69 451 MET A CA 1
ATOM 3211 C C . MET A 1 451 ? 9.290 -11.232 -14.602 1.00 97.69 451 MET A C 1
ATOM 3213 O O . MET A 1 451 ? 9.122 -11.664 -13.464 1.00 97.69 451 MET A O 1
ATOM 3217 N N . ARG A 1 452 ? 8.678 -11.765 -15.664 1.00 98.44 452 ARG A N 1
ATOM 3218 C CA . ARG A 1 452 ? 7.834 -12.955 -15.583 1.00 98.44 452 ARG A CA 1
ATOM 3219 C C . ARG A 1 452 ? 8.614 -14.181 -15.116 1.00 98.44 452 ARG A C 1
ATOM 3221 O O . ARG A 1 452 ? 8.130 -14.865 -14.224 1.00 98.44 452 ARG A O 1
ATOM 3228 N N . GLN A 1 453 ? 9.807 -14.427 -15.660 1.00 98.44 453 GLN A N 1
ATOM 3229 C CA . GLN A 1 453 ? 10.669 -15.525 -15.211 1.00 98.44 453 GLN A CA 1
ATOM 3230 C C . GLN A 1 453 ? 10.985 -15.399 -13.714 1.00 98.44 453 GLN A C 1
ATOM 3232 O O . GLN A 1 453 ? 10.843 -16.366 -12.970 1.00 98.44 453 GLN A O 1
ATOM 3237 N N . PHE A 1 454 ? 11.328 -14.193 -13.251 1.00 98.44 454 PHE A N 1
ATOM 3238 C CA . PHE A 1 454 ? 11.503 -13.928 -11.822 1.00 98.44 454 PHE A CA 1
ATOM 3239 C C . PHE A 1 454 ? 10.226 -14.221 -11.027 1.00 98.44 454 PHE A C 1
ATOM 3241 O O . PHE A 1 454 ? 10.293 -14.832 -9.959 1.00 98.44 454 PHE A O 1
ATOM 3248 N N . CYS A 1 455 ? 9.061 -13.825 -11.549 1.00 98.56 455 CYS A N 1
ATOM 3249 C CA . CYS A 1 455 ? 7.790 -14.099 -10.892 1.00 98.56 455 CYS A CA 1
ATOM 3250 C C . CYS A 1 455 ? 7.516 -15.596 -10.747 1.00 98.56 455 CYS A C 1
ATOM 3252 O O . CYS A 1 455 ? 7.130 -16.040 -9.664 1.00 98.56 455 CYS A O 1
ATOM 3254 N N . ASP A 1 456 ? 7.773 -16.365 -11.800 1.00 98.50 456 ASP A N 1
ATOM 3255 C CA . ASP A 1 456 ? 7.580 -17.813 -11.822 1.00 98.50 456 ASP A CA 1
ATOM 3256 C C . ASP A 1 456 ? 8.514 -18.531 -10.843 1.00 98.50 456 ASP A C 1
ATOM 3258 O O . ASP A 1 456 ? 8.056 -19.352 -10.043 1.00 98.50 456 ASP A O 1
ATOM 3262 N N . ASP A 1 457 ? 9.799 -18.173 -10.830 1.00 98.44 457 ASP A N 1
ATOM 3263 C CA . ASP A 1 457 ? 10.791 -18.816 -9.964 1.00 98.44 457 ASP A CA 1
ATOM 3264 C C . ASP A 1 457 ? 10.561 -18.487 -8.477 1.00 98.44 457 ASP A C 1
ATOM 3266 O O . ASP A 1 457 ? 10.649 -19.361 -7.604 1.00 98.44 457 ASP A O 1
ATOM 3270 N N . MET A 1 458 ? 10.215 -17.233 -8.172 1.00 98.31 458 MET A N 1
ATOM 3271 C CA . MET A 1 458 ? 10.002 -16.760 -6.798 1.00 98.31 458 MET A CA 1
ATOM 3272 C C . MET A 1 458 ? 8.592 -17.052 -6.262 1.00 98.31 458 MET A C 1
ATOM 3274 O O . MET A 1 458 ? 8.364 -17.027 -5.048 1.00 98.31 458 MET A O 1
ATOM 3278 N N . GLY A 1 459 ? 7.633 -17.347 -7.141 1.00 97.88 459 GLY A N 1
ATOM 3279 C CA . GLY A 1 459 ? 6.213 -17.402 -6.791 1.00 97.88 459 GLY A CA 1
ATOM 3280 C C . GLY A 1 459 ? 5.645 -16.023 -6.437 1.00 97.88 459 GLY A C 1
ATOM 3281 O O . GLY A 1 459 ? 4.830 -15.907 -5.519 1.00 97.88 459 GLY A O 1
ATOM 3282 N N . VAL A 1 460 ? 6.108 -14.983 -7.132 1.00 98.19 460 VAL A N 1
ATOM 3283 C CA . VAL A 1 460 ? 5.569 -13.618 -7.059 1.00 98.19 460 VAL A CA 1
ATOM 3284 C C . VAL A 1 460 ? 4.336 -13.552 -7.967 1.00 98.19 460 VAL A C 1
ATOM 3286 O O . VAL A 1 460 ? 4.327 -14.052 -9.087 1.00 98.19 460 VAL A O 1
ATOM 3289 N N . ALA A 1 461 ? 3.259 -12.966 -7.458 1.00 98.62 461 ALA A N 1
ATOM 3290 C CA . ALA A 1 461 ? 1.940 -12.927 -8.075 1.00 98.62 461 ALA A CA 1
ATOM 3291 C C . ALA A 1 461 ? 1.801 -11.866 -9.176 1.00 98.62 461 ALA A C 1
ATOM 3293 O O . ALA A 1 461 ? 0.793 -11.869 -9.877 1.00 98.62 461 ALA A O 1
ATOM 3294 N N . GLY A 1 462 ? 2.764 -10.959 -9.333 1.00 98.50 462 GLY A N 1
ATOM 3295 C CA . GLY A 1 462 ? 2.680 -9.871 -10.298 1.00 98.50 462 GLY A CA 1
ATOM 3296 C C . GLY A 1 462 ? 3.620 -8.711 -9.990 1.00 98.50 462 GLY A C 1
ATOM 3297 O O . GLY A 1 462 ? 4.558 -8.846 -9.202 1.00 98.50 462 GLY A O 1
ATOM 3298 N N . VAL A 1 463 ? 3.351 -7.558 -10.601 1.00 98.50 463 VAL A N 1
ATOM 3299 C CA . VAL A 1 463 ? 4.180 -6.354 -10.466 1.00 98.50 463 VAL A CA 1
ATOM 3300 C C . VAL A 1 463 ? 3.367 -5.129 -10.057 1.00 98.50 463 VAL A C 1
ATOM 3302 O O . VAL A 1 463 ? 2.179 -5.023 -10.373 1.00 98.50 463 VAL A O 1
ATOM 3305 N N . VAL A 1 464 ? 4.022 -4.196 -9.370 1.00 98.44 464 VAL A N 1
ATOM 3306 C CA . VAL A 1 464 ? 3.524 -2.833 -9.162 1.00 98.44 464 VAL A CA 1
ATOM 3307 C C . VAL A 1 464 ? 4.428 -1.875 -9.923 1.00 98.44 464 VAL A C 1
ATOM 3309 O O . VAL A 1 464 ? 5.637 -1.879 -9.719 1.00 98.44 464 VAL A O 1
ATOM 3312 N N . ILE A 1 465 ? 3.856 -1.109 -10.846 1.00 97.25 465 ILE A N 1
ATOM 3313 C CA . ILE A 1 465 ? 4.579 -0.150 -11.677 1.00 97.25 465 ILE A CA 1
ATOM 3314 C C . ILE A 1 465 ? 4.716 1.148 -10.887 1.00 97.25 465 ILE A C 1
ATOM 3316 O O . ILE A 1 465 ? 3.727 1.853 -10.703 1.00 97.25 465 ILE A O 1
ATOM 3320 N N . ASP A 1 466 ? 5.934 1.473 -10.479 1.00 94.50 466 ASP A N 1
ATOM 3321 C CA . ASP A 1 466 ? 6.272 2.704 -9.774 1.00 94.50 466 ASP A CA 1
ATOM 3322 C C . ASP A 1 466 ? 6.874 3.723 -10.752 1.00 94.50 466 ASP A C 1
ATOM 3324 O O . ASP A 1 466 ? 8.091 3.891 -10.905 1.00 94.50 466 ASP A O 1
ATOM 3328 N N . TYR A 1 467 ? 5.974 4.306 -11.554 1.00 89.94 467 TYR A N 1
ATOM 3329 C CA . TYR A 1 467 ? 6.306 5.239 -12.630 1.00 89.94 467 TYR A CA 1
ATOM 3330 C C . TYR A 1 467 ? 6.265 6.682 -12.118 1.00 89.94 467 TYR A C 1
ATOM 3332 O O . TYR A 1 467 ? 5.248 7.374 -12.198 1.00 89.94 467 TYR A O 1
ATOM 3340 N N . GLU A 1 468 ? 7.412 7.162 -11.649 1.00 84.00 468 GLU A N 1
ATOM 3341 C CA . GLU A 1 468 ? 7.552 8.501 -11.076 1.00 84.00 468 GLU A CA 1
ATOM 3342 C C . GLU A 1 468 ? 8.449 9.416 -11.921 1.00 84.00 468 GLU A C 1
ATOM 3344 O O . GLU A 1 468 ? 9.280 10.107 -11.360 1.00 84.00 468 GLU A O 1
ATOM 3349 N N . ASN A 1 469 ? 8.471 9.350 -13.262 1.00 70.12 469 ASN A N 1
ATOM 3350 C CA . ASN A 1 469 ? 9.554 9.992 -14.052 1.00 70.12 469 ASN A CA 1
ATOM 3351 C C . ASN A 1 469 ? 9.733 11.500 -13.787 1.00 70.12 469 ASN A C 1
ATOM 3353 O O . ASN A 1 469 ? 8.984 12.335 -14.302 1.00 70.12 469 ASN A O 1
ATOM 3357 N N . LEU A 1 470 ? 10.745 11.830 -12.969 1.00 64.88 470 LEU A N 1
ATOM 3358 C CA . LEU A 1 470 ? 11.120 13.180 -12.552 1.00 64.88 470 LEU A CA 1
ATOM 3359 C C . LEU A 1 470 ? 12.483 13.502 -13.155 1.00 64.88 470 LEU A C 1
ATOM 3361 O O . LEU A 1 470 ? 13.490 13.426 -12.451 1.00 64.88 470 LEU A O 1
ATOM 3365 N N . PRO A 1 471 ? 12.596 13.852 -14.440 1.00 58.72 471 PRO A N 1
ATOM 3366 C CA . PRO A 1 471 ? 13.816 14.501 -14.879 1.00 58.72 471 PRO A CA 1
ATOM 3367 C C . PRO A 1 471 ? 13.971 15.786 -14.039 1.00 58.72 471 PRO A C 1
ATOM 3369 O O . PRO A 1 471 ? 13.138 16.688 -14.147 1.00 58.72 471 PRO A O 1
ATOM 3372 N N . PRO A 1 472 ? 15.011 15.885 -13.189 1.00 51.88 472 PRO A N 1
ATOM 3373 C CA . PRO A 1 472 ? 15.155 16.977 -12.221 1.00 51.88 472 PRO A CA 1
ATOM 3374 C C . PRO A 1 472 ? 15.356 18.344 -12.893 1.00 51.88 472 PRO A C 1
ATOM 3376 O O . PRO A 1 472 ? 15.245 19.380 -12.243 1.00 51.88 472 PRO A O 1
ATOM 3379 N N . ASP A 1 473 ? 15.630 18.335 -14.200 1.00 59.59 473 ASP A N 1
ATOM 3380 C CA . ASP A 1 473 ? 15.929 19.505 -15.019 1.00 59.59 473 ASP A CA 1
ATOM 3381 C C . ASP A 1 473 ? 14.776 19.918 -15.951 1.00 59.59 473 ASP A C 1
ATOM 3383 O O . ASP A 1 473 ? 14.912 20.909 -16.676 1.00 59.59 473 ASP A O 1
ATOM 3387 N N . LEU A 1 474 ? 13.658 19.179 -15.994 1.00 60.34 474 LEU A N 1
ATOM 3388 C CA . LEU A 1 474 ? 12.523 19.623 -16.799 1.00 60.34 474 LEU A CA 1
ATOM 3389 C C . LEU A 1 474 ? 11.830 20.795 -16.102 1.00 60.34 474 LEU A C 1
ATOM 3391 O O . LEU A 1 474 ? 11.474 20.746 -14.928 1.00 60.34 474 LEU A O 1
ATOM 3395 N N . ASP A 1 475 ? 11.620 21.860 -16.872 1.00 66.56 475 ASP A N 1
ATOM 3396 C CA . ASP A 1 475 ? 10.818 22.999 -16.450 1.00 66.56 475 ASP A CA 1
ATOM 3397 C C . ASP A 1 475 ? 9.403 22.511 -16.071 1.00 66.56 475 ASP A C 1
ATOM 3399 O O . ASP A 1 475 ? 8.694 21.993 -16.944 1.00 66.56 475 ASP A O 1
ATOM 3403 N N . PRO A 1 476 ? 8.963 22.698 -14.810 1.00 64.50 476 PRO A N 1
ATOM 3404 C CA . PRO A 1 476 ? 7.623 22.340 -14.344 1.00 64.50 476 PRO A CA 1
ATOM 3405 C C . PRO A 1 476 ? 6.491 22.842 -15.248 1.00 64.50 476 PRO A C 1
ATOM 3407 O O . PRO A 1 476 ? 5.448 22.193 -15.343 1.00 64.50 476 PRO A O 1
ATOM 3410 N N . ALA A 1 477 ? 6.693 23.967 -15.948 1.00 67.75 477 ALA A N 1
ATOM 3411 C CA . ALA A 1 477 ? 5.723 24.529 -16.887 1.00 67.75 477 ALA A CA 1
ATOM 3412 C C . ALA A 1 477 ? 5.500 23.669 -18.147 1.00 67.75 477 ALA A C 1
ATOM 3414 O O . ALA A 1 477 ? 4.535 23.894 -18.876 1.00 67.75 477 ALA A O 1
ATOM 3415 N N . HIS A 1 478 ? 6.372 22.693 -18.411 1.00 68.81 478 HIS A N 1
ATOM 3416 C CA . HIS A 1 478 ? 6.344 21.846 -19.604 1.00 68.81 478 HIS A CA 1
ATOM 3417 C C . HIS A 1 478 ? 6.034 20.370 -19.305 1.00 68.81 478 HIS A C 1
ATOM 3419 O O . HIS A 1 478 ? 6.000 19.572 -20.239 1.00 68.81 478 HIS A O 1
ATOM 3425 N N . HIS A 1 479 ? 5.785 19.992 -18.045 1.00 81.62 479 HIS A N 1
ATOM 3426 C CA . HIS A 1 479 ? 5.411 18.613 -17.709 1.00 81.62 479 HIS A CA 1
ATOM 3427 C C . HIS A 1 479 ? 3.982 18.293 -18.152 1.00 81.62 479 HIS A C 1
ATOM 3429 O O . HIS A 1 479 ? 3.753 17.404 -18.969 1.00 81.62 479 HIS A O 1
ATOM 3435 N N . CYS A 1 480 ? 3.020 19.043 -17.626 1.00 88.00 480 CYS A N 1
ATOM 3436 C CA . CYS A 1 480 ? 1.606 18.844 -17.901 1.00 88.00 480 CYS A CA 1
ATOM 3437 C C . CYS A 1 480 ? 0.952 20.176 -18.265 1.00 88.00 480 CYS A C 1
ATOM 3439 O O . CYS A 1 480 ? 1.182 21.192 -17.602 1.00 88.00 480 CYS A O 1
ATOM 3441 N N . TRP A 1 481 ? 0.102 20.171 -19.287 1.00 90.88 481 TRP A N 1
ATOM 3442 C CA . TRP A 1 481 ? -0.579 21.350 -19.811 1.00 90.88 481 TRP A CA 1
ATOM 3443 C C . TRP A 1 481 ? -2.077 21.100 -19.988 1.00 90.88 481 TRP A C 1
ATOM 3445 O O . TRP A 1 481 ? -2.534 19.970 -20.171 1.00 90.88 481 TRP A O 1
ATOM 3455 N N . ASP A 1 482 ? -2.844 22.186 -19.940 1.00 91.56 482 ASP A N 1
ATOM 3456 C CA . ASP A 1 482 ? -4.272 22.151 -20.234 1.00 91.56 482 ASP A CA 1
ATOM 3457 C C . ASP A 1 482 ? -4.474 22.266 -21.747 1.00 91.56 482 ASP A C 1
ATOM 3459 O O . ASP A 1 482 ? -3.968 23.185 -22.399 1.00 91.56 482 ASP A O 1
ATOM 3463 N N . ASN A 1 483 ? -5.232 21.338 -22.311 1.00 91.94 483 ASN A N 1
ATOM 3464 C CA . ASN A 1 483 ? -5.665 21.391 -23.696 1.00 91.94 483 ASN A CA 1
ATOM 3465 C C . ASN A 1 483 ? -6.854 22.362 -23.852 1.00 91.94 483 ASN A C 1
ATOM 3467 O O . ASN A 1 483 ? -7.582 22.624 -22.887 1.00 91.94 483 ASN A O 1
ATOM 3471 N N . PRO A 1 484 ? -7.116 22.878 -25.071 1.00 94.31 484 PRO A N 1
ATOM 3472 C CA . PRO A 1 484 ? -8.250 23.772 -25.327 1.00 94.31 484 PRO A CA 1
ATOM 3473 C C . PRO A 1 484 ? -9.624 23.180 -24.983 1.00 94.31 484 PRO A C 1
ATOM 3475 O O . PRO A 1 484 ? -10.560 23.926 -24.705 1.00 94.31 484 PRO A O 1
ATOM 3478 N N . ASP A 1 485 ? -9.751 21.852 -24.990 1.00 92.62 485 ASP A N 1
ATOM 3479 C CA . ASP A 1 485 ? -10.968 21.124 -24.608 1.00 92.62 485 ASP A CA 1
ATOM 3480 C C . ASP A 1 485 ? -11.131 20.963 -23.084 1.00 92.62 485 ASP A C 1
ATOM 3482 O O . ASP A 1 485 ? -12.116 20.402 -22.605 1.00 92.62 485 ASP A O 1
ATOM 3486 N N . GLY A 1 486 ? -10.174 21.473 -22.309 1.00 89.88 486 GLY A N 1
ATOM 3487 C CA . GLY A 1 486 ? -10.160 21.421 -20.858 1.00 89.88 486 GLY A CA 1
ATOM 3488 C C . GLY A 1 486 ? -9.662 20.106 -20.261 1.00 89.88 486 GLY A C 1
ATOM 3489 O O . GLY A 1 486 ? -9.664 19.988 -19.029 1.00 89.88 486 GLY A O 1
ATOM 3490 N N . THR A 1 487 ? -9.222 19.156 -21.087 1.00 93.88 487 THR A N 1
ATOM 3491 C CA . THR A 1 487 ? -8.456 17.996 -20.627 1.00 93.88 487 THR A CA 1
ATOM 3492 C C . THR A 1 487 ? -7.040 18.413 -20.255 1.00 93.88 487 THR A C 1
ATOM 3494 O O . THR A 1 487 ? -6.533 19.433 -20.723 1.00 93.88 487 THR A O 1
ATOM 3497 N N . ARG A 1 488 ? -6.396 17.622 -19.401 1.00 93.06 488 ARG A N 1
ATOM 3498 C CA . ARG A 1 488 ? -4.992 17.818 -19.045 1.00 93.06 488 ARG A CA 1
ATOM 3499 C C . ARG A 1 488 ? -4.145 16.712 -19.652 1.00 93.06 488 ARG A C 1
ATOM 3501 O O . ARG A 1 488 ? -4.473 15.534 -19.481 1.00 93.06 488 ARG A O 1
ATOM 3508 N N . SER A 1 489 ? -3.092 17.097 -20.358 1.00 93.19 489 SER A N 1
ATOM 3509 C CA . SER A 1 489 ? -2.121 16.185 -20.961 1.00 93.19 489 SER A CA 1
ATOM 3510 C C . SER A 1 489 ? -0.762 16.376 -20.327 1.00 93.19 489 SER A C 1
ATOM 3512 O O . SER A 1 489 ? -0.382 17.502 -20.010 1.00 93.19 489 SER A O 1
ATOM 3514 N N . CYS A 1 490 ? -0.032 15.285 -20.170 1.00 90.81 490 CYS A N 1
ATOM 3515 C CA . CYS A 1 490 ? 1.347 15.287 -19.726 1.00 90.81 490 CYS A CA 1
ATOM 3516 C C . CYS A 1 490 ? 2.254 14.713 -20.811 1.00 90.81 490 CYS A C 1
ATOM 3518 O O . CYS A 1 490 ? 1.840 13.928 -21.667 1.00 90.81 490 CYS A O 1
ATOM 3520 N N . TYR A 1 491 ? 3.526 15.097 -20.772 1.00 85.38 491 TYR A N 1
ATOM 3521 C CA . TYR A 1 491 ? 4.523 14.592 -21.716 1.00 85.38 491 TYR A CA 1
ATOM 3522 C C . TYR A 1 491 ? 4.706 13.062 -21.632 1.00 85.38 491 TYR A C 1
ATOM 3524 O O . TYR A 1 491 ? 5.109 12.444 -22.614 1.00 85.38 491 TYR A O 1
ATOM 3532 N N . THR A 1 492 ? 4.365 12.454 -20.491 1.00 86.12 492 THR A N 1
ATOM 3533 C CA . THR A 1 492 ? 4.443 11.009 -20.226 1.00 86.12 492 THR A CA 1
ATOM 3534 C C . THR A 1 492 ? 3.179 10.234 -20.590 1.00 86.12 492 THR A C 1
ATOM 3536 O O . THR A 1 492 ? 3.192 9.010 -20.489 1.00 86.12 492 THR A O 1
ATOM 3539 N N . ASP A 1 493 ? 2.105 10.889 -21.055 1.00 91.69 493 ASP A N 1
ATOM 3540 C CA . ASP A 1 493 ? 0.803 10.251 -21.319 1.00 91.69 493 ASP A CA 1
ATOM 3541 C C . ASP A 1 493 ? 0.941 8.988 -22.190 1.00 91.69 493 ASP A C 1
ATOM 3543 O O . ASP A 1 493 ? 0.496 7.901 -21.820 1.00 91.69 493 ASP A O 1
ATOM 3547 N N . THR A 1 494 ? 1.591 9.127 -23.352 1.00 90.31 494 THR A N 1
ATOM 3548 C CA . THR A 1 494 ? 1.766 8.023 -24.317 1.00 90.31 494 THR A CA 1
ATOM 3549 C C . THR A 1 494 ? 2.683 6.932 -23.771 1.00 90.31 494 THR A C 1
ATOM 3551 O O . THR A 1 494 ? 2.458 5.744 -24.010 1.00 90.31 494 THR A O 1
ATOM 3554 N N . GLU A 1 495 ? 3.719 7.329 -23.036 1.00 87.88 495 GLU A N 1
ATOM 3555 C CA . GLU A 1 495 ? 4.698 6.409 -22.474 1.00 87.88 495 GLU A CA 1
ATOM 3556 C C . GLU A 1 495 ? 4.074 5.555 -21.374 1.00 87.88 495 GLU A C 1
ATOM 3558 O O . GLU A 1 495 ? 4.157 4.333 -21.440 1.00 87.88 495 GLU A O 1
ATOM 3563 N N . MET A 1 496 ? 3.371 6.166 -20.420 1.00 91.81 496 MET A N 1
ATOM 3564 C CA . MET A 1 496 ? 2.741 5.443 -19.320 1.00 91.81 496 MET A CA 1
ATOM 3565 C C . MET A 1 496 ? 1.657 4.475 -19.818 1.00 91.81 496 MET A C 1
ATOM 3567 O O . MET A 1 496 ? 1.604 3.336 -19.356 1.00 91.81 496 MET A O 1
ATOM 3571 N N . ILE A 1 497 ? 0.858 4.868 -20.821 1.00 94.75 497 ILE A N 1
ATOM 3572 C CA . ILE A 1 497 ? -0.077 3.957 -21.509 1.00 94.75 497 ILE A CA 1
ATOM 3573 C C . ILE A 1 497 ? 0.678 2.768 -22.121 1.00 94.75 497 ILE A C 1
ATOM 3575 O O . ILE A 1 497 ? 0.275 1.615 -21.958 1.00 94.75 497 ILE A O 1
ATOM 3579 N N . SER A 1 498 ? 1.788 3.032 -22.814 1.00 93.00 498 SER A N 1
ATOM 3580 C CA . SER A 1 498 ? 2.588 1.990 -23.470 1.00 93.00 498 SER A CA 1
ATOM 3581 C C . SER A 1 498 ? 3.229 1.037 -22.460 1.00 93.00 498 SER A C 1
ATOM 3583 O O . SER A 1 498 ? 3.211 -0.170 -22.678 1.00 93.00 498 SER A O 1
ATOM 3585 N N . VAL A 1 499 ? 3.739 1.557 -21.342 1.00 92.94 499 VAL A N 1
ATOM 3586 C CA . VAL A 1 499 ? 4.339 0.789 -20.241 1.00 92.94 499 VAL A CA 1
ATOM 3587 C C . VAL A 1 499 ? 3.312 -0.141 -19.610 1.00 92.94 499 VAL A C 1
ATOM 3589 O O . VAL A 1 499 ? 3.557 -1.342 -19.535 1.00 92.94 499 VAL A O 1
ATOM 3592 N N . VAL A 1 500 ? 2.142 0.377 -19.225 1.00 96.62 500 VAL A N 1
ATOM 3593 C CA . VAL A 1 500 ? 1.066 -0.434 -18.630 1.00 96.62 500 VAL A CA 1
ATOM 3594 C C . VAL A 1 500 ? 0.636 -1.551 -19.586 1.00 96.62 500 VAL A C 1
ATOM 3596 O O . VAL A 1 500 ? 0.561 -2.717 -19.190 1.00 96.62 500 VAL A O 1
ATOM 3599 N N . ASN A 1 501 ? 0.430 -1.225 -20.865 1.00 96.75 501 ASN A N 1
ATOM 3600 C CA . ASN A 1 501 ? 0.048 -2.210 -21.877 1.00 96.75 501 ASN A CA 1
ATOM 3601 C C . ASN A 1 501 ? 1.149 -3.252 -22.132 1.00 96.75 501 ASN A C 1
ATOM 3603 O O . ASN A 1 501 ? 0.850 -4.440 -22.264 1.00 96.75 501 ASN A O 1
ATOM 3607 N N . LEU A 1 502 ? 2.419 -2.838 -22.177 1.00 95.75 502 LEU A N 1
ATOM 3608 C CA . LEU A 1 502 ? 3.565 -3.729 -22.365 1.00 95.75 502 LEU A CA 1
ATOM 3609 C C . LEU A 1 502 ? 3.710 -4.706 -21.192 1.00 95.75 502 LEU A C 1
ATOM 3611 O O . LEU A 1 502 ? 3.867 -5.910 -21.411 1.00 95.75 502 LEU A O 1
ATOM 3615 N N . VAL A 1 503 ? 3.614 -4.202 -19.959 1.00 97.31 503 VAL A N 1
ATOM 3616 C CA . VAL A 1 503 ? 3.671 -5.017 -18.740 1.00 97.31 503 VAL A CA 1
ATOM 3617 C C . VAL A 1 503 ? 2.531 -6.028 -18.730 1.00 97.31 503 VAL A C 1
ATOM 3619 O O . VAL A 1 503 ? 2.782 -7.222 -18.586 1.00 97.31 503 VAL A O 1
ATOM 3622 N N . ARG A 1 504 ? 1.290 -5.593 -18.978 1.00 98.25 504 ARG A N 1
ATOM 3623 C CA . ARG A 1 504 ? 0.138 -6.500 -19.053 1.00 98.25 504 ARG A CA 1
ATOM 3624 C C . ARG A 1 504 ? 0.279 -7.552 -20.154 1.00 98.25 504 ARG A C 1
ATOM 3626 O O . ARG A 1 504 ? -0.093 -8.703 -19.941 1.00 98.25 504 ARG A O 1
ATOM 3633 N N . ALA A 1 505 ? 0.808 -7.192 -21.321 1.00 97.88 505 ALA A N 1
ATOM 3634 C CA . ALA A 1 505 ? 1.006 -8.145 -22.411 1.00 97.88 505 ALA A CA 1
ATOM 3635 C C . ALA A 1 505 ? 2.017 -9.247 -22.045 1.00 97.88 505 ALA A C 1
ATOM 3637 O O . ALA A 1 505 ? 1.813 -10.408 -22.404 1.00 97.88 505 ALA A O 1
ATOM 3638 N N . GLY A 1 506 ? 3.088 -8.907 -21.320 1.00 98.00 506 GLY A N 1
ATOM 3639 C CA . GLY A 1 506 ? 4.063 -9.890 -20.838 1.00 98.00 506 GLY A CA 1
ATOM 3640 C C . GLY A 1 506 ? 3.614 -10.653 -19.585 1.00 98.00 506 GLY A C 1
ATOM 3641 O O . GLY A 1 506 ? 4.023 -11.801 -19.402 1.00 98.00 506 GLY A O 1
ATOM 3642 N N . LEU A 1 507 ? 2.730 -10.060 -18.778 1.00 98.31 507 LEU A N 1
ATOM 3643 C CA . LEU A 1 507 ? 2.139 -10.614 -17.554 1.00 98.31 507 LEU A CA 1
ATOM 3644 C C . LEU A 1 507 ? 0.601 -10.721 -17.678 1.00 98.31 507 LEU A C 1
ATOM 3646 O O . LEU A 1 507 ? -0.146 -9.997 -17.004 1.00 98.31 507 LEU A O 1
ATOM 3650 N N . PRO A 1 508 ? 0.089 -11.615 -18.548 1.00 98.19 508 PRO A N 1
ATOM 3651 C CA . PRO A 1 508 ? -1.349 -11.833 -18.672 1.00 98.19 508 PRO A CA 1
ATOM 3652 C C . PRO A 1 508 ? -1.927 -12.451 -17.389 1.00 98.19 508 PRO A C 1
ATOM 3654 O O . PRO A 1 508 ? -1.201 -13.013 -16.574 1.00 98.19 508 PRO A O 1
ATOM 3657 N N . SER A 1 509 ? -3.250 -12.412 -17.215 1.00 96.88 509 SER A N 1
ATOM 3658 C CA . SER A 1 509 ? -3.913 -13.126 -16.110 1.00 96.88 509 SER A CA 1
ATOM 3659 C C . SER A 1 509 ? -3.402 -14.583 -16.014 1.00 96.88 509 SER A C 1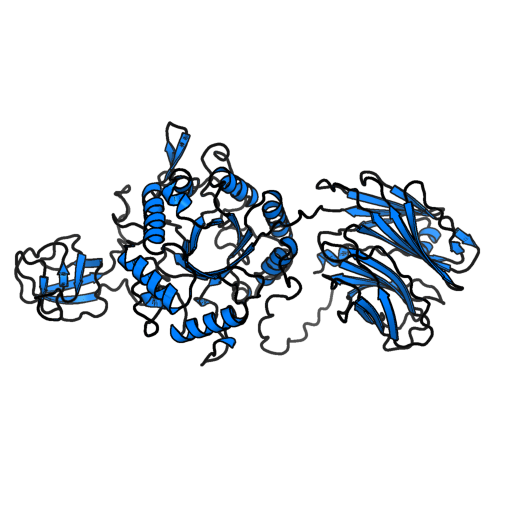
ATOM 3661 O O . SER A 1 509 ? -3.299 -15.250 -17.051 1.00 96.88 509 SER A O 1
ATOM 3663 N N . PRO A 1 510 ? -3.040 -15.085 -14.816 1.00 97.69 510 PRO A N 1
ATOM 3664 C CA . PRO A 1 510 ? -3.436 -14.591 -13.495 1.00 97.69 510 PRO A CA 1
ATOM 3665 C C . PRO A 1 510 ? -2.471 -13.601 -12.822 1.00 97.69 510 PRO A C 1
ATOM 3667 O O . PRO A 1 510 ? -2.699 -13.293 -11.653 1.00 97.69 510 PRO A O 1
ATOM 3670 N N . TYR A 1 511 ? -1.413 -13.120 -13.490 1.00 98.75 511 TYR A N 1
ATOM 3671 C CA . TYR A 1 511 ? -0.525 -12.143 -12.849 1.00 98.75 511 TYR A CA 1
ATOM 3672 C C . TYR A 1 511 ? -1.256 -10.829 -12.583 1.00 98.75 511 TYR A C 1
ATOM 3674 O O . TYR A 1 511 ? -2.041 -10.356 -13.412 1.00 98.75 511 TYR A O 1
ATOM 3682 N N . LEU A 1 512 ? -0.948 -10.235 -11.436 1.00 98.69 512 LEU A N 1
ATOM 3683 C CA . LEU A 1 512 ? -1.466 -8.942 -11.029 1.00 98.69 512 LEU A CA 1
ATOM 3684 C C . LEU A 1 512 ? -0.596 -7.807 -11.597 1.00 98.69 512 LEU A C 1
ATOM 3686 O O . LEU A 1 512 ? 0.632 -7.892 -11.583 1.00 98.69 512 LEU A O 1
ATOM 3690 N N . VAL A 1 513 ? -1.214 -6.735 -12.081 1.00 98.75 513 VAL A N 1
ATOM 3691 C CA . VAL A 1 513 ? -0.521 -5.514 -12.522 1.00 98.75 513 VAL A CA 1
ATOM 3692 C C . VAL A 1 513 ? -1.153 -4.322 -11.829 1.00 98.75 513 VAL A C 1
ATOM 3694 O O . VAL A 1 513 ? -2.308 -3.983 -12.080 1.00 98.75 513 VAL A O 1
ATOM 3697 N N . PHE A 1 514 ? -0.385 -3.696 -10.950 1.00 98.75 514 PHE A N 1
ATOM 3698 C CA . PHE A 1 514 ? -0.781 -2.499 -10.220 1.00 98.75 514 PHE A CA 1
ATOM 3699 C C . PHE A 1 514 ? 0.035 -1.297 -10.685 1.00 98.75 514 PHE A C 1
ATOM 3701 O O . PHE A 1 514 ? 1.095 -1.447 -11.292 1.00 98.75 514 PHE A O 1
ATOM 3708 N N . LEU A 1 515 ? -0.460 -0.107 -10.369 1.00 98.19 515 LEU A N 1
ATOM 3709 C CA . LEU A 1 515 ? 0.241 1.157 -10.563 1.00 98.19 515 LEU A CA 1
ATOM 3710 C C . LEU A 1 515 ? 0.363 1.876 -9.221 1.00 98.19 515 LEU A C 1
ATOM 3712 O O . LEU A 1 515 ? -0.656 2.075 -8.556 1.00 98.19 515 LEU A O 1
ATOM 3716 N N . ASP A 1 516 ? 1.566 2.328 -8.887 1.00 97.56 516 ASP A N 1
ATOM 3717 C CA . ASP A 1 516 ? 1.774 3.387 -7.904 1.00 97.56 516 ASP A CA 1
ATOM 3718 C C . ASP A 1 516 ? 1.534 4.728 -8.591 1.00 97.56 516 ASP A C 1
ATOM 3720 O O . ASP A 1 516 ? 2.311 5.204 -9.419 1.00 97.56 516 ASP A O 1
ATOM 3724 N N . ALA A 1 517 ? 0.377 5.315 -8.315 1.00 96.69 517 ALA A N 1
ATOM 3725 C CA . ALA A 1 517 ? -0.037 6.568 -8.914 1.00 96.69 517 ALA A CA 1
ATOM 3726 C C . ALA A 1 517 ? 0.351 7.742 -8.010 1.00 96.69 517 ALA A C 1
ATOM 3728 O O . ALA A 1 517 ? 0.184 7.694 -6.787 1.00 96.69 517 ALA A O 1
ATOM 3729 N N . LEU A 1 518 ? 0.834 8.830 -8.616 1.00 94.25 518 LEU A N 1
ATOM 3730 C CA . LEU A 1 518 ? 1.293 10.012 -7.887 1.00 94.25 518 LEU A CA 1
ATOM 3731 C C . LEU A 1 518 ? 0.135 10.661 -7.115 1.00 94.25 518 LEU A C 1
ATOM 3733 O O . LEU A 1 518 ? -0.991 10.735 -7.614 1.00 94.25 518 LEU A O 1
ATOM 3737 N N . HIS A 1 519 ? 0.423 11.213 -5.933 1.00 94.19 519 HIS A N 1
ATOM 3738 C CA . HIS A 1 519 ? -0.537 11.894 -5.048 1.00 94.19 519 HIS A CA 1
ATOM 3739 C C . HIS A 1 519 ? -1.545 12.793 -5.789 1.00 94.19 519 HIS A C 1
ATOM 3741 O O . HIS A 1 519 ? -2.754 12.591 -5.694 1.00 94.19 519 HIS A O 1
ATOM 3747 N N . VAL A 1 520 ? -1.063 13.767 -6.572 1.00 95.31 520 VAL A N 1
ATOM 3748 C CA . VAL A 1 520 ? -1.910 14.715 -7.331 1.00 95.31 520 VAL A CA 1
ATOM 3749 C C . VAL A 1 520 ? -2.121 14.289 -8.788 1.00 95.31 520 VAL A C 1
ATOM 3751 O O . VAL A 1 520 ? -2.618 15.066 -9.604 1.00 95.31 520 VAL A O 1
ATOM 3754 N N . GLY A 1 521 ? -1.771 13.051 -9.140 1.00 96.31 521 GLY A N 1
ATOM 3755 C CA . GLY A 1 521 ? -1.823 12.530 -10.508 1.00 96.31 521 GLY A CA 1
ATOM 3756 C C . GLY A 1 521 ? -3.214 12.557 -11.148 1.00 96.31 521 GLY A C 1
ATOM 3757 O O . GLY A 1 521 ? -3.317 12.614 -12.370 1.00 96.31 521 GLY A O 1
ATOM 3758 N N . ALA A 1 522 ? -4.278 12.600 -10.341 1.00 97.62 522 ALA A N 1
ATOM 3759 C CA . ALA A 1 522 ? -5.667 12.744 -10.783 1.00 97.62 522 ALA A CA 1
ATOM 3760 C C . ALA A 1 522 ? -6.206 14.196 -10.725 1.00 97.62 522 ALA A C 1
ATOM 3762 O O . ALA A 1 522 ? -7.394 14.425 -10.951 1.00 97.62 522 ALA A O 1
ATOM 3763 N N . TYR A 1 523 ? -5.376 15.193 -10.400 1.00 96.88 523 TYR A N 1
ATOM 3764 C CA . TYR A 1 523 ? -5.783 16.607 -10.343 1.00 96.88 523 TYR A CA 1
ATOM 3765 C C . TYR A 1 523 ? -5.693 17.298 -11.706 1.00 96.88 523 TYR A C 1
ATOM 3767 O O . TYR A 1 523 ? -5.204 16.753 -12.690 1.00 96.88 523 TYR A O 1
ATOM 3775 N N . GLY A 1 524 ? -6.152 18.547 -11.767 1.00 94.19 524 GLY A N 1
ATOM 3776 C CA . GLY A 1 524 ? -5.947 19.426 -12.919 1.00 94.19 524 GLY A CA 1
ATOM 3777 C C . GLY A 1 524 ? -6.942 19.248 -14.061 1.00 94.19 524 GLY A C 1
ATOM 3778 O O . GLY A 1 524 ? -6.893 19.987 -15.038 1.00 94.19 524 GLY A O 1
ATOM 3779 N N . GLN A 1 525 ? -7.931 18.374 -13.896 1.00 95.31 525 GLN A N 1
ATOM 3780 C CA . GLN A 1 525 ? -9.100 18.293 -14.767 1.00 95.31 525 GLN A CA 1
ATOM 3781 C C . GLN A 1 525 ? -10.384 18.426 -13.940 1.00 95.31 525 GLN A C 1
ATOM 3783 O O . GLN A 1 525 ? -10.415 18.060 -12.769 1.00 95.31 525 GLN A O 1
ATOM 3788 N N . VAL A 1 526 ? -11.444 18.992 -14.528 1.00 95.12 526 VAL A N 1
ATOM 3789 C CA . VAL A 1 526 ? -12.752 19.151 -13.863 1.00 95.12 526 VAL A CA 1
ATOM 3790 C C . VAL A 1 526 ? -13.270 17.778 -13.393 1.00 95.12 526 VAL A C 1
ATOM 3792 O O . VAL A 1 526 ? -13.201 16.833 -14.179 1.00 95.12 526 VAL A O 1
ATOM 3795 N N . PRO A 1 527 ? -13.795 17.657 -12.154 1.00 97.00 527 PRO A N 1
ATOM 3796 C CA . PRO A 1 527 ? -14.057 18.733 -11.185 1.00 97.00 527 PRO A CA 1
ATOM 3797 C C . PRO A 1 527 ? -12.866 19.104 -10.280 1.00 97.00 527 PRO A C 1
ATOM 3799 O O . PRO A 1 527 ? -12.918 20.126 -9.606 1.00 97.00 527 PRO A O 1
ATOM 3802 N N . TYR A 1 528 ? -11.767 18.353 -10.316 1.00 97.56 528 TYR A N 1
ATOM 3803 C CA . TYR A 1 528 ? -10.571 18.536 -9.477 1.00 97.56 528 TYR A CA 1
ATOM 3804 C C . TYR A 1 528 ? -9.510 19.458 -10.098 1.00 97.56 528 TYR A C 1
ATOM 3806 O O . TYR A 1 528 ? -8.317 19.350 -9.807 1.00 97.56 528 TYR A O 1
ATOM 3814 N N . ARG A 1 529 ? -9.920 20.393 -10.964 1.00 95.12 529 ARG A N 1
ATOM 3815 C CA . ARG A 1 529 ? -8.987 21.295 -11.656 1.00 95.12 529 ARG A CA 1
ATOM 3816 C C . ARG A 1 529 ? -8.217 22.186 -10.682 1.00 95.12 529 ARG A C 1
ATOM 3818 O O . ARG A 1 529 ? -7.041 22.442 -10.895 1.00 95.12 529 ARG A O 1
ATOM 3825 N N . THR A 1 530 ? -8.889 22.655 -9.636 1.00 94.19 530 THR A N 1
ATOM 3826 C CA . THR A 1 530 ? -8.346 23.591 -8.642 1.00 94.19 530 THR A CA 1
ATOM 3827 C C . THR A 1 530 ? -8.024 22.913 -7.310 1.00 94.19 530 THR A C 1
ATOM 3829 O O . THR A 1 530 ? -7.912 23.600 -6.297 1.00 94.19 530 THR A O 1
ATOM 3832 N N . ALA A 1 531 ? -7.948 21.578 -7.278 1.00 96.25 531 ALA A N 1
ATOM 3833 C CA . ALA A 1 531 ? -7.569 20.851 -6.072 1.00 96.25 531 ALA A CA 1
ATOM 3834 C C . ALA A 1 531 ? -6.115 21.180 -5.695 1.00 96.25 531 ALA A C 1
ATOM 3836 O O . ALA A 1 531 ? -5.253 21.295 -6.569 1.00 96.25 531 ALA A O 1
ATOM 3837 N N . ALA A 1 532 ? -5.865 21.365 -4.398 1.00 94.31 532 ALA A N 1
ATOM 3838 C CA . ALA A 1 532 ? -4.552 21.702 -3.865 1.00 94.31 532 ALA A CA 1
ATOM 3839 C C . ALA A 1 532 ? -3.843 20.451 -3.307 1.00 94.31 532 ALA A C 1
ATOM 3841 O O . ALA A 1 532 ? -4.509 19.543 -2.799 1.00 94.31 532 ALA A O 1
ATOM 3842 N N . PRO A 1 533 ? -2.505 20.386 -3.406 1.00 93.06 533 PRO A N 1
ATOM 3843 C CA . PRO A 1 533 ? -1.634 21.304 -4.120 1.00 93.06 533 PRO A CA 1
ATOM 3844 C C . PRO A 1 533 ? -1.747 21.064 -5.630 1.00 93.06 533 PRO A C 1
ATOM 3846 O O . PRO A 1 533 ? -2.023 19.959 -6.096 1.00 93.06 533 PRO A O 1
ATOM 3849 N N . PHE A 1 534 ? -1.505 22.115 -6.399 1.00 90.31 534 PHE A N 1
ATOM 3850 C CA . PHE A 1 534 ? -1.378 22.005 -7.842 1.00 90.31 534 PHE A CA 1
ATOM 3851 C C . PHE A 1 534 ? 0.104 22.067 -8.203 1.00 90.31 534 PHE A C 1
ATOM 3853 O O . PHE A 1 534 ? 0.803 22.990 -7.784 1.00 90.31 534 PHE A O 1
ATOM 3860 N N . GLY A 1 535 ? 0.587 21.087 -8.958 1.00 87.44 535 GLY A N 1
ATOM 3861 C CA . GLY A 1 535 ? 2.008 20.894 -9.209 1.00 87.44 535 GLY A CA 1
ATOM 3862 C C . GLY A 1 535 ? 2.307 20.329 -10.591 1.00 87.44 535 GLY A C 1
ATOM 3863 O O . GLY A 1 535 ? 1.427 20.128 -11.430 1.00 87.44 535 GLY A O 1
ATOM 3864 N N . TRP A 1 536 ? 3.589 20.070 -10.821 1.00 84.88 536 TRP A N 1
ATOM 3865 C CA . TRP A 1 536 ? 4.108 19.542 -12.084 1.00 84.88 536 TRP A CA 1
ATOM 3866 C C . TRP A 1 536 ? 3.567 18.136 -12.408 1.00 84.88 536 TRP A C 1
ATOM 3868 O O . TRP A 1 536 ? 3.455 17.785 -13.577 1.00 84.88 536 TRP A O 1
ATOM 3878 N N . ASN A 1 537 ? 3.174 17.361 -11.394 1.00 88.56 537 ASN A N 1
ATOM 3879 C CA . ASN A 1 537 ? 2.502 16.061 -11.502 1.00 88.56 537 ASN A CA 1
ATOM 3880 C C . ASN A 1 537 ? 0.974 16.142 -11.440 1.00 88.56 537 ASN A C 1
ATOM 3882 O O . ASN A 1 537 ? 0.308 15.106 -11.437 1.00 88.56 537 ASN A O 1
ATOM 3886 N N . SER A 1 538 ? 0.371 17.331 -11.379 1.00 93.38 538 SER A N 1
ATOM 3887 C CA . SER A 1 538 ? -1.084 17.405 -11.482 1.00 93.38 538 SER A CA 1
ATOM 3888 C C . SER A 1 538 ? -1.511 16.893 -12.853 1.00 93.38 538 SER A C 1
ATOM 3890 O O . SER A 1 538 ? -1.073 17.425 -13.871 1.00 93.38 538 SER A O 1
ATOM 3892 N N . GLY A 1 539 ? -2.350 15.861 -12.877 1.00 94.62 539 GLY A N 1
ATOM 3893 C CA . GLY A 1 539 ? -2.855 15.233 -14.098 1.00 94.62 539 GLY A CA 1
ATOM 3894 C C . GLY A 1 539 ? -1.994 14.102 -14.658 1.00 94.62 539 GLY A C 1
ATOM 3895 O O . GLY A 1 539 ? -2.377 13.520 -15.671 1.00 94.62 539 GLY A O 1
ATOM 3896 N N . TYR A 1 540 ? -0.882 13.767 -13.995 1.00 93.75 540 TYR A N 1
ATOM 3897 C CA . TYR A 1 540 ? 0.097 12.784 -14.467 1.00 93.75 540 TYR A CA 1
ATOM 3898 C C . TYR A 1 540 ? -0.529 11.441 -14.841 1.00 93.75 540 TYR A C 1
ATOM 3900 O O . TYR A 1 540 ? -0.175 10.863 -15.859 1.00 93.75 540 TYR A O 1
ATOM 3908 N N . ASN A 1 541 ? -1.511 10.974 -14.068 1.00 96.75 541 ASN A N 1
ATOM 3909 C CA . ASN A 1 541 ? -2.156 9.679 -14.268 1.00 96.75 541 ASN A CA 1
ATOM 3910 C C . ASN A 1 541 ? -3.453 9.759 -15.096 1.00 96.75 541 ASN A C 1
ATOM 3912 O O . ASN A 1 541 ? -3.997 8.720 -15.465 1.00 96.75 541 ASN A O 1
ATOM 3916 N N . LEU A 1 542 ? -3.944 10.954 -15.456 1.00 97.62 542 LEU A N 1
ATOM 3917 C CA . LEU A 1 542 ? -5.235 11.116 -16.146 1.00 97.62 542 LEU A CA 1
ATOM 3918 C C . LEU A 1 542 ? -5.272 10.482 -17.539 1.00 97.62 542 LEU A C 1
ATOM 3920 O O . LEU A 1 542 ? -6.344 10.074 -17.986 1.00 97.62 542 LEU A O 1
ATOM 3924 N N . ALA A 1 543 ? -4.135 10.367 -18.225 1.00 96.81 543 ALA A N 1
ATOM 3925 C CA . ALA A 1 543 ? -4.069 9.710 -19.529 1.00 96.81 543 ALA A CA 1
ATOM 3926 C C . ALA A 1 543 ? -4.572 8.267 -19.485 1.00 96.81 543 ALA A C 1
ATOM 3928 O O . ALA A 1 543 ? -5.323 7.858 -20.367 1.00 96.81 543 ALA A O 1
ATOM 3929 N N . LEU A 1 544 ? -4.228 7.540 -18.419 1.00 97.75 544 LEU A N 1
ATOM 3930 C CA . LEU A 1 544 ? -4.657 6.160 -18.230 1.00 97.75 544 LEU A CA 1
ATOM 3931 C C . LEU A 1 544 ? -6.178 6.071 -18.147 1.00 97.75 544 LEU A C 1
ATOM 3933 O O . LEU A 1 544 ? -6.756 5.263 -18.861 1.00 97.75 544 LEU A O 1
ATOM 3937 N N . SER A 1 545 ? -6.833 6.960 -17.386 1.00 97.50 545 SER A N 1
ATOM 3938 C CA . SER A 1 545 ? -8.303 6.970 -17.251 1.00 97.50 545 SER A CA 1
ATOM 3939 C C . SER A 1 545 ? -9.051 7.170 -18.576 1.00 97.50 545 SER A C 1
ATOM 3941 O O . SER A 1 545 ? -10.210 6.779 -18.709 1.00 97.50 545 SER A O 1
ATOM 3943 N N . ARG A 1 546 ? -8.394 7.787 -19.567 1.00 96.56 546 ARG A N 1
ATOM 3944 C CA . ARG A 1 546 ? -8.954 8.036 -20.903 1.00 96.56 546 ARG A CA 1
ATOM 3945 C C . ARG A 1 546 ? -8.704 6.879 -21.867 1.00 96.56 546 ARG A C 1
ATOM 3947 O O . ARG A 1 546 ? -9.429 6.753 -22.852 1.00 96.56 546 ARG A O 1
ATOM 3954 N N . ASP A 1 547 ? -7.706 6.044 -21.593 1.00 97.94 547 ASP A N 1
ATOM 3955 C CA . ASP A 1 547 ? -7.395 4.855 -22.377 1.00 97.94 547 ASP A CA 1
ATOM 3956 C C . ASP A 1 547 ? -8.024 3.614 -21.727 1.00 97.94 547 ASP A C 1
ATOM 3958 O O . ASP A 1 547 ? -7.560 3.091 -20.711 1.00 97.94 547 ASP A O 1
ATOM 3962 N N . ALA A 1 548 ? -9.114 3.132 -22.326 1.00 97.44 548 ALA A N 1
ATOM 3963 C CA . ALA A 1 548 ? -9.851 1.986 -21.801 1.00 97.44 548 ALA A CA 1
ATOM 3964 C C . ALA A 1 548 ? -9.004 0.702 -21.753 1.00 97.44 548 ALA A C 1
ATOM 3966 O O . ALA A 1 548 ? -9.222 -0.128 -20.873 1.00 97.44 548 ALA A O 1
ATOM 3967 N N . GLY A 1 549 ? -8.046 0.537 -22.674 1.00 97.38 549 GLY A N 1
ATOM 3968 C CA . GLY A 1 549 ? -7.152 -0.620 -22.704 1.00 97.38 549 GLY A CA 1
ATOM 3969 C C . GLY A 1 549 ? -6.166 -0.593 -21.542 1.00 97.38 549 GLY A C 1
ATOM 3970 O O . GLY A 1 549 ? -6.070 -1.571 -20.805 1.00 97.38 549 GLY A O 1
ATOM 3971 N N . ALA A 1 550 ? -5.508 0.547 -21.326 1.00 96.94 550 ALA A N 1
ATOM 3972 C CA . ALA A 1 550 ? -4.561 0.725 -20.232 1.00 96.94 550 ALA A CA 1
ATOM 3973 C C . ALA A 1 550 ? -5.249 0.686 -18.860 1.00 96.94 550 ALA A C 1
ATOM 3975 O O . ALA A 1 550 ? -4.738 0.056 -17.940 1.00 96.94 550 ALA A O 1
ATOM 3976 N N . THR A 1 551 ? -6.437 1.285 -18.714 1.00 97.81 551 THR A N 1
ATOM 3977 C CA . THR A 1 551 ? -7.210 1.175 -17.464 1.00 97.81 551 THR A CA 1
ATOM 3978 C C . THR A 1 551 ? -7.630 -0.270 -17.190 1.00 97.81 551 THR A C 1
ATOM 3980 O O . THR A 1 551 ? -7.470 -0.743 -16.069 1.00 97.81 551 THR A O 1
ATOM 3983 N N . ALA A 1 552 ? -8.123 -1.000 -18.199 1.00 97.69 552 ALA A N 1
ATOM 3984 C CA . ALA A 1 552 ? -8.496 -2.411 -18.048 1.00 97.69 552 ALA A CA 1
ATOM 3985 C C . ALA A 1 552 ? -7.287 -3.341 -17.848 1.00 97.69 552 ALA A C 1
ATOM 3987 O O . ALA A 1 552 ? -7.444 -4.469 -17.384 1.00 97.69 552 ALA A O 1
ATOM 3988 N N . ALA A 1 553 ? -6.085 -2.887 -18.207 1.00 98.25 553 ALA A N 1
ATOM 3989 C CA . ALA A 1 553 ? -4.844 -3.605 -17.974 1.00 98.25 553 ALA A CA 1
ATOM 3990 C C . ALA A 1 553 ? -4.373 -3.540 -16.510 1.00 98.25 553 ALA A C 1
ATOM 3992 O O . ALA A 1 553 ? -3.480 -4.309 -16.156 1.00 98.25 553 ALA A O 1
ATOM 3993 N N . LEU A 1 554 ? -4.957 -2.693 -15.657 1.00 98.56 554 LEU A N 1
ATOM 3994 C CA . LEU A 1 554 ? -4.625 -2.591 -14.232 1.00 98.56 554 LEU A CA 1
ATOM 3995 C C . LEU A 1 554 ? -5.611 -3.391 -13.368 1.00 98.56 554 LEU A C 1
ATOM 3997 O O . LEU A 1 554 ? -6.822 -3.261 -13.520 1.00 98.56 554 LEU A O 1
ATOM 4001 N N . ASP A 1 555 ? -5.093 -4.164 -12.411 1.00 98.69 555 ASP A N 1
ATOM 4002 C CA . ASP A 1 555 ? -5.899 -4.833 -11.376 1.00 98.69 555 ASP A CA 1
ATOM 4003 C C . ASP A 1 555 ? -6.155 -3.933 -10.160 1.00 98.69 555 ASP A C 1
ATOM 4005 O O . ASP A 1 555 ? -7.055 -4.197 -9.365 1.00 98.69 555 ASP A O 1
ATOM 4009 N N . GLY A 1 556 ? -5.380 -2.859 -10.013 1.00 98.62 556 GLY A N 1
ATOM 4010 C CA . GLY A 1 556 ? -5.577 -1.867 -8.969 1.00 98.62 556 GLY A CA 1
ATOM 4011 C C . GLY A 1 556 ? -4.577 -0.719 -9.043 1.00 98.62 556 GLY A C 1
ATOM 4012 O O . GLY A 1 556 ? -3.589 -0.768 -9.777 1.00 98.62 556 GLY A O 1
ATOM 4013 N N . ILE A 1 557 ? -4.852 0.329 -8.271 1.00 98.75 557 ILE A N 1
ATOM 4014 C CA . ILE A 1 557 ? -3.998 1.512 -8.141 1.00 98.75 557 ILE A CA 1
ATOM 4015 C C . ILE A 1 557 ? -3.702 1.752 -6.662 1.00 98.75 557 ILE A C 1
ATOM 4017 O O . ILE A 1 557 ? -4.612 1.823 -5.832 1.00 98.75 557 ILE A O 1
ATOM 4021 N N . HIS A 1 558 ? -2.422 1.897 -6.345 1.00 98.69 558 HIS A N 1
ATOM 4022 C CA . HIS A 1 558 ? -1.915 2.386 -5.070 1.00 98.69 558 HIS A CA 1
ATOM 4023 C C . HIS A 1 558 ? -1.710 3.895 -5.213 1.00 98.69 558 HIS A C 1
ATOM 4025 O O . HIS A 1 558 ? -0.885 4.361 -5.987 1.00 98.69 558 HIS A O 1
ATOM 4031 N N . ILE A 1 559 ? -2.520 4.691 -4.521 1.00 98.12 559 ILE A N 1
ATOM 4032 C CA . ILE A 1 559 ? -2.408 6.151 -4.545 1.00 98.12 559 ILE A CA 1
ATOM 4033 C C . ILE A 1 559 ? -1.351 6.547 -3.519 1.00 98.12 559 ILE A C 1
ATOM 4035 O O . ILE A 1 559 ? -1.617 6.466 -2.317 1.00 98.12 559 ILE A O 1
ATOM 4039 N N . MET A 1 560 ? -0.184 7.007 -3.966 1.00 96.00 560 MET A N 1
ATOM 4040 C CA . MET A 1 560 ? 0.898 7.478 -3.096 1.00 96.00 560 MET A CA 1
ATOM 4041 C C . MET A 1 560 ? 0.523 8.798 -2.426 1.00 96.00 560 MET A C 1
ATOM 4043 O O . MET A 1 560 ? 1.000 9.864 -2.797 1.00 96.00 560 MET A O 1
ATOM 4047 N N . SER A 1 561 ? -0.396 8.751 -1.461 1.00 91.69 561 SER A N 1
ATOM 4048 C CA . SER A 1 561 ? -1.013 9.922 -0.843 1.00 91.69 561 SER A CA 1
ATOM 4049 C C . SER A 1 561 ? -0.156 10.559 0.251 1.00 91.69 561 SER A C 1
ATOM 4051 O O . SER A 1 561 ? -0.613 10.825 1.365 1.00 91.69 561 SER A O 1
ATOM 4053 N N . TYR A 1 562 ? 1.092 10.835 -0.092 1.00 90.88 562 TYR A N 1
ATOM 4054 C CA . TYR A 1 562 ? 2.120 11.406 0.763 1.00 90.88 562 TYR A CA 1
ATOM 4055 C C . TYR A 1 562 ? 3.120 12.215 -0.076 1.00 90.88 562 TYR A C 1
ATOM 4057 O O . TYR A 1 562 ? 2.973 12.307 -1.293 1.00 90.88 562 TYR A O 1
ATOM 4065 N N . ASP A 1 563 ? 4.074 12.874 0.593 1.00 86.56 563 ASP A N 1
ATOM 4066 C CA . ASP A 1 563 ? 5.148 13.663 -0.040 1.00 86.56 563 ASP A CA 1
ATOM 4067 C C . ASP A 1 563 ? 4.656 14.739 -1.029 1.00 86.56 563 ASP A C 1
ATOM 4069 O O . ASP A 1 563 ? 5.262 15.035 -2.053 1.00 86.56 563 ASP A O 1
ATOM 4073 N N . ALA A 1 564 ? 3.528 15.361 -0.677 1.00 87.50 564 ALA A N 1
ATOM 4074 C CA . ALA A 1 564 ? 2.827 16.363 -1.480 1.00 87.50 564 ALA A CA 1
ATOM 4075 C C . ALA A 1 564 ? 2.737 17.739 -0.784 1.00 87.50 564 ALA A C 1
ATOM 4077 O O . ALA A 1 564 ? 2.002 18.623 -1.209 1.00 87.50 564 ALA A O 1
ATOM 4078 N N . GLY A 1 565 ? 3.467 17.947 0.314 1.00 87.44 565 GLY A N 1
ATOM 4079 C CA . GLY A 1 565 ? 3.458 19.212 1.056 1.00 87.44 565 GLY A CA 1
ATOM 4080 C C . GLY A 1 565 ? 2.247 19.427 1.980 1.00 87.44 565 GLY A C 1
ATOM 4081 O O . GLY A 1 565 ? 1.416 18.545 2.185 1.00 87.44 565 GLY A O 1
ATOM 4082 N N . VAL A 1 566 ? 2.199 20.616 2.597 1.00 87.75 566 VAL A N 1
ATOM 4083 C CA . VAL A 1 566 ? 1.286 20.976 3.710 1.00 87.75 566 VAL A CA 1
ATOM 4084 C C . VAL A 1 566 ? -0.174 21.128 3.317 1.00 87.75 566 VAL A C 1
ATOM 4086 O O . VAL A 1 566 ? -1.045 20.792 4.113 1.00 87.75 566 VAL A O 1
ATOM 4089 N N . ASP A 1 567 ? -0.435 21.575 2.094 1.00 89.38 567 ASP A N 1
ATOM 4090 C CA . ASP A 1 567 ? -1.796 21.824 1.610 1.00 89.38 567 ASP A CA 1
ATOM 4091 C C . ASP A 1 567 ? -2.457 20.559 1.044 1.00 89.38 567 ASP A C 1
ATOM 4093 O O . ASP A 1 567 ? -3.594 20.603 0.575 1.00 89.38 567 ASP A O 1
ATOM 4097 N N . TYR A 1 568 ? -1.747 19.428 1.052 1.00 93.31 568 TYR A N 1
ATOM 4098 C CA . TYR A 1 568 ? -2.247 18.178 0.507 1.00 93.31 568 TYR A CA 1
ATOM 4099 C C . TYR A 1 568 ? -3.204 17.460 1.453 1.00 93.31 568 TYR A C 1
ATOM 4101 O O . TYR A 1 568 ? -2.862 17.129 2.595 1.00 93.31 568 TYR A O 1
ATOM 4109 N N . ASP A 1 569 ? -4.372 17.127 0.911 1.00 94.56 569 ASP A N 1
ATOM 4110 C CA . ASP A 1 569 ? -5.386 16.297 1.544 1.00 94.56 569 ASP A CA 1
ATOM 4111 C C . ASP A 1 569 ? -5.513 14.941 0.812 1.00 94.56 569 ASP A C 1
ATOM 4113 O O . ASP A 1 569 ? -6.051 14.886 -0.302 1.00 94.56 569 ASP A O 1
ATOM 4117 N N . PRO A 1 570 ? -5.064 13.830 1.431 1.00 96.12 570 PRO A N 1
ATOM 4118 C CA . PRO A 1 570 ? -5.231 12.475 0.900 1.00 96.12 570 PRO A CA 1
ATOM 4119 C C . PRO A 1 570 ? -6.673 12.097 0.543 1.00 96.12 570 PRO A C 1
ATOM 4121 O O . PRO A 1 570 ? -6.892 11.290 -0.361 1.00 96.12 570 PRO A O 1
ATOM 4124 N N . THR A 1 571 ? -7.671 12.662 1.227 1.00 95.94 571 THR A N 1
ATOM 4125 C CA . THR A 1 571 ? -9.084 12.340 0.984 1.00 95.94 571 THR A CA 1
ATOM 4126 C C . THR A 1 571 ? -9.599 12.962 -0.314 1.00 95.94 571 THR A C 1
ATOM 4128 O O . THR A 1 571 ? -10.392 12.336 -1.023 1.00 95.94 571 THR A O 1
ATOM 4131 N N . VAL A 1 572 ? -9.091 14.144 -0.685 1.00 97.44 572 VAL A N 1
ATOM 4132 C CA . VAL A 1 572 ? -9.386 14.793 -1.973 1.00 97.44 572 VAL A CA 1
ATOM 4133 C C . VAL A 1 572 ? -8.744 14.013 -3.117 1.00 97.44 572 VAL A C 1
ATOM 4135 O O . VAL A 1 572 ? -9.394 13.798 -4.141 1.00 97.44 572 VAL A O 1
ATOM 4138 N N . ALA A 1 573 ? -7.514 13.526 -2.931 1.00 97.56 573 ALA A N 1
ATOM 4139 C CA . ALA A 1 573 ? -6.856 12.653 -3.898 1.00 97.56 573 ALA A CA 1
ATOM 4140 C C . ALA A 1 573 ? -7.638 11.359 -4.121 1.00 97.56 573 ALA A C 1
ATOM 4142 O O . ALA A 1 573 ? -7.935 11.027 -5.267 1.00 97.56 573 ALA A O 1
ATOM 4143 N N . LEU A 1 574 ? -8.055 10.674 -3.049 1.00 98.31 574 LEU A N 1
ATOM 4144 C CA . LEU A 1 574 ? -8.887 9.474 -3.167 1.00 98.31 574 LEU A CA 1
ATOM 4145 C C . LEU A 1 574 ? -10.162 9.746 -3.972 1.00 98.31 574 LEU A C 1
ATOM 4147 O O . LEU A 1 574 ? -10.476 8.994 -4.892 1.00 98.31 574 LEU A O 1
ATOM 4151 N N . ALA A 1 575 ? -10.865 10.839 -3.668 1.00 98.31 575 ALA A N 1
ATOM 4152 C CA . ALA A 1 575 ? -12.079 11.216 -4.384 1.00 98.31 575 ALA A CA 1
ATOM 4153 C C . ALA A 1 575 ? -11.807 11.509 -5.874 1.00 98.31 575 ALA A C 1
ATOM 4155 O O . ALA A 1 575 ? -12.582 11.089 -6.734 1.00 98.31 575 ALA A O 1
ATOM 4156 N N . ALA A 1 576 ? -10.689 12.170 -6.194 1.00 98.50 576 ALA A N 1
ATOM 4157 C CA . ALA A 1 576 ? -10.273 12.414 -7.573 1.00 98.50 576 ALA A CA 1
ATOM 4158 C C . ALA A 1 576 ? -10.000 11.109 -8.329 1.00 98.50 576 ALA A C 1
ATOM 4160 O O . ALA A 1 576 ? -10.523 10.910 -9.426 1.00 98.50 576 ALA A O 1
ATOM 4161 N N . TYR A 1 577 ? -9.250 10.183 -7.730 1.00 98.69 577 TYR A N 1
ATOM 4162 C CA . TYR A 1 577 ? -9.007 8.875 -8.334 1.00 98.69 577 TYR A CA 1
ATOM 4163 C C . TYR A 1 577 ? -10.296 8.061 -8.491 1.00 98.69 577 TYR A C 1
ATOM 4165 O O . TYR A 1 577 ? -10.500 7.480 -9.549 1.00 98.69 577 TYR A O 1
ATOM 4173 N N . GLN A 1 578 ? -11.209 8.072 -7.516 1.00 98.31 578 GLN A N 1
ATOM 4174 C CA . GLN A 1 578 ? -12.514 7.404 -7.640 1.00 98.31 578 GLN A CA 1
ATOM 4175 C C . GLN A 1 578 ? -13.358 7.972 -8.784 1.00 98.31 578 GLN A C 1
ATOM 4177 O O . GLN A 1 578 ? -14.071 7.227 -9.453 1.00 98.31 578 GLN A O 1
ATOM 4182 N N . TYR A 1 579 ? -13.269 9.281 -9.026 1.00 98.44 579 TYR A N 1
ATOM 4183 C CA . TYR A 1 579 ? -13.978 9.926 -10.124 1.00 98.44 579 TYR A CA 1
ATOM 4184 C C . TYR A 1 579 ? -13.441 9.495 -11.496 1.00 98.44 579 TYR A C 1
ATOM 4186 O O . TYR A 1 579 ? -14.228 9.171 -12.384 1.00 98.44 579 TYR A O 1
ATOM 4194 N N . PHE A 1 580 ? -12.116 9.486 -11.677 1.00 98.38 580 PHE A N 1
ATOM 4195 C CA . PHE A 1 580 ? -11.497 9.165 -12.969 1.00 98.38 580 PHE A CA 1
ATOM 4196 C C . PHE A 1 580 ? -11.306 7.657 -13.206 1.00 98.38 580 PHE A C 1
ATOM 4198 O O . PHE A 1 580 ? -11.305 7.224 -14.353 1.00 98.38 580 PHE A O 1
ATOM 4205 N N . PHE A 1 581 ? -11.216 6.846 -12.151 1.00 98.44 581 PHE A N 1
ATOM 4206 C CA . PHE A 1 581 ? -11.020 5.392 -12.209 1.00 98.44 581 PHE A CA 1
ATOM 4207 C C . PHE A 1 581 ? -12.131 4.633 -11.457 1.00 98.44 581 PHE A C 1
ATOM 4209 O O . PHE A 1 581 ? -11.849 3.849 -10.550 1.00 98.44 581 PHE A O 1
ATOM 4216 N N . PRO A 1 582 ? -13.414 4.823 -11.817 1.00 97.75 582 PRO A N 1
ATOM 4217 C CA . PRO A 1 582 ? -14.541 4.330 -11.020 1.00 97.75 582 PRO A CA 1
ATOM 4218 C C . PRO A 1 582 ? -14.658 2.799 -10.965 1.00 97.75 582 PRO A C 1
ATOM 4220 O O . PRO A 1 582 ? -15.350 2.270 -10.100 1.00 97.75 582 PRO A O 1
ATOM 4223 N N . ALA A 1 583 ? -14.025 2.084 -11.900 1.00 97.25 583 ALA A N 1
ATOM 4224 C CA . ALA A 1 583 ? -14.064 0.624 -11.986 1.00 97.25 583 ALA A CA 1
ATOM 4225 C C . ALA A 1 583 ? -12.771 -0.054 -11.501 1.00 97.25 583 ALA A C 1
ATOM 4227 O O . ALA A 1 583 ? -12.713 -1.282 -11.457 1.00 97.25 583 ALA A O 1
ATOM 4228 N N . THR A 1 584 ? -11.739 0.719 -11.161 1.00 98.25 584 THR A N 1
ATOM 4229 C CA . THR A 1 584 ? -10.436 0.182 -10.761 1.00 98.25 584 THR A CA 1
ATOM 4230 C C . THR A 1 584 ? -10.360 0.118 -9.235 1.00 98.25 584 THR A C 1
ATOM 4232 O O . THR A 1 584 ? -10.677 1.108 -8.580 1.00 98.25 584 THR A O 1
ATOM 4235 N N . PRO A 1 585 ? -9.933 -1.003 -8.631 1.00 98.50 585 PRO A N 1
ATOM 4236 C CA . PRO A 1 585 ? -9.679 -1.066 -7.194 1.00 98.50 585 PRO A CA 1
ATOM 4237 C C . PRO A 1 585 ? -8.641 -0.024 -6.749 1.00 98.50 585 PRO A C 1
ATOM 4239 O O . PRO A 1 585 ? -7.522 0.002 -7.259 1.00 98.50 585 PRO A O 1
ATOM 4242 N N . LEU A 1 586 ? -9.005 0.836 -5.793 1.00 98.62 586 LEU A N 1
ATOM 4243 C CA . LEU A 1 586 ? -8.145 1.919 -5.301 1.00 98.62 586 LEU A CA 1
ATOM 4244 C C . LEU A 1 586 ? -7.710 1.684 -3.857 1.00 98.62 586 LEU A C 1
ATOM 4246 O O . LEU A 1 586 ? -8.542 1.392 -2.994 1.00 98.62 586 LEU A O 1
ATOM 4250 N N . TYR A 1 587 ? -6.420 1.886 -3.601 1.00 98.62 587 TYR A N 1
ATOM 4251 C CA . TYR A 1 587 ? -5.791 1.721 -2.297 1.00 98.62 587 TYR A CA 1
ATOM 4252 C C . TYR A 1 587 ? -5.123 3.028 -1.886 1.00 98.62 587 TYR A C 1
ATOM 4254 O O . TYR A 1 587 ? -4.243 3.523 -2.587 1.00 98.62 587 TYR A O 1
ATOM 4262 N N . LEU A 1 588 ? -5.534 3.594 -0.753 1.00 98.31 588 LEU A N 1
ATOM 4263 C CA . LEU A 1 588 ? -4.965 4.845 -0.252 1.00 98.31 588 LEU A CA 1
ATOM 4264 C C . LEU A 1 588 ? -3.642 4.594 0.492 1.00 98.31 588 LEU A C 1
ATOM 4266 O O . LEU A 1 588 ? -3.581 3.730 1.366 1.00 98.31 588 LEU A O 1
ATOM 4270 N N . GLY A 1 589 ? -2.595 5.349 0.169 1.00 97.12 589 GLY A N 1
ATOM 4271 C CA . GLY A 1 589 ? -1.265 5.200 0.759 1.00 97.12 589 GLY A CA 1
ATOM 4272 C C . GLY A 1 589 ? -1.105 5.873 2.121 1.00 97.12 589 GLY A C 1
ATOM 4273 O O . GLY A 1 589 ? -1.294 7.081 2.278 1.00 97.12 589 GLY A O 1
ATOM 4274 N N . LEU A 1 590 ? -0.675 5.105 3.115 1.00 94.81 590 LEU A N 1
ATOM 4275 C CA . LEU A 1 590 ? -0.304 5.584 4.441 1.00 94.81 590 LEU A CA 1
ATOM 4276 C C . LEU A 1 590 ? 1.226 5.622 4.544 1.00 94.81 590 LEU A C 1
ATOM 4278 O O . LEU A 1 590 ? 1.873 4.583 4.693 1.00 94.81 590 LEU A O 1
ATOM 4282 N N . ARG A 1 591 ? 1.812 6.822 4.473 1.00 90.31 591 ARG A N 1
ATOM 4283 C CA . ARG A 1 591 ? 3.247 7.017 4.723 1.00 90.31 591 ARG A CA 1
ATOM 4284 C C . ARG A 1 591 ? 3.523 7.041 6.211 1.00 90.31 591 ARG A C 1
ATOM 4286 O O . ARG A 1 591 ? 2.981 7.886 6.921 1.00 90.31 591 ARG A O 1
ATOM 4293 N N . VAL A 1 592 ? 4.392 6.149 6.660 1.00 87.06 592 VAL A N 1
ATOM 4294 C CA . VAL A 1 592 ? 4.874 6.090 8.044 1.00 87.06 592 VAL A CA 1
ATOM 4295 C C . VAL A 1 592 ? 6.317 6.562 8.129 1.00 87.06 592 VAL A C 1
ATOM 4297 O O . VAL A 1 592 ? 7.064 6.475 7.159 1.00 87.06 592 VAL A O 1
ATOM 4300 N N . GLY A 1 593 ? 6.715 7.054 9.301 1.00 76.31 593 GLY A N 1
ATOM 4301 C CA . GLY A 1 593 ? 8.016 7.701 9.463 1.00 76.31 593 GLY A CA 1
ATOM 4302 C C . GLY A 1 593 ? 8.027 9.141 8.932 1.00 76.31 593 GLY A C 1
ATOM 4303 O O . GLY A 1 593 ? 6.963 9.744 8.744 1.00 76.31 593 GLY A O 1
ATOM 4304 N N . PRO A 1 594 ? 9.212 9.740 8.752 1.00 70.38 594 PRO A N 1
ATOM 4305 C CA . PRO A 1 594 ? 9.316 11.094 8.241 1.00 70.38 594 PRO A CA 1
ATOM 4306 C C . PRO A 1 594 ? 8.880 11.116 6.767 1.00 70.38 594 PRO A C 1
ATOM 4308 O O . PRO A 1 594 ? 9.106 10.144 6.031 1.00 70.38 594 PRO A O 1
ATOM 4311 N N . PRO A 1 595 ? 8.256 12.214 6.314 1.00 70.88 595 PRO A N 1
ATOM 4312 C CA . PRO A 1 595 ? 8.086 12.432 4.884 1.00 70.88 595 PRO A CA 1
ATOM 4313 C C . PRO A 1 595 ? 9.465 12.489 4.209 1.00 70.88 595 PRO A C 1
ATOM 4315 O O . PRO A 1 595 ? 10.421 13.018 4.785 1.00 70.88 595 PRO A O 1
ATOM 4318 N N . GLU A 1 596 ? 9.570 11.963 2.991 1.00 63.19 596 GLU A N 1
ATOM 4319 C CA . GLU A 1 596 ? 10.769 12.130 2.157 1.00 63.19 596 GLU A CA 1
ATOM 4320 C C . GLU A 1 596 ? 10.938 13.602 1.784 1.00 63.19 596 GLU A C 1
ATOM 4322 O O . GLU A 1 596 ? 12.059 14.109 1.686 1.00 63.19 596 GLU A O 1
ATOM 4327 N N . THR A 1 597 ? 9.813 14.314 1.639 1.00 62.25 597 THR A N 1
ATOM 4328 C CA . THR A 1 597 ? 9.803 15.744 1.344 1.00 62.25 597 THR A CA 1
ATOM 4329 C C . THR A 1 597 ? 8.776 16.521 2.179 1.00 62.25 597 THR A C 1
ATOM 4331 O O . THR A 1 597 ? 7.590 16.206 2.262 1.00 62.25 597 THR A O 1
ATOM 4334 N N . GLY A 1 598 ? 9.234 17.622 2.779 1.00 64.38 598 GLY A N 1
ATOM 4335 C CA . GLY A 1 598 ? 8.381 18.583 3.484 1.00 64.38 598 GLY A CA 1
ATOM 4336 C C . GLY A 1 598 ? 8.182 18.304 4.983 1.00 64.38 598 GLY A C 1
ATOM 4337 O O . GLY A 1 598 ? 8.756 17.376 5.539 1.00 64.38 598 GLY A O 1
ATOM 4338 N N . PRO A 1 599 ? 7.419 19.157 5.691 1.00 69.50 599 PRO A N 1
ATOM 4339 C CA . PRO A 1 599 ? 7.324 19.103 7.153 1.00 69.50 599 PRO A CA 1
ATOM 4340 C C . PRO A 1 599 ? 6.139 18.276 7.680 1.00 69.50 599 PRO A C 1
ATOM 4342 O O . PRO A 1 599 ? 5.986 18.153 8.896 1.00 69.50 599 PRO A O 1
ATOM 4345 N N . VAL A 1 600 ? 5.258 17.768 6.811 1.00 78.44 600 VAL A N 1
ATOM 4346 C CA . VAL A 1 600 ? 3.974 17.197 7.245 1.00 78.44 600 VAL A CA 1
ATOM 4347 C C . VAL A 1 600 ? 4.168 15.798 7.796 1.00 78.44 600 VAL A C 1
ATOM 4349 O O . VAL A 1 600 ? 4.389 14.843 7.057 1.00 78.44 600 VAL A O 1
ATOM 4352 N N . LYS A 1 601 ? 4.008 15.676 9.108 1.00 82.50 601 LYS A N 1
ATOM 4353 C CA . LYS A 1 601 ? 3.901 14.393 9.796 1.00 82.50 601 LYS A CA 1
ATOM 4354 C C . LYS A 1 601 ? 2.427 14.041 9.930 1.00 82.50 601 LYS A C 1
ATOM 4356 O O . LYS A 1 601 ? 1.634 14.894 10.319 1.00 82.50 601 LYS A O 1
ATOM 4361 N N . ARG A 1 602 ? 2.061 12.805 9.591 1.00 87.50 602 ARG A N 1
ATOM 4362 C CA . ARG A 1 602 ? 0.692 12.308 9.766 1.00 87.50 602 ARG A CA 1
ATOM 4363 C C . ARG A 1 602 ? 0.571 11.587 11.098 1.00 87.50 602 ARG A C 1
ATOM 4365 O O . ARG A 1 602 ? 1.406 10.757 11.438 1.00 87.50 602 ARG A O 1
ATOM 4372 N N . THR A 1 603 ? -0.472 11.920 11.837 1.00 87.00 603 THR A N 1
ATOM 4373 C CA . THR A 1 603 ? -0.803 11.343 13.139 1.00 87.00 603 THR A CA 1
ATOM 4374 C C . THR A 1 603 ? -1.719 10.124 12.981 1.00 87.00 603 THR A C 1
ATOM 4376 O O . THR A 1 603 ? -2.313 9.880 11.930 1.00 87.00 603 THR A O 1
ATOM 4379 N N . MET A 1 604 ? -1.922 9.371 14.059 1.00 82.06 604 MET A N 1
ATOM 4380 C CA . MET A 1 604 ? -2.938 8.313 14.124 1.00 82.06 604 MET A CA 1
ATOM 4381 C C . MET A 1 604 ? -4.364 8.850 13.934 1.00 82.06 604 MET A C 1
ATOM 4383 O O . MET A 1 604 ? -5.238 8.113 13.469 1.00 82.06 604 MET A O 1
ATOM 4387 N N . ALA A 1 605 ? -4.617 10.115 14.287 1.00 83.12 605 ALA A N 1
ATOM 4388 C CA . ALA A 1 605 ? -5.902 10.766 14.041 1.00 83.12 605 ALA A CA 1
ATOM 4389 C C . ALA A 1 605 ? -6.103 11.045 12.541 1.00 83.12 605 ALA A C 1
ATOM 4391 O O . ALA A 1 605 ? -7.185 10.783 12.010 1.00 83.12 605 ALA A O 1
ATOM 4392 N N . ASP A 1 606 ? -5.047 11.468 11.841 1.00 88.44 606 ASP A N 1
ATOM 4393 C CA . ASP A 1 606 ? -5.077 11.632 10.383 1.00 88.44 606 ASP A CA 1
ATOM 4394 C C . ASP A 1 606 ? -5.349 10.290 9.698 1.00 88.44 606 ASP A C 1
ATOM 4396 O O . ASP A 1 606 ? -6.280 10.172 8.906 1.00 88.44 606 ASP A O 1
ATOM 4400 N N . PHE A 1 607 ? -4.616 9.234 10.069 1.00 90.88 607 PHE A N 1
ATOM 4401 C CA . PHE A 1 607 ? -4.854 7.895 9.519 1.00 90.88 607 PHE A CA 1
ATOM 4402 C C . PHE A 1 607 ? -6.254 7.369 9.821 1.00 90.88 607 PHE A C 1
ATOM 4404 O O . PHE A 1 607 ? -6.857 6.733 8.962 1.00 90.88 607 PHE A O 1
ATOM 4411 N N . THR A 1 608 ? -6.802 7.655 11.005 1.00 85.81 608 THR A N 1
ATOM 4412 C CA . THR A 1 608 ? -8.197 7.317 11.322 1.00 85.81 608 THR A CA 1
ATOM 4413 C C . THR A 1 608 ? -9.156 8.000 10.351 1.00 85.81 608 THR A C 1
ATOM 4415 O O . THR A 1 608 ? -10.042 7.343 9.811 1.00 85.81 608 THR A O 1
ATOM 4418 N N . THR A 1 609 ? -8.948 9.290 10.079 1.00 87.19 609 THR A N 1
ATOM 4419 C CA . THR A 1 609 ? -9.754 10.052 9.115 1.00 87.19 609 THR A CA 1
ATOM 4420 C C . THR A 1 609 ? -9.669 9.436 7.716 1.00 87.19 609 THR A C 1
ATOM 4422 O O . THR A 1 609 ? -10.691 9.232 7.063 1.00 87.19 609 THR A O 1
ATOM 4425 N N . TYR A 1 610 ? -8.469 9.057 7.276 1.00 95.00 610 TYR A N 1
ATOM 4426 C CA . TYR A 1 610 ? -8.246 8.448 5.961 1.00 95.00 610 TYR A CA 1
ATOM 4427 C C . TYR A 1 610 ? -8.885 7.065 5.836 1.00 95.00 610 TYR A C 1
ATOM 4429 O O . TYR A 1 610 ? -9.532 6.772 4.835 1.00 95.00 610 TYR A O 1
ATOM 4437 N N . LEU A 1 611 ? -8.749 6.226 6.862 1.00 91.56 611 LEU A N 1
ATOM 4438 C CA . LEU A 1 611 ? -9.360 4.898 6.905 1.00 91.56 611 LEU A CA 1
ATOM 4439 C C . LEU A 1 611 ? -10.887 4.991 6.918 1.00 91.56 611 LEU A C 1
ATOM 4441 O O . LEU A 1 611 ? -11.547 4.251 6.192 1.00 91.56 611 LEU A O 1
ATOM 4445 N N . ASN A 1 612 ? -11.449 5.937 7.675 1.00 86.31 612 ASN A N 1
ATOM 4446 C CA . ASN A 1 612 ? -12.882 6.212 7.640 1.00 86.31 612 ASN A CA 1
ATOM 4447 C C . ASN A 1 612 ? -13.318 6.606 6.223 1.00 86.31 612 ASN A C 1
ATOM 4449 O O . ASN A 1 612 ? -14.314 6.074 5.744 1.00 86.31 612 ASN A O 1
ATOM 4453 N N . GLN A 1 613 ? -12.559 7.465 5.532 1.00 91.31 613 GLN A N 1
ATOM 4454 C CA . GLN A 1 613 ? -12.850 7.838 4.146 1.00 91.31 613 GLN A CA 1
ATOM 4455 C C . GLN A 1 613 ? -12.807 6.629 3.198 1.00 91.31 613 GLN A C 1
ATOM 4457 O O . GLN A 1 613 ? -13.705 6.465 2.380 1.00 91.31 613 GLN A O 1
ATOM 4462 N N . VAL A 1 614 ? -11.798 5.763 3.318 1.00 96.12 614 VAL A N 1
ATOM 4463 C CA . VAL A 1 614 ? -11.670 4.535 2.513 1.00 96.12 614 VAL A CA 1
ATOM 4464 C C . VAL A 1 614 ? -12.896 3.636 2.673 1.00 96.12 614 VAL A C 1
ATOM 4466 O O . VAL A 1 614 ? -13.415 3.120 1.682 1.00 96.12 614 VAL A O 1
ATOM 4469 N N . VAL A 1 615 ? -13.394 3.480 3.902 1.00 90.25 615 VAL A N 1
ATOM 4470 C CA . VAL A 1 615 ? -14.591 2.676 4.170 1.00 90.25 615 VAL A CA 1
ATOM 4471 C C . VAL A 1 615 ? -15.860 3.371 3.664 1.00 90.25 615 VAL A C 1
ATOM 4473 O O . VAL A 1 615 ? -16.680 2.729 3.011 1.00 90.25 615 VAL A O 1
ATOM 4476 N N . THR A 1 616 ? -16.041 4.672 3.918 1.00 85.94 616 THR A N 1
ATOM 4477 C CA . THR A 1 616 ? -17.273 5.388 3.531 1.00 85.94 616 THR A CA 1
ATOM 4478 C C . THR A 1 616 ? -17.438 5.522 2.026 1.00 85.94 616 THR A C 1
ATOM 4480 O O . THR A 1 616 ? -18.566 5.455 1.539 1.00 85.94 616 THR A O 1
ATOM 4483 N N . THR A 1 617 ? -16.348 5.702 1.279 1.00 91.31 617 THR A N 1
ATOM 4484 C CA . THR A 1 617 ? -16.407 5.821 -0.182 1.00 91.31 617 THR A CA 1
ATOM 4485 C C . THR A 1 617 ? -16.328 4.479 -0.899 1.00 91.31 617 THR A C 1
ATOM 4487 O O . THR A 1 617 ? -16.434 4.445 -2.123 1.00 91.31 617 THR A O 1
ATOM 4490 N N . GLY A 1 618 ? -16.146 3.374 -0.168 1.00 93.81 618 GLY A N 1
ATOM 4491 C CA . GLY A 1 618 ? -16.049 2.037 -0.749 1.00 93.81 618 GLY A CA 1
ATOM 4492 C C . GLY A 1 618 ? -14.781 1.819 -1.577 1.00 93.81 618 GLY A C 1
ATOM 4493 O O . GLY A 1 618 ? -14.810 1.055 -2.539 1.00 93.81 618 GLY A O 1
ATOM 4494 N N . ALA A 1 619 ? -13.674 2.485 -1.233 1.00 97.38 619 ALA A N 1
ATOM 4495 C CA . ALA A 1 619 ? -12.372 2.165 -1.814 1.00 97.38 619 ALA A CA 1
ATOM 4496 C C . ALA A 1 619 ? -11.954 0.725 -1.449 1.00 97.38 619 ALA A C 1
ATOM 4498 O O . ALA A 1 619 ? -12.478 0.132 -0.502 1.00 97.38 619 ALA A O 1
ATOM 4499 N N . ALA A 1 620 ? -11.019 0.149 -2.208 1.00 98.00 620 ALA A N 1
ATOM 4500 C CA . ALA A 1 620 ? -10.626 -1.254 -2.062 1.00 98.00 620 ALA A CA 1
ATOM 4501 C C . ALA A 1 620 ? -9.759 -1.503 -0.821 1.00 98.00 620 ALA A C 1
ATOM 4503 O O . ALA A 1 620 ? -9.728 -2.618 -0.302 1.00 98.00 620 ALA A O 1
ATOM 4504 N N . GLY A 1 621 ? -9.076 -0.480 -0.308 1.00 98.12 621 GLY A N 1
ATOM 4505 C CA . GLY A 1 621 ? -8.283 -0.614 0.904 1.00 98.12 621 GLY A CA 1
ATOM 4506 C C . GLY A 1 621 ? -7.251 0.482 1.094 1.00 98.12 621 GLY A C 1
ATOM 4507 O O . GLY A 1 621 ? -7.411 1.614 0.632 1.00 98.12 621 GLY A O 1
ATOM 4508 N N . VAL A 1 622 ? -6.175 0.123 1.786 1.00 98.19 622 VAL A N 1
ATOM 4509 C CA . VAL A 1 622 ? -4.998 0.971 1.990 1.00 98.19 622 VAL A CA 1
ATOM 4510 C C . VAL A 1 622 ? -3.722 0.190 1.721 1.00 98.19 622 VAL A C 1
ATOM 4512 O O . VAL A 1 622 ? -3.708 -1.043 1.782 1.00 98.19 622 VAL A O 1
ATOM 4515 N N . PHE A 1 623 ? -2.633 0.911 1.485 1.00 97.62 623 PHE A N 1
ATOM 4516 C CA . PHE A 1 623 ? -1.292 0.349 1.571 1.00 97.62 623 PHE A CA 1
ATOM 4517 C C . PHE A 1 623 ? -0.412 1.179 2.504 1.00 97.62 623 PHE A C 1
ATOM 4519 O O . PHE A 1 623 ? -0.704 2.346 2.755 1.00 97.62 623 PHE A O 1
ATOM 4526 N N . ILE A 1 624 ? 0.651 0.583 3.043 1.00 95.62 624 ILE A N 1
ATOM 4527 C CA . ILE A 1 624 ? 1.614 1.278 3.909 1.00 95.62 624 ILE A CA 1
ATOM 4528 C C . ILE A 1 624 ? 2.972 1.337 3.219 1.00 95.62 624 ILE A C 1
ATOM 4530 O O . ILE A 1 624 ? 3.522 0.294 2.860 1.00 95.62 624 ILE A O 1
ATOM 4534 N N . TYR A 1 625 ? 3.520 2.547 3.109 1.00 92.62 625 TYR A N 1
ATOM 4535 C CA . TYR A 1 625 ? 4.876 2.809 2.631 1.00 92.62 625 TYR A CA 1
ATOM 4536 C C . TYR A 1 625 ? 5.721 3.383 3.783 1.00 92.62 625 TYR A C 1
ATOM 4538 O O . TYR A 1 625 ? 5.438 4.472 4.273 1.00 92.62 625 TYR A O 1
ATOM 4546 N N . SER A 1 626 ? 6.710 2.674 4.325 1.00 89.00 626 SER A N 1
ATOM 4547 C CA . SER A 1 626 ? 6.949 1.225 4.197 1.00 89.00 626 SER A CA 1
ATOM 4548 C C . SER A 1 626 ? 6.944 0.547 5.574 1.00 89.00 626 SER A C 1
ATOM 4550 O O . SER A 1 626 ? 6.996 1.205 6.617 1.00 89.00 626 SER A O 1
ATOM 4552 N N . MET A 1 627 ? 6.907 -0.788 5.595 1.00 87.38 627 MET A N 1
ATOM 4553 C CA . MET A 1 627 ? 6.874 -1.557 6.837 1.00 87.38 627 MET A CA 1
ATOM 4554 C C . MET A 1 627 ? 8.159 -1.447 7.693 1.00 87.38 627 MET A C 1
ATOM 4556 O O . MET A 1 627 ? 8.097 -1.682 8.903 1.00 87.38 627 MET A O 1
ATOM 4560 N N . GLN A 1 628 ? 9.314 -1.085 7.119 1.00 84.38 628 GLN A N 1
ATOM 4561 C CA . GLN A 1 628 ? 10.629 -1.168 7.794 1.00 84.38 628 GLN A CA 1
ATOM 4562 C C . GLN A 1 628 ? 11.199 0.165 8.305 1.00 84.38 628 GLN A C 1
ATOM 4564 O O . GLN A 1 628 ? 12.195 0.170 9.031 1.00 84.38 628 GLN A O 1
ATOM 4569 N N . TRP A 1 629 ? 10.511 1.285 8.070 1.00 73.44 629 TRP A N 1
ATOM 4570 C CA . TRP A 1 629 ? 10.889 2.594 8.615 1.00 73.44 629 TRP A CA 1
ATOM 4571 C C . TRP A 1 629 ? 11.093 2.695 10.147 1.00 73.44 629 TRP A C 1
ATOM 4573 O O . TRP A 1 629 ? 11.894 3.541 10.551 1.00 73.44 629 TRP A O 1
ATOM 4583 N N . PRO A 1 630 ? 10.486 1.880 11.048 1.00 61.03 630 PRO A N 1
ATOM 4584 C CA . PRO A 1 630 ? 10.799 1.979 12.481 1.00 61.03 630 PRO A CA 1
ATOM 4585 C C . PRO A 1 630 ? 12.254 1.673 12.879 1.00 61.03 630 PRO A C 1
ATOM 4587 O O . PRO A 1 630 ? 12.623 1.998 14.006 1.00 61.03 630 PRO A O 1
ATOM 4590 N N . ASP A 1 631 ? 13.068 1.033 12.031 1.00 56.78 631 ASP A N 1
ATOM 4591 C CA . ASP A 1 631 ? 14.421 0.593 12.417 1.00 56.78 631 ASP A CA 1
ATOM 4592 C C . ASP A 1 631 ? 15.540 1.600 12.116 1.00 56.78 631 ASP A C 1
ATOM 4594 O O . ASP A 1 631 ? 16.631 1.470 12.677 1.00 56.78 631 ASP A O 1
ATOM 4598 N N . ILE A 1 632 ? 15.300 2.583 11.242 1.00 53.44 632 ILE A N 1
ATOM 4599 C CA . ILE A 1 632 ? 16.356 3.477 10.732 1.00 53.44 632 ILE A CA 1
ATOM 4600 C C . ILE A 1 632 ? 16.345 4.857 11.400 1.00 53.44 632 ILE A C 1
ATOM 4602 O O . ILE A 1 632 ? 17.386 5.511 11.429 1.00 53.44 632 ILE A O 1
ATOM 4606 N N . GLU A 1 633 ? 15.249 5.269 12.045 1.00 52.91 633 GLU A N 1
ATOM 4607 C CA . GLU A 1 633 ? 15.199 6.537 12.786 1.00 52.91 633 GLU A CA 1
ATOM 4608 C C . GLU A 1 633 ? 14.987 6.348 14.298 1.00 52.91 633 GLU A C 1
ATOM 4610 O O . GLU A 1 633 ? 13.853 6.201 14.757 1.00 52.91 633 GLU A O 1
ATOM 4615 N N . PRO A 1 634 ? 16.057 6.404 15.118 1.00 47.62 634 PRO A N 1
ATOM 4616 C CA . PRO A 1 634 ? 15.980 6.168 16.557 1.00 47.62 634 PRO A CA 1
ATOM 4617 C C . PRO A 1 634 ? 15.784 7.432 17.418 1.00 47.62 634 PRO A C 1
ATOM 4619 O O . PRO A 1 634 ? 16.093 7.381 18.606 1.00 47.62 634 PRO A O 1
ATOM 4622 N N . THR A 1 635 ? 15.337 8.581 16.895 1.00 52.69 635 THR A N 1
ATOM 4623 C CA . THR A 1 635 ? 15.469 9.853 17.652 1.00 52.69 635 THR A CA 1
ATOM 4624 C C . THR A 1 635 ? 14.186 10.647 17.908 1.00 52.69 635 THR A C 1
ATOM 4626 O O . THR A 1 635 ? 14.259 11.687 18.560 1.00 52.69 635 THR A O 1
ATOM 4629 N N . GLY A 1 636 ? 13.016 10.165 17.479 1.00 59.78 636 GLY A N 1
ATOM 4630 C CA . GLY A 1 636 ? 11.720 10.793 17.769 1.00 59.78 636 GLY A CA 1
ATOM 4631 C C . GLY A 1 636 ? 10.817 9.932 18.654 1.00 59.78 636 GLY A C 1
ATOM 4632 O O . GLY A 1 636 ? 10.900 8.705 18.627 1.00 59.78 636 GLY A O 1
ATOM 4633 N N . ASP A 1 637 ? 9.927 10.574 19.413 1.00 70.31 637 ASP A N 1
ATOM 4634 C CA . ASP A 1 637 ? 8.894 9.905 20.209 1.00 70.31 637 ASP A CA 1
ATOM 4635 C C . ASP A 1 637 ? 7.898 9.169 19.290 1.00 70.31 637 ASP A C 1
ATOM 4637 O O . ASP A 1 637 ? 6.884 9.732 18.874 1.00 70.31 637 ASP A O 1
ATOM 4641 N N . ILE A 1 638 ? 8.181 7.901 18.955 1.00 75.75 638 ILE A N 1
ATOM 4642 C CA . ILE A 1 638 ? 7.213 7.019 18.284 1.00 75.75 638 ILE A CA 1
ATOM 4643 C C . ILE A 1 638 ? 5.944 6.982 19.139 1.00 75.75 638 ILE A C 1
ATOM 4645 O O . ILE A 1 638 ? 5.963 6.576 20.306 1.00 75.75 638 ILE A O 1
ATOM 4649 N N . GLY A 1 639 ? 4.822 7.388 18.556 1.00 77.62 639 GLY A N 1
ATOM 4650 C CA . GLY A 1 639 ? 3.586 7.568 19.301 1.00 77.62 639 GLY A CA 1
ATOM 4651 C C . GLY A 1 639 ? 2.409 7.972 18.420 1.00 77.62 639 GLY A C 1
ATOM 4652 O O . GLY A 1 639 ? 2.490 7.889 17.200 1.00 77.62 639 GLY A O 1
ATOM 4653 N N . PRO A 1 640 ? 1.292 8.414 19.023 1.00 77.12 640 PRO A N 1
ATOM 4654 C CA . PRO A 1 640 ? 0.101 8.806 18.272 1.00 77.12 640 PRO A CA 1
ATOM 4655 C C . PRO A 1 640 ? 0.351 9.934 17.267 1.00 77.12 640 PRO A C 1
ATOM 4657 O O . PRO A 1 640 ? -0.267 9.937 16.210 1.00 77.12 640 PRO A O 1
ATOM 4660 N N . ASP A 1 641 ? 1.271 10.847 17.570 1.00 81.88 641 ASP A N 1
ATOM 4661 C CA . ASP A 1 641 ? 1.604 11.980 16.698 1.00 81.88 641 ASP A CA 1
ATOM 4662 C C . ASP A 1 641 ? 2.698 11.635 15.673 1.00 81.88 641 ASP A C 1
ATOM 4664 O O . ASP A 1 641 ? 2.948 12.392 14.736 1.00 81.88 641 ASP A O 1
ATOM 4668 N N . TYR A 1 642 ? 3.348 10.481 15.852 1.00 81.94 642 TYR A N 1
ATOM 4669 C CA . TYR A 1 642 ? 4.396 9.967 14.977 1.00 81.94 642 TYR A CA 1
ATOM 4670 C C . TYR A 1 642 ? 4.333 8.433 14.902 1.00 81.94 642 TYR A C 1
ATOM 4672 O O . TYR A 1 642 ? 5.157 7.730 15.504 1.00 81.94 642 TYR A O 1
ATOM 4680 N N . PRO A 1 643 ? 3.293 7.888 14.247 1.00 83.19 643 PRO A N 1
ATOM 4681 C CA . PRO A 1 643 ? 3.095 6.455 14.171 1.00 83.19 643 PRO A CA 1
ATOM 4682 C C . PRO A 1 643 ? 4.139 5.805 13.268 1.00 83.19 643 PRO A C 1
ATOM 4684 O O . PRO A 1 643 ? 4.440 6.275 12.171 1.00 83.19 643 PRO A O 1
ATOM 4687 N N . ASN A 1 644 ? 4.655 4.667 13.721 1.00 85.12 644 ASN A N 1
ATOM 4688 C CA . ASN A 1 644 ? 5.441 3.788 12.870 1.00 85.12 644 ASN A CA 1
ATOM 4689 C C . ASN A 1 644 ? 4.536 2.830 12.075 1.00 85.12 644 ASN A C 1
ATOM 4691 O O . ASN A 1 644 ? 3.320 2.772 12.277 1.00 85.12 644 ASN A O 1
ATOM 4695 N N . ALA A 1 645 ? 5.152 2.026 11.210 1.00 86.69 645 ALA A N 1
ATOM 4696 C CA . ALA A 1 645 ? 4.466 1.019 10.407 1.00 86.69 645 ALA A CA 1
ATOM 4697 C C . ALA A 1 645 ? 3.585 0.064 11.222 1.00 86.69 645 ALA A C 1
ATOM 4699 O O . ALA A 1 645 ? 2.449 -0.205 10.845 1.00 86.69 645 ALA A O 1
ATOM 4700 N N . THR A 1 646 ? 4.074 -0.410 12.372 1.00 83.69 646 THR A N 1
ATOM 4701 C CA . THR A 1 646 ? 3.318 -1.306 13.258 1.00 83.69 646 THR A CA 1
ATOM 4702 C C . THR A 1 646 ? 2.030 -0.658 13.756 1.00 83.69 646 THR A C 1
ATOM 4704 O O . THR A 1 646 ? 0.991 -1.312 13.789 1.00 83.69 646 THR A O 1
ATOM 4707 N N . TRP A 1 647 ? 2.080 0.621 14.132 1.00 83.88 647 TRP A N 1
ATOM 4708 C CA . TRP A 1 647 ? 0.909 1.363 14.593 1.00 83.88 647 TRP A CA 1
ATOM 4709 C C . TRP A 1 647 ? -0.080 1.624 13.459 1.00 83.88 647 TRP A C 1
ATOM 4711 O O . TRP A 1 647 ? -1.276 1.410 13.645 1.00 83.88 647 TRP A O 1
ATOM 4721 N N . ALA A 1 648 ? 0.412 2.031 12.287 1.00 89.06 648 ALA A N 1
ATOM 4722 C CA . ALA A 1 648 ? -0.427 2.258 11.114 1.00 89.06 648 ALA A CA 1
ATOM 4723 C C . ALA A 1 648 ? -1.123 0.971 10.653 1.00 89.06 648 ALA A C 1
ATOM 4725 O O . ALA A 1 648 ? -2.326 0.981 10.411 1.00 89.06 648 ALA A O 1
ATOM 4726 N N . ALA A 1 649 ? -0.398 -0.148 10.602 1.00 88.62 649 ALA A N 1
ATOM 4727 C CA . ALA A 1 649 ? -0.944 -1.444 10.217 1.00 88.62 649 ALA A CA 1
ATOM 4728 C C . ALA A 1 649 ? -1.938 -1.987 11.247 1.00 88.62 649 ALA A C 1
ATOM 4730 O O . ALA A 1 649 ? -2.990 -2.485 10.861 1.00 88.62 649 ALA A O 1
ATOM 4731 N N . TRP A 1 650 ? -1.657 -1.838 12.546 1.00 84.56 650 TRP A N 1
ATOM 4732 C CA . TRP A 1 650 ? -2.617 -2.180 13.598 1.00 84.56 650 TRP A CA 1
ATOM 4733 C C . TRP A 1 650 ? -3.903 -1.351 13.481 1.00 84.56 650 TRP A C 1
ATOM 4735 O O . TRP A 1 650 ? -5.003 -1.901 13.537 1.00 84.56 650 TRP A O 1
ATOM 4745 N N . LEU A 1 651 ? -3.778 -0.035 13.275 1.00 85.00 651 LEU A N 1
ATOM 4746 C CA . LEU A 1 651 ? -4.930 0.844 13.093 1.00 85.00 651 LEU A CA 1
ATOM 4747 C C . LEU A 1 651 ? -5.717 0.474 11.834 1.00 85.00 651 LEU A C 1
ATOM 4749 O O . LEU A 1 651 ? -6.937 0.372 11.908 1.00 85.00 651 LEU A O 1
ATOM 4753 N N . ALA A 1 652 ? -5.039 0.241 10.709 1.00 89.94 652 ALA A N 1
ATOM 4754 C CA . ALA A 1 652 ? -5.671 -0.188 9.467 1.00 89.94 652 ALA A CA 1
ATOM 4755 C C . ALA A 1 652 ? -6.402 -1.523 9.649 1.00 89.94 652 ALA A C 1
ATOM 4757 O O . ALA A 1 652 ? -7.585 -1.606 9.344 1.00 89.94 652 ALA A O 1
ATOM 4758 N N . ALA A 1 653 ? -5.756 -2.537 10.229 1.00 85.12 653 ALA A N 1
ATOM 4759 C CA . ALA A 1 653 ? -6.383 -3.833 10.483 1.00 85.12 653 ALA A CA 1
ATOM 4760 C C . ALA A 1 653 ? -7.614 -3.718 11.392 1.00 85.12 653 ALA A C 1
ATOM 4762 O O . ALA A 1 653 ? -8.642 -4.325 11.113 1.00 85.12 653 ALA A O 1
ATOM 4763 N N . SER A 1 654 ? -7.535 -2.898 12.443 1.00 80.38 654 SER A N 1
ATOM 4764 C CA . SER A 1 654 ? -8.662 -2.627 13.340 1.00 80.38 654 SER A CA 1
ATOM 4765 C C . SER A 1 654 ? -9.816 -1.912 12.625 1.00 80.38 654 SER A C 1
ATOM 4767 O O . SER A 1 654 ? -10.969 -2.318 12.735 1.00 80.38 654 SER A O 1
ATOM 4769 N N . ARG A 1 655 ? -9.521 -0.860 11.849 1.00 83.06 655 ARG A N 1
ATOM 4770 C CA . ARG A 1 655 ? -10.543 -0.043 11.172 1.00 83.06 655 ARG A CA 1
ATOM 4771 C C . ARG A 1 655 ? -11.180 -0.725 9.973 1.00 83.06 655 ARG A C 1
ATOM 4773 O O . ARG A 1 655 ? -12.327 -0.423 9.675 1.00 83.06 655 ARG A O 1
ATOM 4780 N N . LEU A 1 656 ? -10.452 -1.609 9.301 1.00 85.38 656 LEU A N 1
ATOM 4781 C CA . LEU A 1 656 ? -10.935 -2.362 8.146 1.00 85.38 656 LEU A CA 1
ATOM 4782 C C . LEU A 1 656 ? -11.541 -3.721 8.541 1.00 85.38 656 LEU A C 1
ATOM 4784 O O . LEU A 1 656 ? -11.885 -4.496 7.654 1.00 85.38 656 LEU A O 1
ATOM 4788 N N . ASP A 1 657 ? -11.689 -3.992 9.847 1.00 83.00 657 ASP A N 1
ATOM 4789 C CA . ASP A 1 657 ? -12.221 -5.249 10.400 1.00 83.00 657 ASP A CA 1
ATOM 4790 C C . ASP A 1 657 ? -11.491 -6.486 9.845 1.00 83.00 657 ASP A C 1
ATOM 4792 O O . ASP A 1 657 ? -12.087 -7.496 9.465 1.00 83.00 657 ASP A O 1
ATOM 4796 N N . LEU A 1 658 ? -10.161 -6.388 9.745 1.00 82.50 658 LEU A N 1
ATOM 4797 C CA . LEU A 1 658 ? -9.347 -7.499 9.276 1.00 82.50 658 LEU A CA 1
ATOM 4798 C C . LEU A 1 658 ? -9.169 -8.534 10.404 1.00 82.50 658 LEU A C 1
ATOM 4800 O O . LEU A 1 658 ? -8.984 -8.155 11.569 1.00 82.50 658 LEU A O 1
ATOM 4804 N N . PRO A 1 659 ? -9.177 -9.842 10.081 1.00 72.88 659 PRO A N 1
ATOM 4805 C CA . PRO A 1 659 ? -8.968 -10.904 11.062 1.00 72.88 659 PRO A CA 1
ATOM 4806 C C . PRO A 1 659 ? -7.679 -10.701 11.870 1.00 72.88 659 PRO A C 1
ATOM 4808 O O . PRO A 1 659 ? -6.697 -10.179 11.359 1.00 72.88 659 PRO A O 1
ATOM 4811 N N . GLU A 1 660 ? -7.650 -11.150 13.127 1.00 62.94 660 GLU A N 1
ATOM 4812 C CA . GLU A 1 660 ? -6.436 -11.138 13.966 1.00 62.94 660 GLU A CA 1
ATOM 4813 C C . GLU A 1 660 ? -5.819 -9.749 14.250 1.00 62.94 660 GLU A C 1
ATOM 4815 O O . GLU A 1 660 ? -4.665 -9.662 14.670 1.00 62.94 660 GLU A O 1
ATOM 4820 N N . SER A 1 661 ? -6.590 -8.660 14.139 1.00 54.97 661 SER A N 1
ATOM 4821 C CA . SER A 1 661 ? -6.151 -7.285 14.466 1.00 54.97 661 SER A CA 1
ATOM 4822 C C . SER A 1 661 ? -5.607 -7.096 15.899 1.00 54.97 661 SER A C 1
ATOM 4824 O O . SER A 1 661 ? -4.952 -6.096 16.198 1.00 54.97 661 SER A O 1
ATOM 4826 N N . ALA A 1 662 ? -5.829 -8.068 16.792 1.00 39.31 662 ALA A N 1
ATOM 4827 C CA . ALA A 1 662 ? -5.268 -8.114 18.142 1.00 39.31 662 ALA A CA 1
ATOM 4828 C C . ALA A 1 662 ? -3.785 -8.543 18.198 1.00 39.31 662 ALA A C 1
ATOM 4830 O O . ALA A 1 662 ? -3.125 -8.324 19.217 1.00 39.31 662 ALA A O 1
ATOM 4831 N N . LEU A 1 663 ? -3.236 -9.140 17.134 1.00 46.59 663 LEU A N 1
ATOM 4832 C CA . LEU A 1 663 ? -1.824 -9.510 17.064 1.00 46.59 663 LEU A CA 1
ATOM 4833 C C . LEU A 1 663 ? -1.024 -8.328 16.510 1.00 46.59 663 LEU A C 1
ATOM 4835 O O . LEU A 1 663 ? -1.010 -8.055 15.310 1.00 46.59 663 LEU A O 1
ATOM 4839 N N . ALA A 1 664 ? -0.348 -7.609 17.409 1.00 48.00 664 ALA A N 1
ATOM 4840 C CA . ALA A 1 664 ? 0.649 -6.622 17.016 1.00 48.00 664 ALA A CA 1
ATOM 4841 C C . ALA A 1 664 ? 1.653 -7.269 16.048 1.00 48.00 664 ALA A C 1
ATOM 4843 O O . ALA A 1 664 ? 2.147 -8.368 16.317 1.00 48.00 664 ALA A O 1
ATOM 4844 N N . LEU A 1 665 ? 1.973 -6.576 14.947 1.00 55.66 665 LEU A N 1
ATOM 4845 C CA . LEU A 1 665 ? 3.104 -6.934 14.090 1.00 55.66 665 LEU A CA 1
ATOM 4846 C C . LEU A 1 665 ? 4.315 -7.180 14.978 1.00 55.66 665 LEU A C 1
ATOM 4848 O O . LEU A 1 665 ? 4.655 -6.331 15.805 1.00 55.66 665 LEU A O 1
ATOM 4852 N N . VAL A 1 666 ? 4.877 -8.380 14.824 1.00 47.22 666 VAL A N 1
ATOM 4853 C CA . VAL A 1 666 ? 5.961 -8.957 15.617 1.00 47.22 666 VAL A CA 1
ATOM 4854 C C . VAL A 1 666 ? 6.877 -7.856 16.138 1.00 47.22 666 VAL A C 1
ATOM 4856 O O . VAL A 1 666 ? 7.585 -7.211 15.366 1.00 47.22 666 VAL A O 1
ATOM 4859 N N . SER A 1 667 ? 6.840 -7.631 17.459 1.00 41.50 667 SER A N 1
ATOM 4860 C CA . SER A 1 667 ? 7.832 -6.800 18.146 1.00 41.50 667 SER A CA 1
ATOM 4861 C C . SER A 1 667 ? 9.209 -7.201 17.623 1.00 41.50 667 SER A C 1
ATOM 4863 O O . SER A 1 667 ? 9.487 -8.406 17.620 1.00 41.50 667 SER A O 1
ATOM 4865 N N . PRO A 1 668 ? 10.092 -6.257 17.244 1.00 42.69 668 PRO A N 1
ATOM 4866 C CA . PRO A 1 668 ? 11.449 -6.609 16.859 1.00 42.69 668 PRO A CA 1
ATOM 4867 C C . PRO A 1 668 ? 12.033 -7.513 17.944 1.00 42.69 668 PRO A C 1
ATOM 4869 O O . PRO A 1 668 ? 11.820 -7.275 19.141 1.00 42.69 668 PRO A O 1
ATOM 4872 N N . ALA A 1 669 ? 12.698 -8.593 17.532 1.00 40.28 669 ALA A N 1
ATOM 4873 C CA . ALA A 1 669 ? 13.432 -9.453 18.445 1.00 40.28 669 ALA A CA 1
ATOM 4874 C C . ALA A 1 669 ? 14.397 -8.557 19.239 1.00 40.28 669 ALA A C 1
ATOM 4876 O O . ALA A 1 669 ? 15.3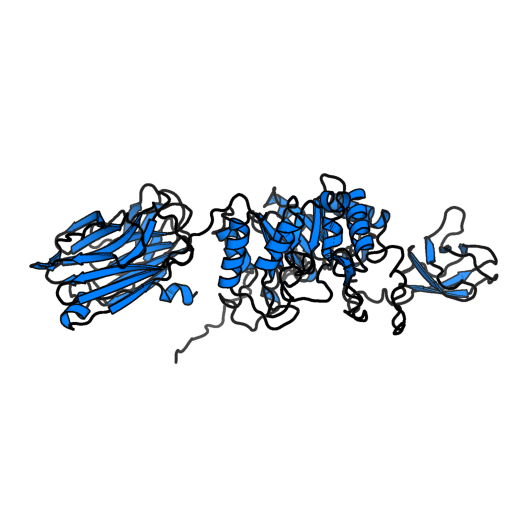81 -8.048 18.701 1.00 40.28 669 ALA A O 1
ATOM 4877 N N . ARG A 1 670 ? 14.051 -8.263 20.499 1.00 39.66 670 ARG A N 1
ATOM 4878 C CA . ARG A 1 670 ? 14.766 -7.283 21.323 1.00 39.66 670 ARG A CA 1
ATOM 4879 C C . ARG A 1 670 ? 16.203 -7.751 21.535 1.00 39.66 670 ARG A C 1
ATOM 4881 O O . ARG A 1 670 ? 16.430 -8.803 22.129 1.00 39.66 670 ARG A O 1
ATOM 4888 N N . LYS A 1 671 ? 17.178 -6.931 21.136 1.00 37.41 671 LYS A N 1
ATOM 4889 C CA . LYS A 1 671 ? 18.555 -7.032 21.635 1.00 37.41 671 LYS A CA 1
ATOM 4890 C C . LYS A 1 671 ? 18.617 -6.442 23.053 1.00 37.41 671 LYS A C 1
ATOM 4892 O O . LYS A 1 671 ? 18.640 -5.229 23.212 1.00 37.41 671 LYS A O 1
ATOM 4897 N N . GLY A 1 672 ? 18.693 -7.308 24.065 1.00 34.44 672 GLY A N 1
ATOM 4898 C CA . GLY A 1 672 ? 19.209 -6.982 25.405 1.00 34.44 672 GLY A CA 1
ATOM 4899 C C . GLY A 1 672 ? 18.250 -6.311 26.414 1.00 34.44 672 GLY A C 1
ATOM 4900 O O . GLY A 1 672 ? 17.187 -5.811 26.045 1.00 34.44 672 GLY A O 1
ATOM 4901 N N . PRO A 1 673 ? 18.607 -6.332 27.720 1.00 29.56 673 PRO A N 1
ATOM 4902 C CA . PRO A 1 673 ? 17.853 -5.676 28.789 1.00 29.56 673 PRO A CA 1
ATOM 4903 C C . PRO A 1 673 ? 18.018 -4.149 28.714 1.00 29.56 673 PRO A C 1
ATOM 4905 O O . PRO A 1 673 ? 19.134 -3.652 28.578 1.00 29.56 673 PRO A O 1
ATOM 4908 N N . MET A 1 674 ? 16.919 -3.393 28.827 1.00 31.92 674 MET A N 1
ATOM 4909 C CA . MET A 1 674 ? 16.981 -1.928 28.921 1.00 31.92 674 MET A CA 1
ATOM 4910 C C . MET A 1 674 ? 17.802 -1.487 30.150 1.00 31.92 674 MET A C 1
ATOM 4912 O O . MET A 1 674 ? 17.650 -2.087 31.222 1.00 31.92 674 MET A O 1
ATOM 4916 N N . PRO A 1 675 ? 18.573 -0.385 30.074 1.00 30.11 675 PRO A N 1
ATOM 4917 C CA . PRO A 1 675 ? 18.902 0.385 31.265 1.00 30.11 675 PRO A CA 1
ATOM 4918 C C . PRO A 1 675 ? 17.585 0.869 31.880 1.00 30.11 675 PRO A C 1
ATOM 4920 O O . PRO A 1 675 ? 16.727 1.395 31.171 1.00 30.11 675 PRO A O 1
ATOM 4923 N N . ARG A 1 676 ? 17.400 0.692 33.192 1.00 28.52 676 ARG A N 1
ATOM 4924 C CA . ARG A 1 676 ? 16.283 1.314 33.914 1.00 28.52 676 ARG A CA 1
ATOM 4925 C C . ARG A 1 676 ? 16.394 2.831 33.753 1.00 28.52 676 ARG A C 1
ATOM 4927 O O . ARG A 1 676 ? 17.169 3.461 34.465 1.00 28.52 676 ARG A O 1
ATOM 4934 N N . ALA A 1 677 ? 15.623 3.412 32.841 1.00 28.19 677 ALA A N 1
ATOM 4935 C CA . ALA A 1 677 ? 15.362 4.839 32.851 1.00 28.19 677 ALA A CA 1
ATOM 4936 C C . ALA A 1 677 ? 14.483 5.125 34.075 1.00 28.19 677 ALA A C 1
ATOM 4938 O O . ALA A 1 677 ? 13.279 4.867 34.080 1.00 28.19 677 ALA A O 1
ATOM 4939 N N . THR A 1 678 ? 15.108 5.583 35.155 1.00 29.27 678 THR A N 1
ATOM 4940 C CA . THR A 1 678 ? 14.416 6.238 36.261 1.00 29.27 678 THR A CA 1
ATOM 4941 C C . THR A 1 678 ? 13.840 7.543 35.730 1.00 29.27 678 THR A C 1
ATOM 4943 O O . THR A 1 678 ? 14.560 8.525 35.576 1.00 29.27 678 THR A O 1
ATOM 4946 N N . TRP A 1 679 ? 12.548 7.542 35.420 1.00 25.80 679 TRP A N 1
ATOM 4947 C CA . TRP A 1 679 ? 11.791 8.766 35.202 1.00 25.80 679 TRP A CA 1
ATOM 4948 C C . TRP A 1 679 ? 11.561 9.428 36.562 1.00 25.80 679 TRP A C 1
ATOM 4950 O O . TRP A 1 679 ? 10.709 8.996 37.334 1.00 25.80 679 TRP A O 1
ATOM 4960 N N . THR A 1 680 ? 12.345 10.452 36.884 1.00 30.53 680 THR A N 1
ATOM 4961 C CA . THR A 1 680 ? 11.971 11.437 37.905 1.00 30.53 680 THR A CA 1
ATOM 4962 C C . THR A 1 680 ? 11.118 12.504 37.229 1.00 30.53 680 THR A C 1
ATOM 4964 O O . THR A 1 680 ? 11.585 13.160 36.299 1.00 30.53 680 THR A O 1
ATOM 4967 N N . ALA A 1 681 ? 9.866 12.628 37.666 1.00 27.95 681 ALA A N 1
ATOM 4968 C CA . ALA A 1 681 ? 8.937 13.666 37.232 1.00 27.95 681 ALA A CA 1
ATOM 4969 C C . ALA A 1 681 ? 9.444 15.074 37.617 1.00 27.95 681 ALA A C 1
ATOM 4971 O O . ALA A 1 681 ? 10.071 15.200 38.674 1.00 27.95 681 ALA A O 1
ATOM 4972 N N . PRO A 1 682 ? 9.177 16.119 36.812 1.00 34.53 682 PRO A N 1
ATOM 4973 C CA . PRO A 1 682 ? 8.995 17.466 37.337 1.00 34.53 682 PRO A CA 1
ATOM 4974 C C . PRO A 1 682 ? 7.667 17.600 38.094 1.00 34.53 682 PRO A C 1
ATOM 4976 O O . PRO A 1 682 ? 6.669 16.969 37.669 1.00 34.53 682 PRO A O 1
#

Foldseek 3Di:
DVVQLQFADEDAVAVCQVVLHAAEHEHEPPAWFKKKWKKWFQDLPFDAWWKDKQNHTWAWSDKDQNVDNRTGIMTMTMDTPGDAAKIKIKTFGPDCRAKMWGQWIFTDHPDFGDQTADTDPIDGPDRMDIDIGHDGDGWKDWQHKYKYWDQWDKPFDFDPFKDWDDWDDDQAAIETEIEGADEFADEGEGEIETHGGTYMYIYTYMYGDPDPPDAFRKGWYWYDYVSYIYIGIYTDGDQFAFDQFAEEFEDQQQQQDFPDPDDALVSTLLLQPDLRHQEYEQPAFELQAQDDAQQDDCCVRGVRNHPDGSVRLLNNLVSSCVNHVRHAYAHEYELDRNPPVPPPDLVFFPKWKFWAAAPAQKTHPTVDCVSPAFPWDKDWAQDDPPKTFHGAPPPPGDHRMTGIPDHGHHGDHIIIMTTHDPPVPDCLDDDDPQDDPQASNNRDLVSLLSVVNSCVNSVHQAYEYEYDDCPVRDDLVQAWDADPVQAIDGSCLVRLLVVLLSNCVSVPPPRAYEYAAEQQLLACGPPRNPPPPDTSNRVVCLSQLVDPSSLVSHQAYAHQNAQREDSGDQLSSVVSCCVSNVPHAYAGEDEADAGPHYDDADFLVSLSVVLSSCRVVVHNYYYYDHQSNVPPDPPDDCDRRHDHNQSSVLSRCSSNVRPPSVDGSDDPPDDDDDDPPPDDDD

Secondary structure (DSSP, 8-state):
-HHHHTT----BHHHHHHTT--EEEEEE--S--EEEEEEEES-TTSPPPEEEETTEEPEEEEEEEEEETTEEEEEEEEEESPPSSSEEEEEE-SS--SEEEEEEEEEESSSS---S--PPPPEES-SEEEEEE----S-EEEEEEEEEEEEEEEE--PPTTEEEEEEEEETTEEEEEEEE-S-SSS-EEEE-EEEEEEEEEEEEEEEES-----TT-EEEEEEEETTEEEEEEEE--PPPPPSS-EEEEEEETTT---SSSS--GGGSGGGG--TT--EEEEEEE-SS----STTS-HHHHT----SS-HHHHHHHHHHHHHH-TTPEEEEEEESS-S-TTTSS-TTS-EEEEEEE-TT-SEEES-S--TT--TT-EEESTTPPTT-BEEEES-TTSPSS-EEESS--SS-EEEEEEEEE----TT-TT---S-S-TT-TTT--HHHHHHHHHHHHHHT--EEEEE-----TTS-GGGTEEE-TTS-EEETTHHHHHHHHHHHHHHS-TTSEEEEEEETTTT-SSTTSTTPSSP-TTTTTTHHHHH-HHHHHT-SEEEEE--SS-TT--HHHHHHHHHHH-TTS-EEEEEE-SS-SSSS-PPPHHHHHHHHHHHHHTT--EEEEE-TTGGGT--SS--BTTB--HHHHHHHHHHHTT-TTTTS-S------SPPP-------

Sequence (682 aa):
MTALATAFGAANLGALAAAGQSAAMSFNVLGGNLLAVAIGWTTADAPPPQVSYGGAPLSALRSLDLGDQDFGMATVMFLNAPAGGAQTLTVTATAHHGYIRVAAVALFGVSGALGARAVSPIIHGATAASVSLPGTRLTSALAAFALSSWDATVTMAPSSGWTLRASADDTGGTASVFSYGGLLGSTVGLTVTPSAGTHYSVIALEAESGLTLLPGVTGTAAITLPGVTLAATASFESVPTPSGQKLHLYWESWMDVPPVPYPLPDDFRLSRIPAYVEQVVLSFGVPLCTYQGLGDDIKHTVGLNWRYSAQLLKDTLDLLRSRNPGIKIMLGINQTTPDANDIPALSAWASFTGAVTLGSAVVENVSSMTNVFAGLAITGPHIPDGTTILALDPPGSPPNSLLLSQAATATSASVALSAGVIYSAGYRGYRPQAYFPLGFGGMTAAHVACMRQFCDDMGVAGVVIDYENLPPDLDPAHHCWDNPDGTRSCYTDTEMISVVNLVRAGLPSPYLVFLDALHVGAYGQVPYRTAAPFGWNSGYNLALSRDAGATAALDGIHIMSYDAGVDYDPTVALAAYQYFFPATPLYLGLRVGPPETGPVKRTMADFTTYLNQVVTTGAAGVFIYSMQWPDIEPTGDIGPDYPNATWAAWLAASRLDLPESALALVSPARKGPMPRATWTAP

Radius of gyration: 33.11 Å; Cα contacts (8 Å, |Δi|>4): 1561; chains: 1; bounding box: 80×46×101 Å

InterPro domains:
  IPR017853 Glycoside hydrolase superfamily [SSF51445] (446-633)

pLDDT: mean 74.43, std 21.62, range [23.56, 98.75]